Protein AF-U7LAN1-F1 (afdb_monomer_lite)

Structure (mmCIF, N/CA/C/O backbone):
data_AF-U7LAN1-F1
#
_entry.id   AF-U7LAN1-F1
#
loop_
_atom_site.group_PDB
_atom_site.id
_atom_site.type_symbol
_atom_site.label_atom_id
_atom_site.label_alt_id
_atom_site.label_comp_id
_atom_site.label_asym_id
_atom_site.label_entity_id
_atom_site.label_seq_id
_atom_site.pdbx_PDB_ins_code
_atom_site.Cartn_x
_atom_site.Cartn_y
_atom_site.Cartn_z
_atom_site.occupancy
_atom_site.B_iso_or_equiv
_atom_site.auth_seq_id
_atom_site.auth_comp_id
_atom_site.auth_asym_id
_atom_site.auth_atom_id
_atom_site.pdbx_PDB_model_num
ATOM 1 N N . MET A 1 1 ? -40.865 14.522 27.314 1.00 75.25 1 MET A N 1
ATOM 2 C CA . MET A 1 1 ? -40.989 13.157 27.876 1.00 75.25 1 MET A CA 1
ATOM 3 C C . MET A 1 1 ? -39.670 12.641 28.462 1.00 75.25 1 MET A C 1
ATOM 5 O O . MET A 1 1 ? -39.676 12.230 29.609 1.00 75.25 1 MET A O 1
ATOM 9 N N . ILE A 1 2 ? -38.541 12.733 27.745 1.00 87.19 2 ILE A N 1
ATOM 10 C CA . ILE A 1 2 ? -37.212 12.244 28.185 1.00 87.19 2 ILE A CA 1
ATOM 11 C C . ILE A 1 2 ? -36.764 12.800 29.548 1.00 87.19 2 ILE A C 1
ATOM 13 O O . ILE A 1 2 ? -36.423 12.041 30.446 1.00 87.19 2 ILE A O 1
ATOM 17 N N . TRP A 1 3 ? -36.844 14.119 29.734 1.00 88.44 3 TRP A N 1
ATOM 18 C CA . TRP A 1 3 ? -36.457 14.788 30.984 1.00 88.44 3 TRP A CA 1
ATOM 19 C C . TRP A 1 3 ? -37.254 14.330 32.209 1.00 88.44 3 TRP A C 1
ATOM 21 O O . TRP A 1 3 ? -36.718 14.270 33.310 1.00 88.44 3 TRP A O 1
ATOM 31 N N . PHE A 1 4 ? -38.522 13.963 32.014 1.00 91.50 4 PHE A N 1
ATOM 32 C CA . PHE A 1 4 ? -39.360 13.428 33.085 1.00 91.50 4 PHE A CA 1
ATOM 33 C C . PHE A 1 4 ? -38.911 12.020 33.500 1.00 91.50 4 PHE A C 1
ATOM 35 O O . PHE A 1 4 ? -38.840 11.726 34.690 1.00 91.50 4 PHE A O 1
ATOM 42 N N . LEU A 1 5 ? -38.547 11.170 32.532 1.00 89.94 5 LEU A N 1
ATOM 43 C CA . LEU A 1 5 ? -37.988 9.841 32.805 1.00 89.94 5 LEU A CA 1
ATOM 44 C C . LEU A 1 5 ? -36.645 9.940 33.539 1.00 89.94 5 LEU A C 1
ATOM 46 O O . LEU A 1 5 ? -36.409 9.180 34.473 1.00 89.94 5 LEU A O 1
ATOM 50 N N . LEU A 1 6 ? -35.803 10.907 33.159 1.00 89.62 6 LEU A N 1
ATOM 51 C CA . LEU A 1 6 ? -34.524 11.161 33.820 1.00 89.62 6 LEU A CA 1
ATOM 52 C C . LEU A 1 6 ? -34.722 11.630 35.265 1.00 89.62 6 LEU A C 1
ATOM 54 O O . LEU A 1 6 ? -34.085 11.106 36.171 1.00 89.62 6 LEU A O 1
ATOM 58 N N . PHE A 1 7 ? -35.655 12.557 35.498 1.00 92.06 7 PHE A N 1
ATOM 59 C CA . PHE A 1 7 ? -36.022 12.979 36.850 1.00 92.06 7 PHE A CA 1
ATOM 60 C C . PHE A 1 7 ? -36.497 11.798 37.708 1.00 92.06 7 PHE A C 1
ATOM 62 O O . PHE A 1 7 ? -36.067 11.651 38.852 1.00 92.06 7 PHE A O 1
ATOM 69 N N . LEU A 1 8 ? -37.352 10.936 37.151 1.00 92.69 8 LEU A N 1
ATOM 70 C CA . LEU A 1 8 ? -37.875 9.771 37.857 1.00 92.69 8 LEU A CA 1
ATOM 71 C C . LEU A 1 8 ? -36.772 8.750 38.173 1.00 92.69 8 LEU A C 1
ATOM 73 O O . LEU A 1 8 ? -36.736 8.229 39.287 1.00 92.69 8 LEU A O 1
ATOM 77 N N . ALA A 1 9 ? -35.839 8.521 37.242 1.00 92.81 9 ALA A N 1
ATOM 78 C CA . ALA A 1 9 ? -34.663 7.683 37.466 1.00 92.81 9 ALA A CA 1
ATOM 79 C C . ALA A 1 9 ? -33.828 8.194 38.653 1.00 92.81 9 ALA A C 1
ATOM 81 O O . ALA A 1 9 ? -33.556 7.433 39.582 1.00 92.81 9 ALA A O 1
ATOM 82 N N . THR A 1 10 ? -33.513 9.495 38.676 1.00 93.25 10 THR A N 1
ATOM 83 C CA . THR A 1 10 ? -32.758 10.131 39.767 1.00 93.25 10 THR A CA 1
ATOM 84 C C . THR A 1 10 ? -33.497 10.044 41.102 1.00 93.25 10 THR A C 1
ATOM 86 O O . THR A 1 10 ? -32.916 9.668 42.116 1.00 93.25 10 THR A O 1
ATOM 89 N N . ALA A 1 11 ? -34.791 10.370 41.137 1.00 93.62 11 ALA A N 1
ATOM 90 C CA . ALA A 1 11 ? -35.562 10.372 42.380 1.00 93.62 11 ALA A CA 1
ATOM 91 C C . ALA A 1 11 ? -35.657 8.970 43.007 1.00 93.62 11 ALA A C 1
ATOM 93 O O . ALA A 1 11 ? -35.517 8.814 44.225 1.00 93.62 11 ALA A O 1
ATOM 94 N N . ILE A 1 12 ? -35.859 7.942 42.177 1.00 93.88 12 ILE A N 1
ATOM 95 C CA . ILE A 1 12 ? -35.923 6.547 42.624 1.00 93.88 12 ILE A CA 1
ATOM 96 C C . ILE A 1 12 ? -34.557 6.081 43.135 1.00 93.88 12 ILE A C 1
ATOM 98 O O . ILE A 1 12 ? -34.489 5.439 44.183 1.00 93.88 12 ILE A O 1
ATOM 102 N N . GLU A 1 13 ? -33.474 6.421 42.439 1.00 95.19 13 GLU A N 1
ATOM 103 C CA . GLU A 1 13 ? -32.112 6.087 42.861 1.00 95.19 13 GLU A CA 1
ATOM 104 C C . GLU A 1 13 ? -31.761 6.715 44.216 1.00 95.19 13 GLU A C 1
ATOM 106 O O . GLU A 1 13 ? -31.283 6.019 45.115 1.00 95.19 13 GLU A O 1
ATOM 111 N N . VAL A 1 14 ? -32.036 8.011 44.397 1.00 93.88 14 VAL A N 1
ATOM 112 C CA . VAL A 1 14 ? -31.790 8.719 45.664 1.00 93.88 14 VAL A CA 1
ATOM 113 C C . VAL A 1 14 ? -32.594 8.066 46.787 1.00 93.88 14 VAL A C 1
ATOM 115 O O . VAL A 1 14 ? -32.055 7.785 47.856 1.00 93.88 14 VAL A O 1
ATOM 118 N N . THR A 1 15 ? -33.862 7.735 46.530 1.00 91.62 15 THR A N 1
ATOM 119 C CA . THR A 1 15 ? -34.717 7.028 47.496 1.00 91.62 15 THR A CA 1
ATOM 120 C C . THR A 1 15 ? -34.137 5.660 47.866 1.00 91.62 15 THR A C 1
ATOM 122 O O . THR A 1 15 ? -34.036 5.334 49.051 1.00 91.62 15 THR A O 1
ATOM 125 N N . GLY A 1 16 ? -33.692 4.878 46.877 1.00 91.38 16 GLY A N 1
ATOM 126 C CA . GLY A 1 16 ? -33.021 3.595 47.092 1.00 91.38 16 GLY A CA 1
ATOM 127 C C . GLY A 1 16 ? -31.733 3.735 47.903 1.00 91.38 16 GLY A C 1
ATOM 128 O O . GLY A 1 16 ? -31.501 2.967 48.833 1.00 91.38 16 GLY A O 1
ATOM 129 N N . THR A 1 17 ? -30.941 4.769 47.635 1.00 90.31 17 THR A N 1
ATOM 130 C CA . THR A 1 17 ? -29.677 5.040 48.334 1.00 90.31 17 THR A CA 1
ATOM 131 C C . THR A 1 17 ? -29.902 5.439 49.799 1.00 90.31 17 THR A C 1
ATOM 133 O O . THR A 1 17 ? -29.182 4.987 50.691 1.00 90.31 17 THR A O 1
ATOM 136 N N . LEU A 1 18 ? -30.960 6.200 50.096 1.00 87.75 18 LEU A N 1
ATOM 137 C CA . LEU A 1 18 ? -31.371 6.493 51.476 1.00 87.75 18 LEU A CA 1
ATOM 138 C C . LEU A 1 18 ? -31.893 5.235 52.194 1.00 87.75 18 LEU A C 1
ATOM 140 O O . LEU A 1 18 ? -31.568 5.002 53.361 1.00 87.75 18 LEU A O 1
ATOM 144 N N . CYS A 1 19 ? -32.651 4.383 51.496 1.00 87.94 19 CYS A N 1
ATOM 145 C CA . CYS A 1 19 ? -33.095 3.090 52.025 1.00 87.94 19 CYS A CA 1
ATOM 146 C C . CYS A 1 19 ? -31.913 2.155 52.314 1.00 87.94 19 CYS A C 1
ATOM 148 O O . CYS A 1 19 ? -31.942 1.426 53.305 1.00 87.94 19 CYS A O 1
ATOM 150 N N . LEU A 1 20 ? -30.851 2.209 51.503 1.00 86.69 20 LEU A N 1
ATOM 151 C CA . LEU A 1 20 ? -29.625 1.437 51.715 1.00 86.69 20 LEU A CA 1
ATOM 152 C C . LEU A 1 20 ? -28.948 1.848 53.022 1.00 86.69 20 LEU A C 1
ATOM 154 O O . LEU A 1 20 ? -28.554 0.987 53.812 1.00 86.69 20 LEU A O 1
ATOM 158 N N . ARG A 1 21 ? -28.905 3.153 53.314 1.00 83.62 21 ARG A N 1
ATOM 159 C CA . ARG A 1 21 ? -28.417 3.649 54.604 1.00 83.62 21 ARG A CA 1
ATOM 160 C C . ARG A 1 21 ? -29.258 3.127 55.771 1.00 83.62 21 ARG A C 1
ATOM 162 O O . ARG A 1 21 ? -28.697 2.658 56.760 1.00 83.62 21 ARG A O 1
ATOM 169 N N . MET A 1 22 ? -30.584 3.146 55.649 1.00 82.00 22 MET A N 1
ATOM 170 C CA . MET A 1 22 ? -31.486 2.598 56.673 1.00 82.00 22 MET A CA 1
ATOM 171 C C . MET A 1 22 ? -31.335 1.082 56.846 1.00 82.00 22 MET A C 1
ATOM 173 O O . MET A 1 22 ? -31.393 0.582 57.973 1.00 82.00 22 MET A O 1
ATOM 177 N N . SER A 1 23 ? -31.086 0.349 55.758 1.00 84.88 23 SER A N 1
ATOM 178 C CA . SER A 1 23 ? -30.789 -1.084 55.792 1.00 84.88 23 SER A CA 1
ATOM 179 C C . SER A 1 23 ? -29.527 -1.376 56.597 1.00 84.88 23 SER A C 1
ATOM 181 O O . SER A 1 23 ? -29.526 -2.300 57.407 1.00 84.88 23 SER A O 1
ATOM 183 N N . ALA A 1 24 ? -28.472 -0.581 56.401 1.00 80.81 24 ALA A N 1
ATOM 184 C CA . ALA A 1 24 ? -27.201 -0.754 57.098 1.00 80.81 24 ALA A CA 1
ATOM 185 C C . ALA A 1 24 ? -27.321 -0.518 58.614 1.00 80.81 24 ALA A C 1
ATOM 187 O O . ALA A 1 24 ? -26.664 -1.206 59.387 1.00 80.81 24 ALA A O 1
ATOM 188 N N . VAL A 1 25 ? -28.183 0.412 59.045 1.00 81.12 25 VAL A N 1
ATOM 189 C CA . VAL A 1 25 ? -28.391 0.713 60.475 1.00 81.12 25 VAL A CA 1
ATOM 190 C C . VAL A 1 25 ? -29.357 -0.270 61.146 1.00 81.12 25 VAL A C 1
ATOM 192 O O . VAL A 1 25 ? -29.150 -0.650 62.293 1.00 81.12 25 VAL A O 1
ATOM 195 N N . THR A 1 26 ? -30.427 -0.686 60.461 1.00 80.44 26 THR A N 1
ATOM 196 C CA . THR A 1 26 ? -31.505 -1.488 61.078 1.00 80.44 26 THR A CA 1
ATOM 197 C C . THR A 1 26 ? -31.385 -2.996 60.857 1.00 80.44 26 THR A C 1
ATOM 199 O O . THR A 1 26 ? -32.070 -3.757 61.539 1.00 80.44 26 THR A O 1
ATOM 202 N N . GLY A 1 27 ? -30.589 -3.451 59.882 1.00 74.88 27 GLY A N 1
ATOM 203 C CA . GLY A 1 27 ? -30.388 -4.873 59.567 1.00 74.88 27 GLY A CA 1
ATOM 204 C C . GLY A 1 27 ? -31.636 -5.628 59.079 1.00 74.88 27 GLY A C 1
ATOM 205 O O . GLY A 1 27 ? -31.597 -6.846 58.901 1.00 74.88 27 GLY A O 1
ATOM 206 N N . ARG A 1 28 ? -32.771 -4.947 58.862 1.00 81.81 28 ARG A N 1
ATOM 207 C CA . ARG A 1 28 ? -34.031 -5.582 58.446 1.00 81.81 28 ARG A CA 1
ATOM 208 C C . ARG A 1 28 ? -34.017 -5.908 56.952 1.00 81.81 28 ARG A C 1
ATOM 210 O O . ARG A 1 28 ? -33.857 -5.021 56.120 1.00 81.81 28 ARG A O 1
ATOM 217 N N . ARG A 1 29 ? -34.325 -7.168 56.614 1.00 81.44 29 ARG A N 1
ATOM 218 C CA . ARG A 1 29 ? -34.389 -7.683 55.227 1.00 81.44 29 ARG A CA 1
ATOM 219 C C . ARG A 1 29 ? -35.336 -6.897 54.311 1.00 81.44 29 ARG A C 1
ATOM 221 O O . ARG A 1 29 ? -35.099 -6.835 53.112 1.00 81.44 29 ARG A O 1
ATOM 228 N N . PHE A 1 30 ? -36.372 -6.270 54.875 1.00 87.31 30 PHE A N 1
ATOM 229 C CA . PHE A 1 30 ? -37.301 -5.412 54.136 1.00 87.31 30 PHE A CA 1
ATOM 230 C C . PHE A 1 30 ? -36.588 -4.277 53.382 1.00 87.31 30 PHE A C 1
ATOM 232 O O . PHE A 1 30 ? -36.864 -4.057 52.206 1.00 87.31 30 PHE A O 1
ATOM 239 N N . TRP A 1 31 ? -35.630 -3.600 54.023 1.00 85.12 31 TRP A N 1
ATOM 240 C CA . TRP A 1 31 ? -34.914 -2.490 53.393 1.00 85.12 31 TRP A CA 1
ATOM 241 C C . TRP A 1 31 ? -34.031 -2.957 52.237 1.00 85.12 31 TRP A C 1
ATOM 243 O O . TRP A 1 31 ? -33.958 -2.270 51.228 1.00 85.12 31 TRP A O 1
ATOM 253 N N . VAL A 1 32 ? -33.435 -4.148 52.333 1.00 85.25 32 VAL A N 1
ATOM 254 C CA . VAL A 1 32 ? -32.637 -4.741 51.246 1.00 85.25 32 VAL A CA 1
ATOM 255 C C . VAL A 1 32 ? -33.493 -4.983 50.000 1.00 85.25 32 VAL A C 1
ATOM 257 O O . VAL A 1 32 ? -33.079 -4.651 48.892 1.00 85.25 32 VAL A O 1
ATOM 260 N N . VAL A 1 33 ? -34.706 -5.520 50.176 1.00 89.50 33 VAL A N 1
ATOM 261 C CA . VAL A 1 33 ? -35.641 -5.748 49.062 1.00 89.50 33 VAL A CA 1
ATOM 262 C C . VAL A 1 33 ? -36.056 -4.422 48.426 1.00 89.50 33 VAL A C 1
ATOM 264 O O . VAL A 1 33 ? -36.049 -4.298 47.203 1.00 89.50 33 VAL A O 1
ATOM 267 N N . LEU A 1 34 ? -36.360 -3.413 49.244 1.00 91.00 34 LEU A N 1
ATOM 268 C CA . LEU A 1 34 ? -36.738 -2.090 48.755 1.00 91.00 34 LEU A CA 1
ATOM 269 C C . LEU A 1 34 ? -35.600 -1.415 47.970 1.00 91.00 34 LEU A C 1
ATOM 271 O O . LEU A 1 34 ? -35.839 -0.867 46.898 1.00 91.00 34 LEU A O 1
ATOM 275 N N . VAL A 1 35 ? -34.357 -1.518 48.450 1.00 90.19 35 VAL A N 1
ATOM 276 C CA . VAL A 1 35 ? -33.160 -1.017 47.751 1.00 90.19 35 VAL A CA 1
ATOM 277 C C . VAL A 1 35 ? -33.012 -1.660 46.375 1.00 90.19 35 VAL A C 1
ATOM 279 O O . VAL A 1 35 ? -32.824 -0.952 45.386 1.00 90.19 35 VAL A O 1
ATOM 282 N N . ALA A 1 36 ? -33.127 -2.989 46.299 1.00 91.38 36 ALA A N 1
ATOM 283 C CA . ALA A 1 36 ? -33.011 -3.714 45.038 1.00 91.38 36 ALA A CA 1
ATOM 284 C C . ALA A 1 36 ? -34.082 -3.269 44.028 1.00 91.38 36 ALA A C 1
ATOM 286 O O . ALA A 1 36 ? -33.762 -2.997 42.871 1.00 91.38 36 ALA A O 1
ATOM 287 N N . LEU A 1 37 ? -35.335 -3.123 44.474 1.00 94.38 37 LEU A N 1
ATOM 288 C CA . LEU A 1 37 ? -36.434 -2.645 43.632 1.00 94.38 37 LEU A CA 1
ATOM 289 C C . LEU A 1 37 ? -36.194 -1.222 43.118 1.00 94.38 37 LEU A C 1
ATOM 291 O O . LEU A 1 37 ? -36.413 -0.957 41.933 1.00 94.38 37 LEU A O 1
ATOM 295 N N . CYS A 1 38 ? -35.715 -0.318 43.976 1.00 93.50 38 CYS A N 1
ATOM 296 C CA . CYS A 1 38 ? -35.388 1.049 43.582 1.00 93.50 38 CYS A CA 1
ATOM 297 C C . CYS A 1 38 ? -34.264 1.080 42.541 1.00 93.50 38 CYS A C 1
ATOM 299 O O . CYS A 1 38 ? -34.437 1.706 41.500 1.00 93.50 38 CYS A O 1
ATOM 301 N N . TYR A 1 39 ? -33.149 0.373 42.751 1.00 93.06 39 TYR A N 1
ATOM 302 C CA . TYR A 1 39 ? -32.051 0.398 41.780 1.00 93.06 39 TYR A CA 1
ATOM 303 C C . TYR A 1 39 ? -32.442 -0.208 40.432 1.00 93.06 39 TYR A C 1
ATOM 305 O O . TYR A 1 39 ? -32.187 0.410 39.401 1.00 93.06 39 TYR A O 1
ATOM 313 N N . VAL A 1 40 ? -33.128 -1.354 40.415 1.00 95.00 40 VAL A N 1
ATOM 314 C CA . VAL A 1 40 ? -33.608 -1.955 39.157 1.00 95.00 40 VAL A CA 1
ATOM 315 C C . VAL A 1 40 ? -34.541 -0.996 38.415 1.00 95.00 40 VAL A C 1
ATOM 317 O O . VAL A 1 40 ? -34.404 -0.809 37.207 1.00 95.00 40 VAL A O 1
ATOM 320 N N . SER A 1 41 ? -35.450 -0.339 39.137 1.00 93.62 41 SER A N 1
ATOM 321 C CA . SER A 1 41 ? -36.376 0.628 38.544 1.00 93.62 41 SER A CA 1
ATOM 322 C C . SER A 1 41 ? -35.649 1.869 38.014 1.00 93.62 41 SER A C 1
ATOM 324 O O . SER A 1 41 ? -35.934 2.305 36.901 1.00 93.62 41 SER A O 1
ATOM 326 N N . ALA A 1 42 ? -34.676 2.409 38.756 1.00 93.00 42 ALA A N 1
ATOM 327 C CA . ALA A 1 42 ? -33.880 3.564 38.340 1.00 93.00 42 ALA A CA 1
ATOM 328 C C . ALA A 1 42 ? -33.099 3.284 37.045 1.00 93.00 42 ALA A C 1
ATOM 330 O O . ALA A 1 42 ? -33.192 4.060 36.092 1.00 93.00 42 ALA A O 1
ATOM 331 N N . TYR A 1 43 ? -32.420 2.135 36.959 1.00 93.25 43 TYR A N 1
ATOM 332 C CA . TYR A 1 43 ? -31.734 1.712 35.733 1.00 93.25 43 TYR A CA 1
ATOM 333 C C . TYR A 1 43 ? -32.709 1.424 34.582 1.00 93.25 43 TYR A C 1
ATOM 335 O O . TYR A 1 43 ? -32.392 1.717 33.429 1.00 93.25 43 TYR A O 1
ATOM 343 N N . GLY A 1 44 ? -33.911 0.918 34.871 1.00 94.88 44 GLY A N 1
ATOM 344 C CA . GLY A 1 44 ? -34.975 0.754 33.878 1.00 94.88 44 GLY A CA 1
ATOM 345 C C . GLY A 1 44 ? -35.417 2.085 33.262 1.00 94.88 44 GLY A C 1
ATOM 346 O O . GLY A 1 44 ? -35.488 2.208 32.039 1.00 94.88 44 GLY A O 1
ATOM 347 N N . PHE A 1 45 ? -35.652 3.113 34.083 1.00 92.19 45 PHE A N 1
ATOM 348 C CA . PHE A 1 45 ? -35.991 4.452 33.591 1.00 92.19 45 PHE A CA 1
ATOM 349 C C . PHE A 1 45 ? -34.833 5.110 32.839 1.00 92.19 45 PHE A C 1
ATOM 351 O O . PHE A 1 45 ? -35.069 5.728 31.801 1.00 92.19 45 PHE A O 1
ATOM 358 N N . LEU A 1 46 ? -33.590 4.919 33.287 1.00 90.38 46 LEU A N 1
ATOM 359 C CA . LEU A 1 46 ? -32.412 5.378 32.552 1.00 90.38 46 LEU A CA 1
ATOM 360 C C . LEU A 1 46 ? -32.311 4.705 31.173 1.00 90.38 46 LEU A C 1
ATOM 362 O O . LEU A 1 46 ? -32.082 5.380 30.174 1.00 90.38 46 LEU A O 1
ATOM 366 N N . ALA A 1 47 ? -32.576 3.401 31.072 1.00 91.00 47 ALA A N 1
ATOM 367 C CA . ALA A 1 47 ? -32.615 2.709 29.783 1.00 91.00 47 ALA A CA 1
ATOM 368 C C . ALA A 1 47 ? -33.701 3.278 28.849 1.00 91.00 47 ALA A C 1
ATOM 370 O O . ALA A 1 47 ? -33.484 3.395 27.641 1.00 91.00 47 ALA A O 1
ATOM 371 N N . LEU A 1 48 ? -34.853 3.690 29.392 1.00 92.06 48 LEU A N 1
ATOM 372 C CA . LEU A 1 48 ? -35.900 4.370 28.622 1.00 92.06 48 LEU A CA 1
ATOM 373 C C . LEU A 1 48 ? -35.484 5.777 28.168 1.00 92.06 48 LEU A C 1
ATOM 375 O O . LEU A 1 48 ? -35.853 6.176 27.064 1.00 92.06 48 LEU A O 1
ATOM 379 N N . VAL A 1 49 ? -34.700 6.510 28.966 1.00 91.75 49 VAL A N 1
ATOM 380 C CA . VAL A 1 49 ? -34.106 7.804 28.574 1.00 91.75 49 VAL A CA 1
ATOM 381 C C . VAL A 1 49 ? -33.200 7.634 27.352 1.00 91.75 49 VAL A C 1
ATOM 383 O O . VAL A 1 49 ? -33.327 8.391 26.388 1.00 91.75 49 VAL A O 1
ATOM 386 N N . LEU A 1 50 ? -32.357 6.597 27.352 1.00 89.38 50 LEU A N 1
ATOM 387 C CA . LEU A 1 50 ? -31.475 6.274 26.226 1.00 89.38 50 LEU A CA 1
ATOM 388 C C . LEU A 1 50 ? -32.272 5.838 24.994 1.00 89.38 50 LEU A C 1
ATOM 390 O O . LEU A 1 50 ? -32.040 6.326 23.890 1.00 89.38 50 LEU A O 1
ATOM 394 N N . LYS A 1 51 ? -33.281 4.977 25.178 1.00 89.19 51 LYS A N 1
ATOM 395 C CA . LYS A 1 51 ? -34.171 4.540 24.091 1.00 89.19 51 LYS A CA 1
ATOM 396 C C . LYS A 1 51 ? -34.947 5.703 23.467 1.00 89.19 51 LYS A C 1
ATOM 398 O O . LYS A 1 51 ? -35.285 5.647 22.289 1.00 89.19 51 LYS A O 1
ATOM 403 N N . ALA A 1 52 ? -35.229 6.748 24.239 1.00 86.38 52 ALA A N 1
ATOM 404 C CA . ALA A 1 52 ? -35.904 7.943 23.755 1.00 86.38 52 ALA A CA 1
ATOM 405 C C . ALA A 1 52 ? -34.979 8.915 22.992 1.00 86.38 52 ALA A C 1
ATOM 407 O O . ALA A 1 52 ? -35.465 9.932 22.502 1.00 86.38 52 ALA A O 1
ATOM 408 N N . GLY A 1 53 ? -33.684 8.598 22.853 1.00 83.06 53 GLY A N 1
ATOM 409 C CA . GLY A 1 53 ? -32.745 9.308 21.980 1.00 83.06 53 GLY A CA 1
ATOM 410 C C . GLY A 1 53 ? -31.782 10.269 22.682 1.00 83.06 53 GLY A C 1
ATOM 411 O O . GLY A 1 53 ? -31.122 11.047 21.999 1.00 83.06 53 GLY A O 1
ATOM 412 N N . MET A 1 54 ? -31.691 10.251 24.018 1.00 85.81 54 MET A N 1
ATOM 413 C CA . MET A 1 54 ? -30.654 11.006 24.733 1.00 85.81 54 MET A CA 1
ATOM 414 C C . MET A 1 54 ? -29.319 10.258 24.677 1.00 85.81 54 MET A C 1
ATOM 416 O O . MET A 1 54 ? -29.276 9.053 24.924 1.00 85.81 54 MET A O 1
ATOM 420 N N . ASP A 1 55 ? -28.239 10.980 24.376 1.00 82.44 55 ASP A N 1
ATOM 421 C CA . ASP A 1 55 ? -26.886 10.425 24.378 1.00 82.44 55 ASP A CA 1
ATOM 422 C C . ASP A 1 55 ? -26.506 9.882 25.766 1.00 82.44 55 ASP A C 1
ATOM 424 O O . ASP A 1 55 ? -26.843 10.476 26.797 1.00 82.44 55 ASP A O 1
ATOM 428 N N . LEU A 1 56 ? -25.792 8.753 25.792 1.00 82.31 56 LEU A N 1
ATOM 429 C CA . LEU A 1 56 ? -25.404 8.079 27.031 1.00 82.31 56 LEU A CA 1
ATOM 430 C C . LEU A 1 56 ? -24.531 8.963 27.925 1.00 82.31 56 LEU A C 1
ATOM 432 O O . LEU A 1 56 ? -24.723 8.956 29.139 1.00 82.31 56 LEU A O 1
ATOM 436 N N . GLY A 1 57 ? -23.606 9.734 27.347 1.00 80.75 57 GLY A N 1
ATOM 437 C CA . GLY A 1 57 ? -22.723 10.619 28.103 1.00 80.75 57 GLY A CA 1
ATOM 438 C C . GLY A 1 57 ? -23.495 11.729 28.812 1.00 80.75 57 GLY A C 1
ATOM 439 O O . GLY A 1 57 ? -23.250 11.997 29.988 1.00 80.75 57 GLY A O 1
ATOM 440 N N . VAL A 1 58 ? -24.482 12.311 28.127 1.00 80.44 58 VAL A N 1
ATOM 441 C CA . VAL A 1 58 ? -25.363 13.354 28.678 1.00 80.44 58 VAL A CA 1
ATOM 442 C C . VAL A 1 58 ? -26.275 12.777 29.762 1.00 80.44 58 VAL A C 1
ATOM 444 O O . VAL A 1 58 ? -26.299 13.275 30.888 1.00 80.44 58 VAL A O 1
ATOM 447 N N . ALA A 1 59 ? -26.989 11.688 29.458 1.00 86.19 59 ALA A N 1
ATOM 448 C CA . ALA A 1 59 ? -27.926 11.067 30.392 1.00 86.19 59 ALA A CA 1
ATOM 449 C C . ALA A 1 59 ? -27.226 10.606 31.677 1.00 86.19 59 ALA A C 1
ATOM 451 O O . ALA A 1 59 ? -27.674 10.926 32.778 1.00 86.19 59 ALA A O 1
ATOM 452 N N . TYR A 1 60 ? -26.107 9.888 31.541 1.00 85.19 60 TYR A N 1
ATOM 453 C CA . TYR A 1 60 ? -25.350 9.369 32.676 1.00 85.19 60 TYR A CA 1
ATOM 454 C C . TYR A 1 60 ? -24.675 10.489 33.478 1.00 85.19 60 TYR A C 1
ATOM 456 O O . TYR A 1 60 ? -24.678 10.440 34.706 1.00 85.19 60 TYR A O 1
ATOM 464 N N . GLY A 1 61 ? -24.153 11.524 32.810 1.00 84.44 61 GLY A N 1
ATOM 465 C CA . GLY A 1 61 ? -23.539 12.680 33.466 1.00 84.44 61 GLY A CA 1
ATOM 466 C C . GLY A 1 61 ? -24.520 13.441 34.359 1.00 84.44 61 GLY A C 1
ATOM 467 O O . GLY A 1 61 ? -24.254 13.641 35.546 1.00 84.44 61 GLY A O 1
ATOM 468 N N . ILE A 1 62 ? -25.685 13.814 33.819 1.00 84.88 62 ILE A N 1
ATOM 469 C CA . ILE A 1 62 ? -26.722 14.536 34.573 1.00 84.88 62 ILE A CA 1
ATOM 470 C C . ILE A 1 62 ? -27.270 13.669 35.709 1.00 84.88 62 ILE A C 1
ATOM 472 O O . ILE A 1 62 ? -27.426 14.157 36.833 1.00 84.88 62 ILE A O 1
ATOM 476 N N . TRP A 1 63 ? -27.546 12.392 35.429 1.00 90.56 63 TRP A N 1
ATOM 477 C CA . TRP A 1 63 ? -28.060 11.441 36.413 1.00 90.56 63 TRP A CA 1
ATOM 478 C C . TRP A 1 63 ? -27.102 11.294 37.602 1.00 90.56 63 TRP A C 1
ATOM 480 O O . TRP A 1 63 ? -27.506 11.538 38.738 1.00 90.56 63 TRP A O 1
ATOM 490 N N . ALA A 1 64 ? -25.817 11.034 37.344 1.00 85.88 64 ALA A N 1
ATOM 491 C CA . ALA A 1 64 ? -24.811 10.849 38.386 1.00 85.88 64 ALA A CA 1
ATOM 492 C C . ALA A 1 64 ? -24.574 12.119 39.225 1.00 85.88 64 ALA A C 1
ATOM 494 O O . ALA A 1 64 ? -24.558 12.051 40.454 1.00 85.88 64 ALA A O 1
ATOM 495 N N . ALA A 1 65 ? -24.421 13.293 38.600 1.00 82.12 65 ALA A N 1
ATOM 496 C CA . ALA A 1 65 ? -24.186 14.533 39.349 1.00 82.12 65 ALA A CA 1
ATOM 497 C C . ALA A 1 65 ? -25.384 14.920 40.218 1.00 82.12 65 ALA A C 1
ATOM 499 O O . ALA A 1 65 ? -25.218 15.272 41.390 1.00 82.12 65 ALA A O 1
ATOM 500 N N . THR A 1 66 ? -26.591 14.827 39.660 1.00 85.06 66 THR A N 1
ATOM 501 C CA . THR A 1 66 ? -27.817 15.171 40.386 1.00 85.06 66 THR A CA 1
ATOM 502 C C . THR A 1 66 ? -28.092 14.156 41.494 1.00 85.06 66 THR A C 1
ATOM 504 O O . THR A 1 66 ? -28.441 14.554 42.603 1.00 85.06 66 THR A O 1
ATOM 507 N N . GLY A 1 67 ? -27.873 12.862 41.237 1.00 88.62 67 GLY A N 1
ATOM 508 C CA . GLY A 1 67 ? -28.013 11.789 42.222 1.00 88.62 67 GLY A CA 1
ATOM 509 C C . GLY A 1 67 ? -27.081 11.974 43.419 1.00 88.62 67 GLY A C 1
ATOM 510 O O . GLY A 1 67 ? -27.536 11.945 44.566 1.00 88.62 67 GLY A O 1
ATOM 511 N N . VAL A 1 68 ? -25.798 12.271 43.181 1.00 85.06 68 VAL A N 1
ATOM 512 C CA . VAL A 1 68 ? -24.826 12.539 44.256 1.00 85.06 68 VAL A CA 1
ATOM 513 C C . VAL A 1 68 ? -25.193 13.800 45.040 1.00 85.06 68 VAL A C 1
ATOM 515 O O . VAL A 1 68 ? -25.211 13.765 46.273 1.00 85.06 68 VAL A O 1
ATOM 518 N N . ALA A 1 69 ? -25.526 14.900 44.358 1.00 82.88 69 ALA A N 1
ATOM 519 C CA . ALA A 1 69 ? -25.889 16.156 45.013 1.00 82.88 69 ALA A CA 1
ATOM 520 C C . ALA A 1 69 ? -27.150 16.009 45.883 1.00 82.88 69 ALA A C 1
ATOM 522 O O . ALA A 1 69 ? -27.141 16.387 47.056 1.00 82.88 69 ALA A O 1
ATOM 523 N N . LEU A 1 70 ? -28.215 15.404 45.346 1.00 86.31 70 LEU A N 1
ATOM 524 C CA . LEU A 1 70 ? -29.460 15.173 46.081 1.00 86.31 70 LEU A CA 1
ATOM 525 C C . LEU A 1 70 ? -29.267 14.202 47.242 1.00 86.31 70 LEU A C 1
ATOM 527 O O . LEU A 1 70 ? -29.795 14.450 48.323 1.00 86.31 70 LEU A O 1
ATOM 531 N N . THR A 1 71 ? -28.481 13.139 47.064 1.00 86.62 71 THR A N 1
ATOM 532 C CA . THR A 1 71 ? -28.185 12.193 48.149 1.00 86.62 71 THR A CA 1
ATOM 533 C C . THR A 1 71 ? -27.410 12.872 49.273 1.00 86.62 71 THR A C 1
ATOM 535 O O . THR A 1 71 ? -27.714 12.647 50.444 1.00 86.62 71 THR A O 1
ATOM 538 N N . ALA A 1 72 ? -26.451 13.745 48.952 1.00 80.25 72 ALA A N 1
ATOM 539 C CA . ALA A 1 72 ? -25.695 14.496 49.950 1.00 80.25 72 ALA A CA 1
ATOM 540 C C . ALA A 1 72 ? -26.591 15.464 50.744 1.00 80.25 72 ALA A C 1
ATOM 542 O O . ALA A 1 72 ? -26.524 15.494 51.975 1.00 80.25 72 ALA A O 1
ATOM 543 N N . VAL A 1 73 ? -27.473 16.202 50.060 1.00 81.69 73 VAL A N 1
ATOM 544 C CA . VAL A 1 73 ? -28.444 17.108 50.698 1.00 81.69 73 VAL A CA 1
ATOM 545 C C . VAL A 1 73 ? -29.455 16.329 51.541 1.00 81.69 73 VAL A C 1
ATOM 547 O O . VAL A 1 73 ? -29.688 16.668 52.699 1.00 81.69 73 VAL A O 1
ATOM 550 N N . ALA A 1 74 ? -30.024 15.249 51.006 1.00 84.50 74 ALA A N 1
ATOM 551 C CA . ALA A 1 74 ? -30.986 14.422 51.727 1.00 84.50 74 ALA A CA 1
ATOM 552 C C . ALA A 1 74 ? -30.352 13.742 52.949 1.00 84.50 74 ALA A C 1
ATOM 554 O O . ALA A 1 74 ? -30.988 13.654 53.996 1.00 84.50 74 ALA A O 1
ATOM 555 N N . SER A 1 75 ? -29.085 13.330 52.857 1.00 80.50 75 SER A N 1
ATOM 556 C CA . SER A 1 75 ? -28.357 12.748 53.989 1.00 80.50 75 SER A CA 1
ATOM 557 C C . SER A 1 75 ? -28.103 13.768 55.100 1.00 80.50 75 SER A C 1
ATOM 559 O O . SER A 1 75 ? -28.223 13.434 56.279 1.00 80.50 75 SER A O 1
ATOM 561 N N . TYR A 1 76 ? -27.828 15.027 54.746 1.00 80.00 76 TYR A N 1
ATOM 562 C CA . TYR A 1 76 ? -27.758 16.121 55.715 1.00 80.00 76 TYR A CA 1
ATOM 563 C C . TYR A 1 76 ? -29.113 16.358 56.401 1.00 80.00 76 TYR A C 1
ATOM 565 O O . TYR A 1 76 ? -29.180 16.403 57.629 1.00 80.00 76 TYR A O 1
ATOM 573 N N . LEU A 1 77 ? -30.199 16.452 55.628 1.00 83.31 77 LEU A N 1
ATOM 574 C CA . LEU A 1 77 ? -31.534 16.759 56.157 1.00 83.31 77 LEU A CA 1
ATOM 575 C C . LEU A 1 77 ? -32.121 15.629 57.015 1.00 83.31 77 LEU A C 1
ATOM 577 O O . LEU A 1 77 ? -32.714 15.898 58.058 1.00 83.31 77 LEU A O 1
ATOM 581 N N . LEU A 1 78 ? -31.965 14.374 56.588 1.00 83.44 78 LEU A N 1
ATOM 582 C CA . LEU A 1 78 ? -32.602 13.217 57.226 1.00 83.44 78 LEU A CA 1
ATOM 583 C C . LEU A 1 78 ? -31.748 12.597 58.335 1.00 83.44 78 LEU A C 1
ATOM 585 O O . LEU A 1 78 ? -32.291 12.147 59.341 1.00 83.44 78 LEU A O 1
ATOM 589 N N . PHE A 1 79 ? -30.421 12.578 58.174 1.00 81.06 79 PHE A N 1
ATOM 590 C CA . PHE A 1 79 ? -29.509 11.890 59.097 1.00 81.06 79 PHE A CA 1
ATOM 591 C C . PHE A 1 79 ? -28.615 12.838 59.904 1.00 81.06 79 PHE A C 1
ATOM 593 O O . PHE A 1 79 ? -27.831 12.367 60.727 1.00 81.06 79 PHE A O 1
ATOM 600 N N . LYS A 1 80 ? -28.738 14.161 59.706 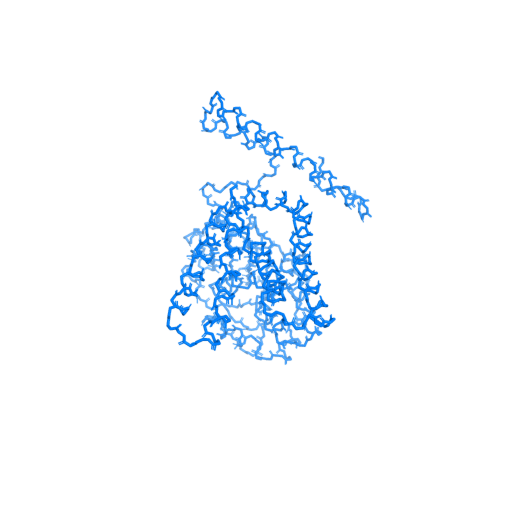1.00 78.31 80 LYS A N 1
ATOM 601 C CA . LYS A 1 80 ? -27.945 15.202 60.388 1.00 78.31 80 LYS A CA 1
ATOM 602 C C . LYS A 1 80 ? -26.430 14.977 60.292 1.00 78.31 80 LYS A C 1
ATOM 604 O O . LYS A 1 80 ? -25.683 15.345 61.198 1.00 78.31 80 LYS A O 1
ATOM 609 N N . GLU A 1 81 ? -25.961 14.359 59.207 1.00 73.88 81 GLU A N 1
ATOM 610 C CA . GLU A 1 81 ? -24.529 14.140 59.011 1.00 73.88 81 GLU A CA 1
ATOM 611 C C . GLU A 1 81 ? -23.800 15.474 58.801 1.00 73.88 81 GLU A C 1
ATOM 613 O O . GLU A 1 81 ? -24.302 16.323 58.067 1.00 73.88 81 GLU A O 1
ATOM 618 N N . PRO A 1 82 ? -22.600 15.682 59.375 1.00 72.81 82 PRO A N 1
ATOM 619 C CA . PRO A 1 82 ? -21.889 16.943 59.223 1.00 72.81 82 PRO A CA 1
ATOM 620 C C . PRO A 1 82 ? -21.565 17.197 57.746 1.00 72.81 82 PRO A C 1
ATOM 622 O O . PRO A 1 82 ? -20.841 16.426 57.098 1.00 72.81 82 PRO A O 1
ATOM 625 N N . PHE A 1 83 ? -22.114 18.291 57.219 1.00 68.88 83 PHE A N 1
ATOM 626 C CA . PHE A 1 83 ? -21.831 18.800 55.882 1.00 68.88 83 PHE A CA 1
ATOM 627 C C . PHE A 1 83 ? -20.561 19.651 55.953 1.00 68.88 83 PHE A C 1
ATOM 629 O O . PHE A 1 83 ? -20.598 20.861 56.164 1.00 68.88 83 PHE A O 1
ATOM 636 N N . THR A 1 84 ? -19.407 18.987 55.907 1.00 81.06 84 THR A N 1
ATOM 637 C CA . THR A 1 84 ? -18.110 19.662 56.002 1.00 81.06 84 THR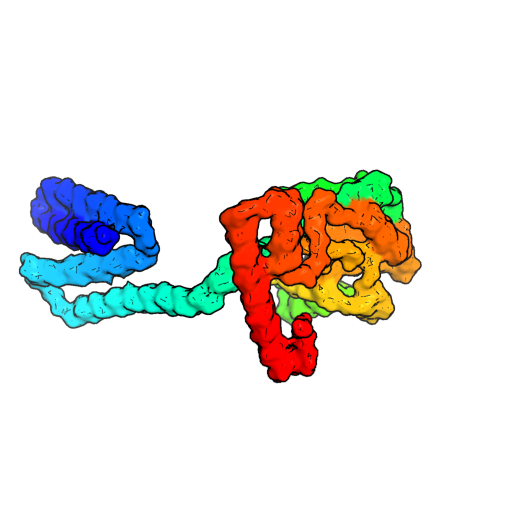 A CA 1
ATOM 638 C C . THR A 1 84 ? -17.820 20.455 54.728 1.00 81.06 84 THR A C 1
ATOM 640 O O . THR A 1 84 ? -18.238 20.068 53.638 1.00 81.06 84 THR A O 1
ATOM 643 N N . TRP A 1 85 ? -17.031 21.526 54.847 1.00 77.50 85 TRP A N 1
ATOM 644 C CA . TRP A 1 85 ? -16.561 22.322 53.704 1.00 77.50 85 TRP A CA 1
ATOM 645 C C . TRP A 1 85 ? -15.944 21.460 52.585 1.00 77.50 85 TRP A C 1
ATOM 647 O O . TRP A 1 85 ? -16.158 21.714 51.402 1.00 77.50 85 TRP A O 1
ATOM 657 N N . LEU A 1 86 ? -15.244 20.385 52.962 1.00 77.38 86 LEU A N 1
ATOM 658 C CA . LEU A 1 86 ? -14.629 19.448 52.022 1.00 77.38 86 LEU A CA 1
ATOM 659 C C . LEU A 1 86 ? -15.665 18.646 51.207 1.00 77.38 86 LEU A C 1
ATOM 661 O O . LEU A 1 86 ? -15.449 18.408 50.021 1.00 77.38 86 LEU A O 1
ATOM 665 N N . LYS A 1 87 ? -16.811 18.276 51.803 1.00 71.19 87 LYS A N 1
ATOM 666 C CA . LYS A 1 87 ? -17.928 17.633 51.084 1.00 71.19 87 LYS A CA 1
ATOM 667 C C . LYS A 1 87 ? -18.569 18.602 50.086 1.00 71.19 87 LYS A C 1
ATOM 669 O O . LYS A 1 87 ? -18.827 18.210 48.952 1.00 71.19 87 LYS A O 1
ATOM 674 N N . SER A 1 88 ? -18.755 19.867 50.473 1.00 75.56 88 SER A N 1
ATOM 675 C CA . SER A 1 88 ? -19.267 20.920 49.582 1.00 75.56 88 SER A CA 1
ATOM 676 C C . SER A 1 88 ? -18.364 21.124 48.365 1.00 75.56 88 SER A C 1
ATOM 678 O O . SER A 1 88 ? -18.850 21.174 47.237 1.00 75.56 88 SER A O 1
ATOM 680 N N . LEU A 1 89 ? -17.045 21.182 48.583 1.00 82.19 89 LEU A N 1
ATOM 681 C CA . LEU A 1 89 ? -16.057 21.311 47.511 1.00 82.19 89 LEU A CA 1
ATOM 682 C C . LEU A 1 89 ? -16.108 20.119 46.543 1.00 82.19 89 LEU A C 1
ATOM 684 O O . LEU A 1 89 ? -16.068 20.313 45.330 1.00 82.19 89 LEU A O 1
ATOM 688 N N . GLY A 1 90 ? -16.259 18.898 47.067 1.00 77.25 90 GLY A N 1
ATOM 689 C CA . GLY A 1 90 ? -16.430 17.691 46.255 1.00 77.25 90 GLY A CA 1
ATOM 690 C C . GLY A 1 90 ? -17.670 17.742 45.356 1.00 77.25 90 GLY A C 1
ATOM 691 O O . GLY A 1 90 ? -17.578 17.425 44.173 1.00 77.25 90 GLY A O 1
ATOM 692 N N . VAL A 1 91 ? -18.812 18.210 45.874 1.00 76.19 91 VAL A N 1
ATOM 693 C CA . VAL A 1 91 ? -20.043 18.380 45.076 1.00 76.19 91 VAL A CA 1
ATOM 694 C C . VAL A 1 91 ? -19.842 19.412 43.961 1.00 76.19 91 VAL A C 1
ATOM 696 O O . VAL A 1 91 ? -20.226 19.158 42.822 1.00 76.19 91 VAL A O 1
ATOM 699 N N . VAL A 1 92 ? -19.186 20.541 44.250 1.00 78.44 92 VAL A N 1
ATOM 700 C CA . VAL A 1 92 ? -18.876 21.572 43.241 1.00 78.44 92 VAL A CA 1
ATOM 701 C C . VAL A 1 92 ? -17.965 21.025 42.136 1.00 78.44 92 VAL A C 1
ATOM 703 O O . VAL A 1 92 ? -18.210 21.291 40.962 1.00 78.44 92 VAL A O 1
ATOM 706 N N . LEU A 1 93 ? -16.955 20.222 42.484 1.00 80.56 93 LEU A N 1
ATOM 707 C CA . LEU A 1 93 ? -16.068 19.559 41.521 1.00 80.56 93 LEU A CA 1
ATOM 708 C C . LEU A 1 93 ? -16.809 18.561 40.623 1.00 80.56 93 LEU A C 1
ATOM 710 O O . LEU A 1 93 ? -16.532 18.513 39.428 1.00 80.56 93 LEU A O 1
ATOM 714 N N . ILE A 1 94 ? -17.764 17.799 41.164 1.00 77.75 94 ILE A N 1
ATOM 715 C CA . ILE A 1 94 ? -18.591 16.867 40.380 1.00 77.75 94 ILE A CA 1
ATOM 716 C C . ILE A 1 94 ? -19.464 17.635 39.385 1.00 77.75 94 ILE A C 1
ATOM 718 O O . ILE A 1 94 ? -19.474 17.305 38.200 1.00 77.75 94 ILE A O 1
ATOM 722 N N . VAL A 1 95 ? -20.146 18.691 39.841 1.00 74.44 95 VAL A N 1
ATOM 723 C CA . VAL A 1 95 ? -20.949 19.561 38.965 1.00 74.44 95 VAL A CA 1
ATOM 724 C C . VAL A 1 95 ? -20.066 20.195 37.887 1.00 74.44 95 VAL A C 1
ATOM 726 O O . VAL A 1 95 ? -20.418 20.166 36.711 1.00 74.44 95 VAL A O 1
ATOM 729 N N . GLY A 1 96 ? -18.886 20.699 38.258 1.00 75.12 96 GLY A N 1
ATOM 730 C CA . GLY A 1 96 ? -17.905 21.246 37.320 1.00 75.12 96 GLY A CA 1
ATOM 731 C C . GLY A 1 96 ? -17.408 20.219 36.300 1.00 75.12 96 GLY A C 1
ATOM 732 O O . GLY A 1 96 ? -17.315 20.534 35.118 1.00 75.12 96 GLY A O 1
ATOM 733 N N . GLY A 1 97 ? -17.147 18.981 36.725 1.00 74.25 97 GLY A N 1
ATOM 734 C CA . GLY A 1 97 ? -16.756 17.879 35.845 1.00 74.25 97 GLY A CA 1
ATOM 735 C C . GLY A 1 97 ? -17.839 17.530 34.825 1.00 74.25 97 GLY A C 1
ATOM 736 O O . GLY A 1 97 ? -17.531 17.354 33.649 1.00 74.25 97 GLY A O 1
ATOM 737 N N . VAL A 1 98 ? -19.110 17.511 35.234 1.00 71.62 98 VAL A N 1
ATOM 738 C CA . VAL A 1 98 ? -20.234 17.277 34.311 1.00 71.62 98 VAL A CA 1
ATOM 739 C C . VAL A 1 98 ? -20.421 18.439 33.345 1.00 71.62 98 VAL A C 1
ATOM 741 O O . VAL A 1 98 ? -20.573 18.204 32.150 1.00 71.62 98 VAL A O 1
ATOM 744 N N . LEU A 1 99 ? -20.305 19.684 33.813 1.00 71.81 99 LEU A N 1
ATOM 745 C CA . LEU A 1 99 ? -20.303 20.851 32.929 1.00 71.81 99 LEU A CA 1
ATOM 746 C C . LEU A 1 99 ? -19.140 20.814 31.930 1.00 71.81 99 LEU A C 1
ATOM 748 O O . LEU A 1 99 ? -19.307 21.254 30.799 1.00 71.81 99 LEU A O 1
ATOM 752 N N . LEU A 1 100 ? -17.981 20.265 32.307 1.00 73.44 100 LEU A N 1
ATOM 753 C CA . LEU A 1 100 ? -16.838 20.091 31.410 1.00 73.44 100 LEU A CA 1
ATOM 754 C C . LEU A 1 100 ? -17.090 18.999 30.357 1.00 73.44 100 LEU A C 1
ATOM 756 O O . LEU A 1 100 ? -16.726 19.177 29.198 1.00 73.44 100 LEU A O 1
ATOM 760 N N . VAL A 1 101 ? -17.731 17.889 30.740 1.00 66.94 101 VAL A N 1
ATOM 761 C CA . VAL A 1 101 ? -18.150 16.820 29.816 1.00 66.94 101 VAL A CA 1
ATOM 762 C C . VAL A 1 101 ? -19.203 17.340 28.834 1.00 66.94 101 VAL A C 1
ATOM 764 O O . VAL A 1 101 ? -19.063 17.143 27.627 1.00 66.94 101 VAL A O 1
ATOM 767 N N . GLU A 1 102 ? -20.203 18.079 29.318 1.00 66.94 102 GLU A N 1
ATOM 768 C CA . GLU A 1 102 ? -21.204 18.735 28.470 1.00 66.94 102 GLU A CA 1
ATOM 769 C C . GLU A 1 102 ? -20.585 19.809 27.574 1.00 66.94 102 GLU A C 1
ATOM 771 O O . GLU A 1 102 ? -20.879 19.862 26.382 1.00 66.94 102 GLU A O 1
ATOM 776 N N . ALA A 1 103 ? -19.680 20.637 28.099 1.00 69.19 103 ALA A N 1
ATOM 777 C CA . ALA A 1 103 ? -18.942 21.609 27.302 1.00 69.19 103 ALA A CA 1
ATOM 778 C C . ALA A 1 103 ? -18.067 20.916 26.252 1.00 69.19 103 ALA A C 1
ATOM 780 O O . ALA A 1 103 ? -17.971 21.419 25.140 1.00 69.19 103 ALA A O 1
ATOM 781 N N . GLY A 1 104 ? -17.488 19.751 26.553 1.00 64.62 104 GLY A N 1
ATOM 782 C CA . GLY A 1 104 ? -16.792 18.898 25.592 1.00 64.62 104 GLY A CA 1
ATOM 783 C C . GLY A 1 104 ? -17.720 18.396 24.486 1.00 64.62 104 GLY A C 1
ATOM 784 O O . GLY A 1 104 ? -17.366 18.485 23.313 1.00 64.62 104 GLY A O 1
ATOM 785 N N . TYR A 1 105 ? -18.936 17.968 24.832 1.00 59.59 105 TYR A N 1
ATOM 786 C CA . TYR A 1 105 ? -19.963 17.566 23.868 1.00 59.59 105 TYR A CA 1
ATOM 787 C C . TYR A 1 105 ? -20.433 18.747 23.003 1.00 59.59 105 TYR A C 1
ATOM 789 O O . TYR A 1 105 ? -20.493 18.636 21.782 1.00 59.59 105 TYR A O 1
ATOM 797 N N . ILE A 1 106 ? -20.679 19.918 23.594 1.00 55.38 106 ILE A N 1
ATOM 798 C CA . ILE A 1 106 ? -21.094 21.144 22.892 1.00 55.38 106 ILE A CA 1
ATOM 799 C C . ILE A 1 106 ? -19.953 21.712 22.037 1.00 55.38 106 ILE A C 1
ATOM 801 O O . ILE A 1 106 ? -20.191 22.180 20.925 1.00 55.38 106 ILE A O 1
ATOM 805 N N . PHE A 1 107 ? -18.707 21.653 22.508 1.00 51.47 107 PHE A N 1
ATOM 806 C CA . PHE A 1 107 ? -17.510 22.066 21.772 1.00 51.47 107 PHE A CA 1
ATOM 807 C C . PHE A 1 107 ? -17.216 21.109 20.610 1.00 51.47 107 PHE A C 1
ATOM 809 O O . PHE A 1 107 ? -16.890 21.565 19.512 1.00 51.47 107 PHE A O 1
ATOM 816 N N . MET A 1 108 ? -17.433 19.803 20.807 1.00 50.12 108 MET A N 1
ATOM 817 C CA . MET A 1 108 ? -17.419 18.800 19.742 1.00 50.12 108 MET A CA 1
ATOM 818 C C . MET A 1 108 ? -18.554 19.058 18.745 1.00 50.12 108 MET A C 1
ATOM 820 O O . MET A 1 108 ? -18.283 19.096 17.552 1.00 50.12 108 MET A O 1
ATOM 824 N N . MET A 1 109 ? -19.779 19.359 19.192 1.00 46.34 109 MET A N 1
ATOM 825 C CA . MET A 1 109 ? -20.917 19.687 18.321 1.00 46.34 109 MET A CA 1
ATOM 826 C C . MET A 1 109 ? -20.749 21.011 17.561 1.00 46.34 109 MET A C 1
ATOM 828 O O . MET A 1 109 ? -21.156 21.099 16.408 1.00 46.34 109 MET A O 1
ATOM 832 N N . LYS A 1 110 ? -20.096 22.033 18.132 1.00 39.59 110 LYS A N 1
ATOM 833 C CA . LYS A 1 110 ? -19.765 23.285 17.421 1.00 39.59 110 LYS A CA 1
ATOM 834 C C . LYS A 1 110 ? -18.671 23.082 16.370 1.00 39.59 110 LYS A C 1
ATOM 836 O O . LYS A 1 110 ? -18.766 23.659 15.289 1.00 39.59 110 LYS A O 1
ATOM 841 N N . LYS A 1 111 ? -17.670 22.232 16.641 1.00 41.81 111 LYS A N 1
ATOM 842 C CA . LYS A 1 111 ? -16.700 21.780 15.625 1.00 41.81 111 LYS A CA 1
ATOM 843 C C . LYS A 1 111 ? -17.342 20.852 14.586 1.00 41.81 111 LYS A C 1
ATOM 845 O O . LYS A 1 111 ? -16.986 20.925 13.415 1.00 41.81 111 LYS A O 1
ATOM 850 N N . LEU A 1 112 ? -18.329 20.049 14.977 1.00 41.59 112 LEU A N 1
ATOM 851 C CA . LEU A 1 112 ? -19.122 19.186 14.099 1.00 41.59 112 LEU A CA 1
ATOM 852 C C . LEU A 1 112 ? -20.186 19.961 13.312 1.00 41.59 112 LEU A C 1
ATOM 854 O O . LEU A 1 112 ? -20.560 19.494 12.255 1.00 41.59 112 LEU A O 1
ATOM 858 N N . ALA A 1 113 ? -20.645 21.147 13.706 1.00 38.84 113 ALA A N 1
ATOM 859 C CA . ALA A 1 113 ? -21.517 21.961 12.848 1.00 38.84 113 ALA A CA 1
ATOM 860 C C . ALA A 1 113 ? -20.761 22.483 11.609 1.00 38.84 113 ALA A C 1
ATOM 862 O O . ALA A 1 113 ? -21.347 22.645 10.543 1.00 38.84 113 ALA A O 1
ATOM 863 N N . VAL A 1 114 ? -19.441 22.668 11.733 1.00 40.44 114 VAL A N 1
ATOM 864 C CA . VAL A 1 114 ? -18.535 22.976 10.614 1.00 40.44 114 VAL A CA 1
ATOM 865 C C . VAL A 1 114 ? -18.007 21.691 9.948 1.00 40.44 114 VAL A C 1
ATOM 867 O O . VAL A 1 114 ? -17.784 21.673 8.742 1.00 40.44 114 VAL A O 1
ATOM 870 N N . GLY A 1 115 ? -17.865 20.590 10.697 1.00 35.84 115 GLY A N 1
ATOM 871 C CA . GLY A 1 115 ? -17.365 19.301 10.194 1.00 35.84 115 GLY A CA 1
ATOM 872 C C . GLY A 1 115 ? -18.409 18.357 9.574 1.00 35.84 115 GLY A C 1
ATOM 873 O O . GLY A 1 115 ? -18.071 17.574 8.694 1.00 35.84 115 GLY A O 1
ATOM 874 N N . SER A 1 116 ? -19.683 18.435 9.962 1.00 38.28 116 SER A N 1
ATOM 875 C CA . SER A 1 116 ? -20.729 17.466 9.573 1.00 38.28 116 SER A CA 1
ATOM 876 C C . SER A 1 116 ? -21.389 17.796 8.240 1.00 38.28 116 SER A C 1
ATOM 878 O O . SER A 1 116 ? -21.981 16.911 7.626 1.00 38.28 116 SER A O 1
ATOM 880 N N . LEU A 1 117 ? -21.229 19.025 7.736 1.00 33.66 117 LEU A N 1
ATOM 881 C CA . LEU A 1 117 ? -21.545 19.319 6.337 1.00 33.66 117 LEU A CA 1
ATOM 882 C C . LEU A 1 117 ? -20.534 18.648 5.388 1.00 33.66 117 LEU A C 1
ATOM 884 O O . LEU A 1 117 ? -20.873 18.347 4.250 1.00 33.66 117 LEU A O 1
ATOM 888 N N . VAL A 1 118 ? -19.322 18.341 5.871 1.00 39.06 118 VAL A N 1
ATOM 889 C CA . VAL A 1 118 ? -18.328 17.570 5.114 1.00 39.06 118 VAL A CA 1
ATOM 890 C C . VAL A 1 118 ? -18.613 16.071 5.233 1.00 39.06 118 VAL A C 1
ATOM 892 O O . VAL A 1 118 ? -18.614 15.387 4.220 1.00 39.06 118 VAL A O 1
ATOM 895 N N . THR A 1 119 ? -18.970 15.547 6.412 1.00 36.03 119 THR A N 1
ATOM 896 C CA . THR A 1 119 ? -19.175 14.093 6.594 1.00 36.03 119 THR A CA 1
ATOM 897 C C . THR A 1 119 ? -20.466 13.558 5.963 1.00 36.03 119 THR A C 1
ATOM 899 O O . THR A 1 119 ? -20.464 12.450 5.428 1.00 36.03 119 THR A O 1
ATOM 902 N N . ALA A 1 120 ? -21.557 14.334 5.945 1.00 34.34 120 ALA A N 1
ATOM 903 C CA . ALA A 1 120 ? -22.776 13.937 5.231 1.00 34.34 120 ALA A CA 1
ATOM 904 C C . ALA A 1 120 ? -22.615 14.022 3.699 1.00 34.34 120 ALA A C 1
ATOM 906 O O . ALA A 1 120 ? -23.271 13.279 2.973 1.00 34.34 120 ALA A O 1
ATOM 907 N N . LEU A 1 121 ? -21.694 14.860 3.206 1.00 35.25 121 LEU A N 1
ATOM 908 C CA . LEU A 1 121 ? -21.322 14.903 1.790 1.00 35.25 121 LEU A CA 1
ATOM 909 C C . LEU A 1 121 ? -20.277 13.828 1.428 1.00 35.25 121 LEU A C 1
ATOM 911 O O . LEU A 1 121 ? -20.231 13.386 0.286 1.00 35.25 121 LEU A O 1
ATOM 915 N N . SER A 1 122 ? -19.506 13.318 2.393 1.00 34.94 122 SER A N 1
ATOM 916 C CA . SER A 1 122 ? -18.600 12.174 2.201 1.00 34.94 122 SER A CA 1
ATOM 917 C C . SER A 1 122 ? -19.314 10.822 2.086 1.00 34.94 122 SER A C 1
ATOM 919 O O . SER A 1 122 ? -18.770 9.919 1.463 1.00 34.94 122 SER A O 1
ATOM 921 N N . LEU A 1 123 ? -20.529 10.661 2.625 1.00 33.69 123 LEU A N 1
ATOM 922 C CA . LEU A 1 123 ? -21.321 9.433 2.425 1.00 33.69 123 LEU A CA 1
ATOM 923 C C . LEU A 1 123 ? -22.083 9.396 1.089 1.00 33.69 123 LEU A C 1
ATOM 925 O O . LEU A 1 123 ? -22.530 8.328 0.681 1.00 33.69 123 LEU A O 1
ATOM 929 N N . ALA A 1 124 ? -22.183 10.525 0.380 1.00 34.53 124 ALA A N 1
ATOM 930 C CA . ALA A 1 124 ? -22.693 10.585 -0.995 1.00 34.53 124 ALA A CA 1
ATOM 931 C C . ALA A 1 124 ? -21.575 10.681 -2.054 1.00 34.53 124 ALA A C 1
ATOM 933 O O . ALA A 1 124 ? -21.853 10.628 -3.249 1.00 34.53 124 ALA A O 1
ATOM 934 N N . ILE A 1 125 ? -20.315 10.781 -1.619 1.00 38.34 125 ILE A N 1
ATOM 935 C CA . ILE A 1 125 ? -19.121 10.657 -2.458 1.00 38.34 125 ILE A CA 1
ATOM 936 C C . ILE A 1 125 ? -18.234 9.566 -1.848 1.00 38.34 125 ILE A C 1
ATOM 938 O O . ILE A 1 125 ? -17.049 9.761 -1.592 1.00 38.34 125 ILE A O 1
ATOM 942 N N . ALA A 1 126 ? -18.795 8.376 -1.619 1.00 31.94 126 ALA A N 1
ATOM 943 C CA . ALA A 1 126 ? -17.951 7.212 -1.829 1.00 31.94 126 ALA A CA 1
ATOM 944 C C . ALA A 1 126 ? -17.576 7.282 -3.318 1.00 31.94 126 ALA A C 1
ATOM 946 O O . ALA A 1 126 ? -18.503 7.320 -4.139 1.00 31.94 126 ALA A O 1
ATOM 947 N N . PRO A 1 127 ? -16.287 7.375 -3.710 1.00 36.81 127 PRO A N 1
ATOM 948 C CA . PRO A 1 127 ? -15.947 7.074 -5.091 1.00 36.81 127 PRO A CA 1
ATOM 949 C C . PRO A 1 127 ? -16.605 5.726 -5.352 1.00 36.81 127 PRO A C 1
ATOM 951 O O . PRO A 1 127 ? -16.377 4.789 -4.584 1.00 36.81 127 PRO A O 1
ATOM 954 N N . ALA A 1 128 ? -17.531 5.666 -6.317 1.00 40.69 128 ALA A N 1
ATOM 955 C CA . ALA A 1 128 ? -18.096 4.397 -6.741 1.00 40.69 128 ALA A CA 1
ATOM 956 C C . ALA A 1 128 ? -16.883 3.508 -6.967 1.00 40.69 128 ALA A C 1
ATOM 958 O O . ALA A 1 128 ? -16.079 3.859 -7.832 1.00 40.69 128 ALA A O 1
ATOM 959 N N . ALA A 1 129 ? -16.686 2.507 -6.093 1.00 42.28 129 ALA A N 1
ATOM 960 C CA . ALA A 1 129 ? -15.460 1.726 -6.052 1.00 42.28 129 ALA A CA 1
ATOM 961 C C . ALA A 1 129 ? -15.141 1.379 -7.496 1.00 42.28 129 ALA A C 1
ATOM 963 O O . ALA A 1 129 ? -15.989 0.768 -8.155 1.00 42.28 129 ALA A O 1
ATOM 964 N N . GLN A 1 130 ? -14.025 1.897 -8.024 1.00 50.69 130 GLN A N 1
ATOM 965 C CA . GLN A 1 130 ? -13.668 1.649 -9.408 1.00 50.69 130 GLN A CA 1
ATOM 966 C C . GLN A 1 130 ? -13.437 0.147 -9.502 1.00 50.69 130 GLN A C 1
ATOM 968 O O . GLN A 1 130 ? -12.378 -0.369 -9.159 1.00 50.69 130 GLN A O 1
ATOM 973 N N . ALA A 1 131 ? -14.476 -0.586 -9.887 1.00 60.03 131 ALA A N 1
ATOM 974 C CA . ALA A 1 131 ? -14.375 -2.004 -10.108 1.00 60.03 131 ALA A CA 1
ATOM 975 C C . ALA A 1 131 ? -13.569 -2.132 -11.390 1.00 60.03 131 ALA A C 1
ATOM 977 O O . ALA A 1 131 ? -14.077 -1.869 -12.475 1.00 60.03 131 ALA A O 1
ATOM 978 N N . VAL A 1 132 ? -12.283 -2.425 -11.261 1.00 75.56 132 VAL A N 1
ATOM 979 C CA . VAL A 1 132 ? -11.458 -2.806 -12.396 1.00 75.56 132 VAL A CA 1
ATOM 980 C C . VAL A 1 132 ? -11.622 -4.308 -12.628 1.00 75.56 132 VAL A C 1
ATOM 982 O O . VAL A 1 132 ? -11.869 -5.078 -11.711 1.00 75.56 132 VAL A O 1
ATOM 985 N N . THR A 1 133 ? -11.545 -4.746 -13.865 1.00 81.12 133 THR A N 1
ATOM 986 C CA . THR A 1 133 ? -11.630 -6.146 -14.266 1.00 81.12 133 THR A CA 1
ATOM 987 C C . THR A 1 133 ? -10.330 -6.508 -14.955 1.00 81.12 133 THR A C 1
ATOM 989 O O . THR A 1 133 ? -9.737 -5.670 -15.636 1.00 81.12 133 THR A O 1
ATOM 992 N N . LEU A 1 134 ? -9.877 -7.738 -14.742 1.00 84.75 134 LEU A N 1
ATOM 993 C CA . LEU A 1 134 ? -8.742 -8.322 -15.441 1.00 84.75 134 LEU A CA 1
ATOM 994 C C . LEU A 1 134 ? -9.281 -9.407 -16.371 1.00 84.75 134 LEU A C 1
ATOM 996 O O . LEU A 1 134 ? -9.954 -10.320 -15.897 1.00 84.75 134 LEU A O 1
ATOM 1000 N N . ASP A 1 135 ? -8.965 -9.319 -17.661 1.00 86.62 135 ASP A N 1
ATOM 1001 C CA . ASP A 1 135 ? -9.062 -10.446 -18.588 1.00 86.62 135 ASP A CA 1
ATOM 1002 C C . ASP A 1 135 ? -7.724 -11.208 -18.578 1.00 86.62 135 ASP A C 1
ATOM 1004 O O . ASP A 1 135 ? -6.767 -10.795 -19.243 1.00 86.62 135 ASP A O 1
ATOM 1008 N N . PRO A 1 136 ? -7.607 -12.316 -17.820 1.00 76.44 136 PRO A N 1
ATOM 1009 C CA . PRO A 1 136 ? -6.353 -13.050 -17.717 1.00 76.44 136 PRO A CA 1
ATOM 1010 C C . PRO A 1 136 ? -5.973 -13.758 -19.024 1.00 76.44 136 PRO A C 1
ATOM 1012 O O . PRO A 1 136 ? -4.799 -14.072 -19.212 1.00 76.44 136 PRO A O 1
ATOM 1015 N N . HIS A 1 137 ? -6.924 -13.999 -19.935 1.00 80.50 137 HIS A N 1
ATOM 1016 C CA . HIS A 1 137 ? -6.663 -14.650 -21.221 1.00 80.50 137 HIS A CA 1
ATOM 1017 C C . HIS A 1 137 ? -6.070 -13.683 -22.251 1.00 80.50 137 HIS A C 1
ATOM 1019 O O . HIS A 1 137 ? -5.384 -14.117 -23.177 1.00 80.50 137 HIS A O 1
ATOM 1025 N N . ALA A 1 138 ? -6.269 -12.376 -22.063 1.00 84.44 138 ALA A N 1
ATOM 1026 C CA . ALA A 1 138 ? -5.649 -11.330 -22.872 1.00 84.44 138 ALA A CA 1
ATOM 1027 C C . ALA A 1 138 ? -4.178 -11.053 -22.500 1.00 84.44 138 ALA A C 1
ATOM 1029 O O . ALA A 1 138 ? -3.501 -10.297 -23.208 1.00 84.44 138 ALA A O 1
ATOM 1030 N N . VAL A 1 139 ? -3.669 -11.647 -21.409 1.00 91.88 139 VAL A N 1
ATOM 1031 C CA . VAL A 1 139 ? -2.301 -11.426 -20.920 1.00 91.88 139 VAL A CA 1
ATOM 1032 C C . VAL A 1 139 ? -1.331 -12.464 -21.499 1.00 91.88 139 VAL A C 1
ATOM 1034 O O . VAL A 1 139 ? -1.463 -13.659 -21.232 1.00 91.88 139 VAL A O 1
ATOM 1037 N N . PRO A 1 140 ? -0.298 -12.044 -22.252 1.00 95.81 140 PRO A N 1
ATOM 1038 C CA . PRO A 1 140 ? 0.732 -12.956 -22.745 1.00 95.81 140 PRO A CA 1
ATOM 1039 C C . PRO A 1 140 ? 1.552 -13.573 -21.602 1.00 95.81 140 PRO A C 1
ATOM 1041 O O . PRO A 1 140 ? 1.862 -12.888 -20.635 1.00 95.81 140 PRO A O 1
ATOM 1044 N N . ALA A 1 141 ? 2.024 -14.817 -21.753 1.00 96.06 141 ALA A N 1
ATOM 1045 C CA . ALA A 1 141 ? 2.762 -15.552 -20.706 1.00 96.06 141 ALA A CA 1
ATOM 1046 C C . ALA A 1 141 ? 4.034 -14.849 -20.172 1.00 96.06 141 ALA A C 1
ATOM 1048 O O . ALA A 1 141 ? 4.472 -15.095 -19.045 1.00 96.06 141 ALA A O 1
ATOM 1049 N N . ARG A 1 142 ? 4.619 -13.930 -20.954 1.00 97.69 142 ARG A N 1
ATOM 1050 C CA . ARG A 1 142 ? 5.730 -13.068 -20.508 1.00 97.69 142 ARG A CA 1
ATOM 1051 C C . ARG A 1 142 ? 5.333 -12.090 -19.395 1.00 97.69 142 ARG A C 1
ATOM 1053 O O . ARG A 1 142 ? 6.219 -11.562 -18.732 1.00 97.69 142 ARG A O 1
ATOM 1060 N N . THR A 1 143 ? 4.042 -11.860 -19.174 1.00 98.56 143 THR A N 1
ATOM 1061 C CA . THR A 1 143 ? 3.490 -10.891 -18.224 1.00 98.56 143 THR A CA 1
ATOM 1062 C C . THR A 1 143 ? 2.665 -11.609 -17.156 1.00 98.56 143 THR A C 1
ATOM 1064 O O . THR A 1 143 ? 1.900 -12.523 -17.453 1.00 98.56 143 THR A O 1
ATOM 1067 N N . GLN A 1 144 ? 2.853 -11.205 -15.905 1.00 98.12 144 GLN A N 1
ATOM 1068 C CA . GLN A 1 144 ? 2.016 -11.541 -14.757 1.00 98.12 144 GLN A CA 1
ATOM 1069 C C . GLN A 1 144 ? 1.188 -10.317 -14.389 1.00 98.12 144 GLN A C 1
ATOM 1071 O O . GLN A 1 144 ? 1.730 -9.208 -14.406 1.00 98.12 144 GLN A O 1
ATOM 1076 N N . ILE A 1 145 ? -0.084 -10.506 -14.036 1.00 98.31 145 ILE A N 1
ATOM 1077 C CA . ILE A 1 145 ? -0.929 -9.448 -13.471 1.00 98.31 145 ILE A CA 1
ATOM 1078 C C . ILE A 1 145 ? -1.774 -10.033 -12.342 1.00 98.31 145 ILE A C 1
ATOM 1080 O O . ILE A 1 145 ? -2.382 -11.091 -12.501 1.00 98.31 145 ILE A O 1
ATOM 1084 N N . THR A 1 146 ? -1.852 -9.308 -11.230 1.00 97.69 146 THR A N 1
ATOM 1085 C CA . THR A 1 146 ? -2.763 -9.583 -10.116 1.00 97.69 146 THR A CA 1
ATOM 1086 C C . THR A 1 146 ? -3.540 -8.317 -9.782 1.00 97.69 146 THR A C 1
ATOM 1088 O O . THR A 1 146 ? -2.938 -7.274 -9.531 1.00 97.69 146 THR A O 1
ATOM 1091 N N . VAL A 1 147 ? -4.867 -8.412 -9.729 1.00 94.94 147 VAL A N 1
ATOM 1092 C CA . VAL A 1 147 ? -5.777 -7.378 -9.224 1.00 94.94 147 VAL A CA 1
ATOM 1093 C C . VAL A 1 147 ? -6.429 -7.891 -7.944 1.00 94.94 147 VAL A C 1
ATOM 1095 O O . VAL A 1 147 ? -7.066 -8.944 -7.938 1.00 94.94 147 VAL A O 1
ATOM 1098 N N . ARG A 1 148 ? -6.297 -7.135 -6.855 1.00 91.50 148 ARG A N 1
ATOM 1099 C CA . ARG A 1 148 ? -6.958 -7.390 -5.572 1.00 91.50 148 ARG A CA 1
ATOM 1100 C C . ARG A 1 148 ? -7.959 -6.285 -5.298 1.00 91.50 148 ARG A C 1
ATOM 1102 O O . ARG A 1 148 ? -7.577 -5.122 -5.253 1.00 91.50 148 ARG A O 1
ATOM 1109 N N . HIS A 1 149 ? -9.211 -6.645 -5.083 1.00 81.88 149 HIS A N 1
ATOM 1110 C CA . HIS A 1 149 ? -10.264 -5.717 -4.701 1.00 81.88 149 HIS A CA 1
ATOM 1111 C C . HIS A 1 149 ? -10.367 -5.595 -3.187 1.00 81.88 149 HIS A C 1
ATOM 1113 O O . HIS A 1 149 ? -10.187 -6.577 -2.464 1.00 81.88 149 HIS A O 1
ATOM 1119 N N . ASP A 1 150 ? -10.776 -4.421 -2.715 1.00 77.31 150 ASP A N 1
ATOM 1120 C CA . ASP A 1 150 ? -11.058 -4.194 -1.292 1.00 77.31 150 ASP A CA 1
ATOM 1121 C C . ASP A 1 150 ? -12.244 -5.044 -0.795 1.00 77.31 150 ASP A C 1
ATOM 1123 O O . ASP A 1 150 ? -12.349 -5.338 0.392 1.00 77.31 150 ASP A O 1
ATOM 1127 N N . SER A 1 151 ? -13.100 -5.524 -1.710 1.00 70.81 151 SER A N 1
ATOM 1128 C CA . SER A 1 151 ? -14.144 -6.520 -1.419 1.00 70.81 151 SER A CA 1
ATOM 1129 C C . SER A 1 151 ? -13.595 -7.898 -1.023 1.00 70.81 151 SER A C 1
ATOM 1131 O O . SER A 1 151 ? -14.360 -8.770 -0.616 1.00 70.81 151 SER A O 1
ATOM 1133 N N . GLY A 1 152 ? -12.286 -8.123 -1.173 1.00 69.56 152 GLY A N 1
ATOM 1134 C CA . GLY A 1 152 ? -11.615 -9.402 -0.955 1.00 69.56 152 GLY A CA 1
ATOM 1135 C C . GLY A 1 152 ? -11.478 -10.258 -2.217 1.00 69.56 152 GLY A C 1
ATOM 1136 O O . GLY A 1 152 ? -10.704 -11.217 -2.211 1.00 69.56 152 GLY A O 1
ATOM 1137 N N . ALA A 1 153 ? -12.163 -9.912 -3.313 1.00 74.31 153 ALA A N 1
ATOM 1138 C CA . ALA A 1 153 ? -12.004 -10.607 -4.589 1.00 74.31 153 ALA A CA 1
ATOM 1139 C C . ALA A 1 153 ? -10.584 -10.416 -5.143 1.00 74.31 153 ALA A C 1
ATOM 1141 O O . ALA A 1 153 ? -10.015 -9.329 -5.074 1.00 74.31 153 ALA A O 1
ATOM 1142 N N . THR A 1 154 ? -9.996 -11.472 -5.697 1.00 82.25 154 THR A N 1
ATOM 1143 C CA . THR A 1 154 ? -8.682 -11.420 -6.351 1.00 82.25 154 THR A CA 1
ATOM 1144 C C . THR A 1 154 ? -8.781 -12.096 -7.708 1.00 82.25 154 THR A C 1
ATOM 1146 O O . THR A 1 154 ? -9.309 -13.202 -7.804 1.00 82.25 154 THR A O 1
ATOM 1149 N N . VAL A 1 155 ? -8.279 -11.428 -8.743 1.00 84.94 155 VAL A N 1
ATOM 1150 C CA . VAL A 1 155 ? -8.197 -11.952 -10.107 1.00 84.94 155 VAL A CA 1
ATOM 1151 C C . VAL A 1 155 ? -6.745 -11.870 -10.550 1.00 84.94 155 VAL A C 1
ATOM 1153 O O . VAL A 1 155 ? -6.132 -10.806 -10.470 1.00 84.94 155 VAL A O 1
ATOM 1156 N N . SER A 1 156 ? -6.197 -12.986 -11.020 1.00 90.62 156 SER A N 1
ATOM 1157 C CA . SER A 1 156 ? -4.778 -13.108 -11.354 1.00 90.62 156 SER A CA 1
ATOM 1158 C C . SER A 1 156 ? -4.584 -13.892 -12.647 1.00 90.62 156 SER A C 1
ATOM 1160 O O . SER A 1 156 ? -5.409 -14.732 -13.009 1.00 90.62 156 SER A O 1
ATOM 1162 N N . THR A 1 157 ? -3.474 -13.650 -13.338 1.00 90.69 157 THR A N 1
ATOM 1163 C CA . THR A 1 157 ? -3.029 -14.493 -14.454 1.00 90.69 157 THR A CA 1
ATOM 1164 C C . THR A 1 157 ? -2.544 -15.856 -13.956 1.00 90.69 157 THR A C 1
ATOM 1166 O O . THR A 1 157 ? -2.120 -16.001 -12.811 1.00 90.69 157 THR A O 1
ATOM 1169 N N . ALA A 1 158 ? -2.557 -16.878 -14.817 1.00 91.00 158 ALA A N 1
ATOM 1170 C CA . ALA A 1 158 ? -2.187 -18.247 -14.427 1.00 91.00 158 ALA A CA 1
ATOM 1171 C C . ALA A 1 158 ? -0.744 -18.378 -13.896 1.00 91.00 158 ALA A C 1
ATOM 1173 O O . ALA A 1 158 ? -0.453 -19.233 -13.065 1.00 91.00 158 ALA A O 1
ATOM 1174 N N . ASN A 1 159 ? 0.160 -17.517 -14.363 1.00 94.94 159 ASN A N 1
ATOM 1175 C CA . ASN A 1 159 ? 1.559 -17.448 -13.944 1.00 94.94 159 ASN A CA 1
ATOM 1176 C C . ASN A 1 159 ? 1.798 -16.494 -12.757 1.00 94.94 159 ASN A C 1
ATOM 1178 O O . ASN A 1 159 ? 2.953 -16.274 -12.414 1.00 94.94 159 ASN A O 1
ATOM 1182 N N . ALA A 1 160 ? 0.765 -15.910 -12.137 1.00 95.19 160 ALA A N 1
ATOM 1183 C CA . ALA A 1 160 ? 0.907 -14.857 -11.120 1.00 95.19 160 ALA A CA 1
ATOM 1184 C C . ALA A 1 160 ? 1.658 -15.271 -9.845 1.00 95.19 160 ALA A C 1
ATOM 1186 O O . ALA A 1 160 ? 2.070 -14.396 -9.089 1.00 95.19 160 ALA A O 1
ATOM 1187 N N . HIS A 1 161 ? 1.837 -16.578 -9.629 1.00 97.56 161 HIS A N 1
ATOM 1188 C CA . HIS A 1 161 ? 2.575 -17.162 -8.507 1.00 97.56 161 HIS A CA 1
ATOM 1189 C C . HIS A 1 161 ? 4.032 -17.534 -8.842 1.00 97.56 161 HIS A C 1
ATOM 1191 O O . HIS A 1 161 ? 4.767 -18.031 -7.994 1.00 97.56 161 HIS A O 1
ATOM 1197 N N . GLU A 1 162 ? 4.480 -17.341 -10.085 1.00 98.12 162 GLU A N 1
ATOM 1198 C CA . GLU A 1 162 ? 5.882 -17.566 -10.445 1.00 98.12 162 GLU A CA 1
ATOM 1199 C C . GLU A 1 162 ? 6.756 -16.460 -9.825 1.00 98.12 162 GLU A C 1
ATOM 1201 O O . GLU A 1 162 ? 6.500 -15.267 -10.004 1.00 98.12 162 GLU A O 1
ATOM 1206 N N . SER A 1 163 ? 7.806 -16.857 -9.104 1.00 98.31 163 SER A N 1
ATOM 1207 C CA . SER A 1 163 ? 8.758 -15.919 -8.508 1.00 98.31 163 SER A CA 1
ATOM 1208 C C . SER A 1 163 ? 9.662 -15.318 -9.590 1.00 98.31 163 SER A C 1
ATOM 1210 O O . SER A 1 163 ? 10.417 -16.028 -10.256 1.00 98.31 163 SER A O 1
ATOM 1212 N N . ARG A 1 164 ? 9.589 -13.998 -9.766 1.00 98.44 164 ARG A N 1
ATOM 1213 C CA . ARG A 1 164 ? 10.352 -13.200 -10.738 1.00 98.44 164 ARG A CA 1
ATOM 1214 C C . ARG A 1 164 ? 11.174 -12.128 -10.027 1.00 98.44 164 ARG A C 1
ATOM 1216 O O . ARG A 1 164 ? 10.907 -11.836 -8.865 1.00 98.44 164 ARG A O 1
ATOM 1223 N N . PRO A 1 165 ? 12.165 -11.494 -10.678 1.00 98.69 165 PRO A N 1
ATOM 1224 C CA . PRO A 1 165 ? 12.887 -10.378 -10.071 1.00 98.69 165 PRO A CA 1
ATOM 1225 C C . PRO A 1 165 ? 11.925 -9.310 -9.531 1.00 98.69 165 PRO A C 1
ATOM 1227 O O . PRO A 1 165 ? 11.075 -8.807 -10.267 1.00 98.69 165 PRO A O 1
ATOM 1230 N N . ALA A 1 166 ? 12.058 -8.971 -8.246 1.00 98.31 166 ALA A N 1
ATOM 1231 C CA . ALA A 1 166 ? 11.246 -7.943 -7.596 1.00 98.31 166 ALA A CA 1
ATOM 1232 C C . ALA A 1 166 ? 11.679 -6.534 -8.011 1.00 98.31 166 ALA A C 1
ATOM 1234 O O . ALA A 1 166 ? 10.887 -5.593 -7.929 1.00 98.31 166 ALA A O 1
ATOM 1235 N N . LEU A 1 167 ? 12.925 -6.388 -8.481 1.00 98.44 167 LEU A N 1
ATOM 1236 C CA . LEU A 1 167 ? 13.497 -5.113 -8.912 1.00 98.44 167 LEU A CA 1
ATOM 1237 C C . LEU A 1 167 ? 13.346 -4.078 -7.781 1.00 98.44 167 LEU A C 1
ATOM 1239 O O . LEU A 1 167 ? 13.415 -4.405 -6.597 1.00 98.44 167 LEU A O 1
ATOM 1243 N N . SER A 1 168 ? 13.062 -2.824 -8.122 1.00 98.56 168 SER A N 1
ATOM 1244 C CA . SER A 1 168 ? 12.802 -1.774 -7.135 1.00 98.56 168 SER A CA 1
ATOM 1245 C C . SER A 1 168 ? 11.487 -1.915 -6.352 1.00 98.56 168 SER A C 1
ATOM 1247 O O . SER A 1 168 ? 11.214 -1.050 -5.516 1.00 98.56 168 SER A O 1
ATOM 1249 N N . LEU A 1 169 ? 10.676 -2.963 -6.562 1.00 98.81 169 LEU A N 1
ATOM 1250 C CA . LEU A 1 169 ? 9.504 -3.221 -5.713 1.00 98.81 169 LEU A CA 1
ATOM 1251 C C . LEU A 1 169 ? 9.903 -3.762 -4.332 1.00 98.81 169 LEU A C 1
ATOM 1253 O O . LEU A 1 169 ? 9.200 -3.494 -3.362 1.00 98.81 169 LEU A O 1
ATOM 1257 N N . SER A 1 170 ? 11.057 -4.429 -4.192 1.00 98.75 170 SER A N 1
ATOM 1258 C CA . SER A 1 170 ? 11.534 -4.932 -2.889 1.00 98.75 170 SER A CA 1
ATOM 1259 C C . SER A 1 170 ? 11.814 -3.816 -1.872 1.00 98.75 170 SER A C 1
ATOM 1261 O O . SER A 1 170 ? 11.733 -4.040 -0.663 1.00 98.75 170 SER A O 1
ATOM 1263 N N . LYS A 1 171 ? 12.034 -2.580 -2.349 1.00 98.88 171 LYS A N 1
ATOM 1264 C CA . LYS A 1 171 ? 12.124 -1.369 -1.518 1.00 98.88 171 LYS A CA 1
ATOM 1265 C C . LYS A 1 171 ? 10.862 -1.132 -0.681 1.00 98.88 171 LYS A C 1
ATOM 1267 O O . LYS A 1 171 ? 10.956 -0.506 0.370 1.00 98.88 171 LYS A O 1
ATOM 1272 N N . LEU A 1 172 ? 9.698 -1.630 -1.112 1.00 98.94 172 LEU A N 1
ATOM 1273 C CA . LEU A 1 172 ? 8.456 -1.556 -0.339 1.00 98.94 172 LEU A CA 1
ATOM 1274 C C . LEU A 1 172 ? 8.535 -2.423 0.926 1.00 98.94 172 LEU A C 1
ATOM 1276 O O . LEU A 1 172 ? 8.175 -1.957 2.006 1.00 98.94 172 LEU A O 1
ATOM 1280 N N . TYR A 1 173 ? 9.069 -3.643 0.807 1.00 98.81 173 TYR A N 1
ATOM 1281 C CA . TYR A 1 173 ? 9.271 -4.548 1.942 1.00 98.81 173 TYR A CA 1
ATOM 1282 C C . TYR A 1 173 ? 10.289 -3.967 2.929 1.00 98.81 173 TYR A C 1
ATOM 1284 O O . TYR A 1 173 ? 10.002 -3.826 4.117 1.00 98.81 173 TYR A O 1
ATOM 1292 N N . LEU A 1 174 ? 11.445 -3.537 2.410 1.00 98.94 174 LEU A N 1
ATOM 1293 C CA . LEU A 1 174 ? 12.499 -2.884 3.188 1.00 98.94 174 LEU A CA 1
ATOM 1294 C C . LEU A 1 174 ? 11.975 -1.637 3.911 1.00 98.94 174 LEU A C 1
ATOM 1296 O O . LEU A 1 174 ? 12.139 -1.492 5.122 1.00 98.94 174 LEU A O 1
ATOM 1300 N N . GLY A 1 175 ? 11.313 -0.748 3.169 1.00 98.81 175 GLY A N 1
ATOM 1301 C CA . GLY A 1 175 ? 10.780 0.506 3.685 1.00 98.81 175 GLY A CA 1
ATOM 1302 C C . GLY A 1 175 ? 9.763 0.295 4.800 1.00 98.81 175 GLY A C 1
ATOM 1303 O O . GLY A 1 175 ? 9.815 1.001 5.802 1.00 98.81 175 GLY A O 1
ATOM 1304 N N . TYR A 1 176 ? 8.878 -0.698 4.677 1.00 98.88 176 TYR A N 1
ATOM 1305 C CA . TYR A 1 176 ? 7.857 -0.954 5.694 1.00 98.88 176 TYR A CA 1
ATOM 1306 C C . TYR A 1 176 ? 8.477 -1.398 7.015 1.00 98.88 176 TYR A C 1
ATOM 1308 O O . TYR A 1 176 ? 8.145 -0.859 8.073 1.00 98.88 176 TYR A O 1
ATOM 1316 N N . TRP A 1 177 ? 9.445 -2.317 6.959 1.00 98.81 177 TRP A N 1
ATOM 1317 C CA . TRP A 1 177 ? 10.171 -2.730 8.154 1.00 98.81 177 TRP A CA 1
ATOM 1318 C C . TRP A 1 177 ? 10.917 -1.556 8.798 1.00 98.81 177 TRP A C 1
ATOM 1320 O O . TRP A 1 177 ? 10.828 -1.363 10.011 1.00 98.81 177 TRP A O 1
ATOM 1330 N N . VAL A 1 178 ? 11.601 -0.728 7.999 1.00 98.88 178 VAL A N 1
ATOM 1331 C CA . VAL A 1 178 ? 12.316 0.460 8.496 1.00 98.88 178 VAL A CA 1
ATOM 1332 C C . VAL A 1 178 ? 11.349 1.441 9.158 1.00 98.88 178 VAL A C 1
ATOM 1334 O O . VAL A 1 178 ? 11.634 1.929 10.249 1.00 98.88 178 VAL A O 1
ATOM 1337 N N . LEU A 1 179 ? 10.174 1.687 8.576 1.00 98.81 179 LEU A N 1
ATOM 1338 C CA . LEU A 1 179 ? 9.150 2.549 9.176 1.00 98.81 179 LEU A CA 1
ATOM 1339 C C . LEU A 1 179 ? 8.645 2.021 10.517 1.00 98.81 179 LEU A C 1
ATOM 1341 O O . LEU A 1 179 ? 8.389 2.805 11.436 1.00 98.81 179 LEU A O 1
ATOM 1345 N N . LYS A 1 180 ? 8.556 0.702 10.668 1.00 98.31 180 LYS A N 1
ATOM 1346 C CA . LYS A 1 180 ? 8.112 0.064 11.904 1.00 98.31 180 LYS A CA 1
ATOM 1347 C C . LYS A 1 180 ? 9.209 0.077 12.976 1.00 98.31 180 LYS A C 1
ATOM 1349 O O . LYS A 1 180 ? 8.977 0.579 14.076 1.00 98.31 180 LYS A O 1
ATOM 1354 N N . TYR A 1 181 ? 10.427 -0.347 12.637 1.00 98.50 181 TYR A N 1
ATOM 1355 C CA . TYR A 1 181 ? 11.479 -0.681 13.612 1.00 98.50 181 TYR A CA 1
ATOM 1356 C C . TYR A 1 181 ? 12.787 0.113 13.484 1.00 98.50 181 TYR A C 1
ATOM 1358 O O . TYR A 1 181 ? 13.594 0.106 14.410 1.00 98.50 181 TYR A O 1
ATOM 1366 N N . GLY A 1 182 ? 13.020 0.783 12.357 1.00 98.12 182 GLY A N 1
ATOM 1367 C CA . GLY A 1 182 ? 14.260 1.510 12.079 1.00 98.12 182 GLY A CA 1
ATOM 1368 C C . GLY A 1 182 ? 14.458 2.759 12.942 1.00 98.12 182 GLY A C 1
ATOM 1369 O O . GLY A 1 182 ? 13.542 3.243 13.612 1.00 98.12 182 GLY A O 1
ATOM 1370 N N . ALA A 1 183 ? 15.669 3.316 12.907 1.00 98.25 183 ALA A N 1
ATOM 1371 C CA . ALA A 1 183 ? 15.981 4.564 13.595 1.00 98.25 183 ALA A CA 1
ATOM 1372 C C . ALA A 1 183 ? 15.200 5.743 12.974 1.00 98.25 183 ALA A C 1
ATOM 1374 O O . ALA A 1 183 ? 14.956 5.735 11.766 1.00 98.25 183 ALA A O 1
ATOM 1375 N N . PRO A 1 184 ? 14.849 6.797 13.737 1.00 98.25 184 PRO A N 1
ATOM 1376 C CA . PRO A 1 184 ? 14.091 7.937 13.208 1.00 98.25 184 PRO A CA 1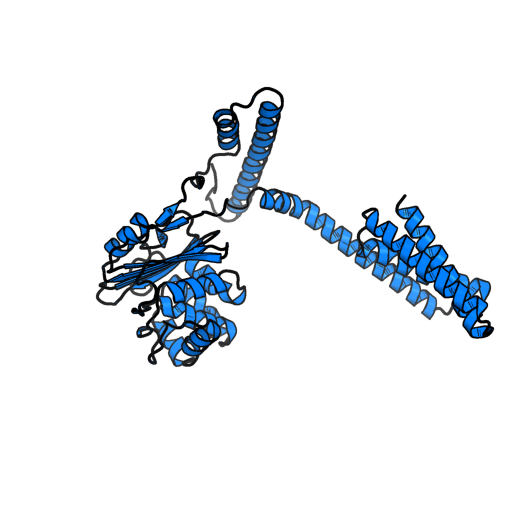
ATOM 1377 C C . PRO A 1 184 ? 14.697 8.573 11.946 1.00 98.25 184 PRO A C 1
ATOM 1379 O O . PRO A 1 184 ? 13.966 8.904 11.014 1.00 98.25 184 PRO A O 1
ATOM 1382 N N . ALA A 1 185 ? 16.029 8.679 11.882 1.00 97.88 185 ALA A N 1
ATOM 1383 C CA . ALA A 1 185 ? 16.741 9.193 10.710 1.00 97.88 185 ALA A CA 1
ATOM 1384 C C . ALA A 1 185 ? 16.559 8.307 9.464 1.00 97.88 185 ALA A C 1
ATOM 1386 O O . ALA A 1 185 ? 16.478 8.815 8.349 1.00 97.88 185 ALA A O 1
ATOM 1387 N N . ASP A 1 186 ? 16.446 6.992 9.648 1.00 98.62 186 ASP A N 1
ATOM 1388 C CA . ASP A 1 186 ? 16.234 6.039 8.561 1.00 98.62 186 ASP A CA 1
ATOM 1389 C C . ASP A 1 186 ? 14.769 6.014 8.111 1.00 98.62 186 ASP A C 1
ATOM 1391 O O . ASP A 1 186 ? 14.499 5.987 6.911 1.00 98.62 186 ASP A O 1
ATOM 1395 N N . LYS A 1 187 ? 13.817 6.155 9.047 1.00 98.62 187 LYS A N 1
ATOM 1396 C CA . LYS A 1 187 ? 12.385 6.322 8.732 1.00 98.62 187 LYS A CA 1
ATOM 1397 C C . LYS A 1 187 ? 12.139 7.522 7.818 1.00 98.62 187 LYS A C 1
ATOM 1399 O O . LYS A 1 187 ? 11.396 7.409 6.846 1.00 98.62 187 LYS A O 1
ATOM 1404 N N . ALA A 1 188 ? 12.803 8.647 8.092 1.00 98.00 188 ALA A N 1
ATOM 1405 C CA . ALA A 1 188 ? 12.677 9.876 7.307 1.00 98.00 188 ALA A CA 1
ATOM 1406 C C . ALA A 1 188 ? 13.142 9.728 5.844 1.00 98.00 188 ALA A C 1
ATOM 1408 O O . ALA A 1 188 ? 12.751 10.521 4.992 1.00 98.00 188 ALA A O 1
ATOM 1409 N N . ARG A 1 189 ? 13.949 8.706 5.532 1.00 98.62 189 ARG A N 1
ATOM 1410 C CA . ARG A 1 189 ? 14.485 8.452 4.185 1.00 98.62 189 ARG A CA 1
ATOM 1411 C C . ARG A 1 189 ? 13.584 7.556 3.332 1.00 98.62 189 ARG A C 1
ATOM 1413 O O . ARG A 1 189 ? 13.793 7.475 2.123 1.00 98.62 189 ARG A O 1
ATOM 1420 N N . VAL A 1 190 ? 12.595 6.884 3.931 1.00 98.81 190 VAL A N 1
ATOM 1421 C CA . VAL A 1 190 ? 11.769 5.883 3.234 1.00 98.81 190 VAL A CA 1
ATOM 1422 C C . VAL A 1 190 ? 10.902 6.512 2.148 1.00 98.81 190 VAL A C 1
ATOM 1424 O O . VAL A 1 190 ? 10.866 5.983 1.042 1.00 98.81 190 VAL A O 1
ATOM 1427 N N . GLU A 1 191 ? 10.256 7.651 2.411 1.00 98.62 191 GLU A N 1
ATOM 1428 C CA . GLU A 1 191 ? 9.463 8.350 1.386 1.00 98.62 191 GLU A CA 1
ATOM 1429 C C . GLU A 1 191 ? 10.321 8.669 0.154 1.00 98.62 191 GLU A C 1
ATOM 1431 O O . GLU A 1 191 ? 9.959 8.279 -0.954 1.00 98.62 191 GLU A O 1
ATOM 1436 N N . HIS A 1 192 ? 11.503 9.263 0.358 1.00 98.31 192 HIS A N 1
ATOM 1437 C CA . HIS A 1 192 ? 12.441 9.587 -0.716 1.00 98.31 192 HIS A CA 1
ATOM 1438 C C . HIS A 1 192 ? 12.854 8.338 -1.505 1.00 98.31 192 HIS A C 1
ATOM 1440 O O . HIS A 1 192 ? 12.781 8.324 -2.735 1.00 98.31 192 HIS A O 1
ATOM 1446 N N . MET A 1 193 ? 13.235 7.264 -0.803 1.00 98.81 193 MET A N 1
ATOM 1447 C CA . MET A 1 193 ? 13.604 5.984 -1.412 1.00 98.81 193 MET A CA 1
ATOM 1448 C C . MET A 1 193 ? 12.499 5.438 -2.322 1.00 98.81 193 MET A C 1
ATOM 1450 O O . MET A 1 193 ? 12.793 4.904 -3.388 1.00 98.81 193 MET A O 1
ATOM 1454 N N . ILE A 1 194 ? 11.234 5.569 -1.924 1.00 98.88 194 ILE A N 1
ATOM 1455 C CA . ILE A 1 194 ? 10.092 5.124 -2.726 1.00 98.88 194 ILE A CA 1
ATOM 1456 C C . ILE A 1 194 ? 9.841 6.081 -3.896 1.00 98.88 194 ILE A C 1
ATOM 1458 O O . ILE A 1 194 ? 9.734 5.616 -5.032 1.00 98.88 194 ILE A O 1
ATOM 1462 N N . ARG A 1 195 ? 9.805 7.393 -3.638 1.00 98.38 195 ARG A N 1
ATOM 1463 C CA . ARG A 1 195 ? 9.426 8.438 -4.599 1.00 98.38 195 ARG A CA 1
ATOM 1464 C C . ARG A 1 195 ? 10.357 8.534 -5.802 1.00 98.38 195 ARG A C 1
ATOM 1466 O O . ARG A 1 195 ? 9.886 8.603 -6.937 1.00 98.38 195 ARG A O 1
ATOM 1473 N N . VAL A 1 196 ? 11.667 8.569 -5.565 1.00 97.50 196 VAL A N 1
ATOM 1474 C CA . VAL A 1 196 ? 12.685 8.653 -6.632 1.00 97.50 196 VAL A CA 1
ATOM 1475 C C . VAL A 1 196 ? 13.359 7.307 -6.899 1.00 97.50 196 VAL A C 1
ATOM 1477 O O . VAL A 1 196 ? 14.317 7.247 -7.659 1.00 97.50 196 VAL A O 1
ATOM 1480 N N . SER A 1 197 ? 12.868 6.223 -6.290 1.00 98.44 197 SER A N 1
ATOM 1481 C CA . SER A 1 197 ? 13.436 4.877 -6.420 1.00 98.44 197 SER A CA 1
ATOM 1482 C C . SER A 1 197 ? 14.949 4.811 -6.142 1.00 98.44 197 SER A C 1
ATOM 1484 O O . SER A 1 197 ? 15.676 4.151 -6.874 1.00 98.44 197 SER A O 1
ATOM 1486 N N . ASP A 1 198 ? 15.422 5.485 -5.091 1.00 98.69 198 ASP A N 1
ATOM 1487 C CA . ASP A 1 198 ? 16.853 5.644 -4.787 1.00 98.69 198 ASP A CA 1
ATOM 1488 C C . ASP A 1 198 ? 17.525 4.329 -4.337 1.00 98.69 198 ASP A C 1
ATOM 1490 O O . ASP A 1 198 ? 17.240 3.792 -3.259 1.00 98.69 198 ASP A O 1
ATOM 1494 N N . ASP A 1 199 ? 18.448 3.825 -5.157 1.00 98.56 199 ASP A N 1
ATOM 1495 C CA . ASP A 1 199 ? 19.214 2.600 -4.905 1.00 98.56 199 ASP A CA 1
ATOM 1496 C C . ASP A 1 199 ? 20.289 2.758 -3.827 1.00 98.56 199 ASP A C 1
ATOM 1498 O O . ASP A 1 199 ? 20.599 1.789 -3.128 1.00 98.56 199 ASP A O 1
ATOM 1502 N N . ASN A 1 200 ? 20.840 3.961 -3.645 1.00 98.69 200 ASN A N 1
ATOM 1503 C CA . ASN A 1 200 ? 21.838 4.225 -2.610 1.00 98.69 200 ASN A CA 1
ATOM 1504 C C . ASN A 1 200 ? 21.189 4.158 -1.231 1.00 98.69 200 ASN A C 1
ATOM 1506 O O . ASN A 1 200 ? 21.727 3.526 -0.320 1.00 98.69 200 ASN A O 1
ATOM 1510 N N . VAL A 1 201 ? 20.001 4.753 -1.086 1.00 98.81 201 VAL A N 1
ATOM 1511 C CA . VAL A 1 201 ? 19.230 4.666 0.161 1.00 98.81 201 VAL A CA 1
ATOM 1512 C C . VAL A 1 201 ? 18.812 3.225 0.436 1.00 98.81 201 VAL A C 1
ATOM 1514 O O . VAL A 1 201 ? 19.019 2.752 1.549 1.00 98.81 201 VAL A O 1
ATOM 1517 N N . ALA A 1 202 ? 18.292 2.504 -0.561 1.00 98.81 202 ALA A N 1
ATOM 1518 C CA . ALA A 1 202 ? 17.920 1.100 -0.382 1.00 98.81 202 ALA A CA 1
ATOM 1519 C C . ALA A 1 202 ? 19.117 0.224 0.006 1.00 98.81 202 ALA A C 1
ATOM 1521 O O . ALA A 1 202 ? 19.016 -0.587 0.920 1.00 98.81 202 ALA A O 1
ATOM 1522 N N . THR A 1 203 ? 20.268 0.428 -0.633 1.00 98.75 203 THR A N 1
ATOM 1523 C CA . THR A 1 203 ? 21.492 -0.327 -0.340 1.00 98.75 203 THR A CA 1
ATOM 1524 C C . THR A 1 203 ? 22.009 -0.053 1.068 1.00 98.75 203 THR A C 1
ATOM 1526 O O . THR A 1 203 ? 22.395 -0.987 1.766 1.00 98.75 203 THR A O 1
ATOM 1529 N N . ASP A 1 204 ? 22.010 1.203 1.511 1.00 98.81 204 ASP A N 1
ATOM 1530 C CA . ASP A 1 204 ? 22.419 1.555 2.872 1.00 98.81 204 ASP A CA 1
ATOM 1531 C C . ASP A 1 204 ? 21.454 0.989 3.929 1.00 98.81 204 ASP A C 1
ATOM 1533 O O . ASP A 1 204 ? 21.897 0.391 4.910 1.00 98.81 204 ASP A O 1
ATOM 1537 N N . LEU A 1 205 ? 20.140 1.104 3.705 1.00 98.81 205 LEU A N 1
ATOM 1538 C CA . LEU A 1 205 ? 19.129 0.578 4.625 1.00 98.81 205 LEU A CA 1
ATOM 1539 C C . LEU A 1 205 ? 19.151 -0.954 4.706 1.00 98.81 205 LEU A C 1
ATOM 1541 O O . LEU A 1 205 ? 19.072 -1.491 5.806 1.00 98.81 205 LEU A O 1
ATOM 1545 N N . ASP A 1 206 ? 19.297 -1.657 3.583 1.00 98.75 206 ASP A N 1
ATOM 1546 C CA . ASP A 1 206 ? 19.384 -3.125 3.543 1.00 98.75 206 ASP A CA 1
ATOM 1547 C C . ASP A 1 206 ? 20.656 -3.632 4.241 1.00 98.75 206 ASP A C 1
ATOM 1549 O O . ASP A 1 206 ? 20.604 -4.577 5.022 1.00 98.75 206 ASP A O 1
ATOM 1553 N N . ARG A 1 207 ? 21.795 -2.945 4.063 1.00 98.56 207 ARG A N 1
ATOM 1554 C CA . ARG A 1 207 ? 23.038 -3.258 4.795 1.00 98.56 207 ARG A CA 1
ATOM 1555 C C . ARG A 1 207 ? 22.907 -3.036 6.297 1.00 98.56 207 ARG A C 1
ATOM 1557 O O . ARG A 1 207 ? 23.451 -3.813 7.078 1.00 98.56 207 ARG A O 1
ATOM 1564 N N . ARG A 1 208 ? 22.227 -1.963 6.708 1.00 98.56 208 ARG A N 1
ATOM 1565 C CA . ARG A 1 208 ? 22.003 -1.635 8.123 1.00 98.56 208 ARG A CA 1
ATOM 1566 C C . ARG A 1 208 ? 20.998 -2.580 8.781 1.00 98.56 208 ARG A C 1
ATOM 1568 O O . ARG A 1 208 ? 21.130 -2.878 9.966 1.00 98.56 208 ARG A O 1
ATOM 1575 N N . TYR A 1 209 ? 20.006 -3.033 8.021 1.00 98.62 209 TYR A N 1
ATOM 1576 C CA . TYR A 1 209 ? 18.900 -3.861 8.486 1.00 98.62 209 TYR A CA 1
ATOM 1577 C C . TYR A 1 209 ? 18.728 -5.107 7.601 1.00 98.62 209 TYR A C 1
ATOM 1579 O O . TYR A 1 209 ? 17.690 -5.253 6.954 1.00 98.62 209 TYR A O 1
ATOM 1587 N N . PRO A 1 210 ? 19.691 -6.048 7.592 1.00 98.12 210 PRO A N 1
ATOM 1588 C CA . PRO A 1 210 ? 19.640 -7.229 6.720 1.00 98.12 210 PRO A CA 1
ATOM 1589 C C . PRO A 1 210 ? 18.436 -8.143 7.003 1.00 98.12 210 PRO A C 1
ATOM 1591 O O . PRO A 1 210 ? 18.001 -8.916 6.152 1.00 98.12 210 PRO A O 1
ATOM 1594 N N . GLN A 1 211 ? 17.855 -8.052 8.201 1.00 98.50 211 GLN A N 1
ATOM 1595 C CA . GLN A 1 211 ? 16.640 -8.763 8.586 1.00 98.50 211 GLN A CA 1
ATOM 1596 C C . GLN A 1 211 ? 15.353 -8.140 8.037 1.00 98.50 211 GLN A C 1
ATOM 1598 O O . GLN A 1 211 ? 14.302 -8.765 8.164 1.00 98.50 211 GLN A O 1
ATOM 1603 N N . ALA A 1 212 ? 15.391 -6.926 7.481 1.00 98.75 212 ALA A N 1
ATOM 1604 C CA . ALA A 1 212 ? 14.197 -6.154 7.155 1.00 98.75 212 ALA A CA 1
ATOM 1605 C C . ALA A 1 212 ? 13.288 -6.879 6.155 1.00 98.75 212 ALA A C 1
ATOM 1607 O O . ALA A 1 212 ? 12.148 -7.208 6.482 1.00 98.75 212 ALA A O 1
ATOM 1608 N N . ILE A 1 213 ? 13.813 -7.195 4.968 1.00 98.81 213 ILE A N 1
ATOM 1609 C CA . ILE A 1 213 ? 13.051 -7.890 3.923 1.00 98.81 213 ILE A CA 1
ATOM 1610 C C . ILE A 1 213 ? 12.633 -9.301 4.386 1.00 98.81 213 ILE A C 1
ATOM 1612 O O . ILE A 1 213 ? 11.439 -9.594 4.304 1.00 98.81 213 ILE A O 1
ATOM 1616 N N . PRO A 1 214 ? 13.520 -10.160 4.940 1.00 98.69 214 PRO A N 1
ATOM 1617 C CA . PRO A 1 214 ? 13.118 -11.463 5.484 1.00 98.69 214 PRO A CA 1
ATOM 1618 C C . PRO A 1 214 ? 12.009 -11.392 6.542 1.00 98.69 214 PRO A C 1
ATOM 1620 O O . PRO A 1 214 ? 11.083 -12.203 6.529 1.00 98.69 214 PRO A O 1
ATOM 1623 N N . SER A 1 215 ? 12.068 -10.407 7.442 1.00 98.69 215 SER A N 1
ATOM 1624 C CA . SER A 1 215 ? 11.054 -10.226 8.485 1.00 98.69 215 SER A CA 1
ATOM 1625 C C . SER A 1 215 ? 9.712 -9.816 7.889 1.00 98.69 215 SER A C 1
ATOM 1627 O O . SER A 1 215 ? 8.683 -10.343 8.299 1.00 98.69 215 SER A O 1
ATOM 1629 N N . THR A 1 216 ? 9.704 -8.924 6.894 1.00 98.75 216 THR A N 1
ATOM 1630 C CA . THR A 1 216 ? 8.477 -8.541 6.183 1.00 98.75 216 THR A CA 1
ATOM 1631 C C . THR A 1 216 ? 7.889 -9.705 5.390 1.00 98.75 216 THR A C 1
ATOM 1633 O O . THR A 1 216 ? 6.679 -9.911 5.432 1.00 98.75 216 THR A O 1
ATOM 1636 N N . ILE A 1 217 ? 8.725 -10.511 4.727 1.00 98.62 217 ILE A N 1
ATOM 1637 C CA . ILE A 1 217 ? 8.297 -11.742 4.046 1.00 98.62 217 ILE A CA 1
ATOM 1638 C C . ILE A 1 217 ? 7.557 -12.660 5.026 1.00 98.62 217 ILE A C 1
ATOM 1640 O O . ILE A 1 217 ? 6.441 -13.099 4.741 1.00 98.62 217 ILE A O 1
ATOM 1644 N N . HIS A 1 218 ? 8.143 -12.902 6.202 1.00 98.38 218 HIS A N 1
ATOM 1645 C CA . HIS A 1 218 ? 7.537 -13.738 7.236 1.00 98.38 218 HIS A CA 1
ATOM 1646 C C . HIS A 1 218 ? 6.251 -13.121 7.812 1.00 98.38 218 HIS A C 1
ATOM 1648 O O . HIS A 1 218 ? 5.237 -13.806 7.916 1.00 98.38 218 HIS A O 1
ATOM 1654 N N . GLU A 1 219 ? 6.264 -11.828 8.152 1.00 98.00 219 GLU A N 1
ATOM 1655 C CA . GLU A 1 219 ? 5.123 -11.116 8.746 1.00 98.00 219 GLU A CA 1
ATOM 1656 C C . GLU A 1 219 ? 3.884 -11.134 7.839 1.00 98.00 219 GLU A C 1
ATOM 1658 O O . GLU A 1 219 ? 2.765 -11.341 8.312 1.00 98.00 219 GLU A O 1
ATOM 1663 N N . PHE A 1 220 ? 4.071 -10.962 6.529 1.00 97.62 220 PHE A N 1
ATOM 1664 C CA . PHE A 1 220 ? 2.969 -10.920 5.566 1.00 97.62 220 PHE A CA 1
ATOM 1665 C C . PHE A 1 220 ? 2.671 -12.277 4.914 1.00 97.62 220 PHE A C 1
ATOM 1667 O O . PHE A 1 220 ? 1.692 -12.391 4.170 1.00 97.62 220 PHE A O 1
ATOM 1674 N N . GLY A 1 221 ? 3.466 -13.308 5.217 1.00 98.06 221 GLY A N 1
ATOM 1675 C CA . GLY A 1 221 ? 3.326 -14.646 4.646 1.00 98.06 221 GLY A CA 1
ATOM 1676 C C . GLY A 1 221 ? 3.511 -14.660 3.128 1.00 98.06 221 GLY A C 1
ATOM 1677 O O . GLY A 1 221 ? 2.697 -15.269 2.433 1.00 98.06 221 GLY A O 1
ATOM 1678 N N . LEU A 1 222 ? 4.538 -13.960 2.633 1.00 98.25 222 LEU A N 1
ATOM 1679 C CA . LEU A 1 222 ? 4.852 -13.812 1.207 1.00 98.25 222 LEU A CA 1
ATOM 1680 C C . LEU A 1 222 ? 5.616 -15.049 0.714 1.00 98.25 222 LEU A C 1
ATOM 1682 O O . LEU A 1 222 ? 6.821 -15.170 0.916 1.00 98.25 222 LEU A O 1
ATOM 1686 N N . ARG A 1 223 ? 4.905 -16.032 0.158 1.00 97.62 223 ARG A N 1
ATOM 1687 C CA . ARG A 1 223 ? 5.453 -17.387 -0.068 1.00 97.62 223 ARG A CA 1
ATOM 1688 C C . ARG A 1 223 ? 6.334 -17.506 -1.307 1.00 97.62 223 ARG A C 1
ATOM 1690 O O . ARG A 1 223 ? 7.133 -18.433 -1.389 1.00 97.62 223 ARG A O 1
ATOM 1697 N N . GLU A 1 224 ? 6.176 -16.592 -2.248 1.00 98.44 224 GLU A N 1
ATOM 1698 C CA . GLU A 1 224 ? 6.856 -16.567 -3.546 1.00 98.44 224 GLU A CA 1
ATOM 1699 C C . GLU A 1 224 ? 7.922 -15.463 -3.590 1.00 98.44 224 GLU A C 1
ATOM 1701 O O . GLU A 1 224 ? 8.526 -15.187 -4.631 1.00 98.44 224 GLU A O 1
ATOM 1706 N N . THR A 1 225 ? 8.152 -14.817 -2.446 1.00 98.75 225 THR A N 1
ATOM 1707 C CA . THR A 1 225 ? 9.125 -13.750 -2.264 1.00 98.75 225 THR A CA 1
ATOM 1708 C C . THR A 1 225 ? 10.345 -14.281 -1.532 1.00 98.75 225 THR A C 1
ATOM 1710 O O . THR A 1 225 ? 10.248 -14.809 -0.424 1.00 98.75 225 THR A O 1
ATOM 1713 N N . HIS A 1 226 ? 11.516 -14.121 -2.145 1.00 98.62 226 HIS A N 1
ATOM 1714 C CA . HIS A 1 226 ? 12.764 -14.682 -1.640 1.00 98.62 226 HIS A CA 1
ATOM 1715 C C . HIS A 1 226 ? 13.846 -13.610 -1.575 1.00 98.62 226 HIS A C 1
ATOM 1717 O O . HIS A 1 226 ? 14.194 -12.984 -2.577 1.00 98.62 226 HIS A O 1
ATOM 1723 N N . TYR A 1 227 ? 14.393 -13.417 -0.377 1.00 98.31 227 TYR A N 1
ATOM 1724 C CA . TYR A 1 227 ? 15.546 -12.558 -0.145 1.00 98.31 227 TYR A CA 1
ATOM 1725 C C . TYR A 1 227 ? 16.835 -13.374 -0.243 1.00 98.31 227 TYR A C 1
ATOM 1727 O O . TYR A 1 227 ? 16.988 -14.386 0.437 1.00 98.31 227 TYR A O 1
ATOM 1735 N N . THR A 1 228 ? 17.777 -12.911 -1.061 1.00 94.19 228 THR A N 1
ATOM 1736 C CA . THR A 1 228 ? 19.044 -13.605 -1.350 1.00 94.19 228 THR A CA 1
ATOM 1737 C C . THR A 1 228 ? 20.269 -12.846 -0.830 1.00 94.19 228 THR A C 1
ATOM 1739 O O . THR A 1 228 ? 21.356 -12.969 -1.385 1.00 94.19 228 THR A O 1
ATOM 1742 N N . GLY A 1 229 ? 20.106 -12.035 0.221 1.00 94.56 229 GLY A N 1
ATOM 1743 C CA . GLY A 1 229 ? 21.202 -11.277 0.845 1.00 94.56 229 GLY A CA 1
ATOM 1744 C C . GLY A 1 229 ? 21.420 -9.867 0.289 1.00 94.56 229 GLY A C 1
ATOM 1745 O O . GLY A 1 229 ? 22.294 -9.156 0.776 1.00 94.56 229 GLY A O 1
ATOM 1746 N N . TYR A 1 230 ? 20.640 -9.459 -0.716 1.00 97.38 230 TYR A N 1
ATOM 1747 C CA . TYR A 1 230 ? 20.627 -8.093 -1.233 1.00 97.38 230 TYR A CA 1
ATOM 1748 C C . TYR A 1 230 ? 19.249 -7.728 -1.796 1.00 97.38 230 TYR A C 1
ATOM 1750 O O . TYR A 1 230 ? 18.640 -8.508 -2.544 1.00 97.38 230 TYR A O 1
ATOM 1758 N N . TRP A 1 231 ? 18.759 -6.527 -1.475 1.00 98.06 231 TRP A N 1
ATOM 1759 C CA . TRP A 1 231 ? 17.438 -6.044 -1.894 1.00 98.06 231 TRP A CA 1
ATOM 1760 C C . TRP A 1 231 ? 17.247 -6.108 -3.417 1.00 98.06 231 TRP A C 1
ATOM 1762 O O . TRP A 1 231 ? 16.169 -6.486 -3.879 1.00 98.06 231 TRP A O 1
ATOM 1772 N N . GLY A 1 232 ? 18.288 -5.796 -4.200 1.00 95.62 232 GLY A N 1
ATOM 1773 C CA . GLY A 1 232 ? 18.222 -5.755 -5.666 1.00 95.62 232 GLY A CA 1
ATOM 1774 C C . GLY A 1 232 ? 18.155 -7.135 -6.323 1.00 95.62 232 GLY A C 1
ATOM 1775 O O . GLY A 1 232 ? 17.683 -7.259 -7.448 1.00 95.62 232 GLY A O 1
ATOM 1776 N N . THR A 1 233 ? 18.563 -8.187 -5.607 1.00 96.94 233 THR A N 1
ATOM 1777 C CA . THR A 1 233 ? 18.467 -9.587 -6.063 1.00 96.94 233 THR A CA 1
ATOM 1778 C C . THR A 1 233 ? 17.215 -10.307 -5.560 1.00 96.94 233 THR A C 1
ATOM 1780 O O . THR A 1 233 ? 17.004 -11.468 -5.892 1.00 96.94 233 THR A O 1
ATOM 1783 N N . THR A 1 234 ? 16.374 -9.630 -4.771 1.00 98.62 234 THR A N 1
ATOM 1784 C CA . THR A 1 234 ? 15.127 -10.208 -4.250 1.00 98.62 234 THR A CA 1
ATOM 1785 C C . THR A 1 234 ? 14.196 -10.591 -5.401 1.00 98.62 234 THR A C 1
ATOM 1787 O O . THR A 1 234 ? 14.011 -9.815 -6.343 1.00 98.62 234 THR A O 1
ATOM 1790 N N . THR A 1 235 ? 13.568 -11.761 -5.311 1.00 98.81 235 THR A N 1
ATOM 1791 C CA . THR A 1 235 ? 12.476 -12.170 -6.206 1.00 98.81 235 THR A CA 1
ATOM 1792 C C . THR A 1 235 ? 11.134 -12.111 -5.480 1.00 98.81 235 THR A C 1
ATOM 1794 O O . THR A 1 235 ? 11.085 -12.122 -4.253 1.00 98.81 235 THR A O 1
ATOM 1797 N N . THR A 1 236 ? 10.041 -11.972 -6.226 1.00 98.81 236 THR A N 1
ATOM 1798 C CA . THR A 1 236 ? 8.658 -11.880 -5.738 1.00 98.81 236 THR A CA 1
ATOM 1799 C C . THR A 1 236 ? 7.693 -12.273 -6.855 1.00 98.81 236 THR A C 1
ATOM 1801 O O . THR A 1 236 ? 8.098 -12.420 -8.007 1.00 98.81 236 THR A O 1
ATOM 1804 N N . SER A 1 237 ? 6.414 -12.407 -6.538 1.00 98.81 237 SER A N 1
ATOM 1805 C CA . SER A 1 237 ? 5.350 -12.635 -7.512 1.00 98.81 237 SER A CA 1
ATOM 1806 C C . SER A 1 237 ? 4.385 -11.446 -7.544 1.00 98.81 237 SER A C 1
ATOM 1808 O O . SER A 1 237 ? 4.405 -10.589 -6.651 1.00 98.81 237 SER A O 1
ATOM 1810 N N . THR A 1 238 ? 3.518 -11.365 -8.560 1.00 98.75 238 THR A N 1
ATOM 1811 C CA . THR A 1 238 ? 2.470 -10.330 -8.563 1.00 98.75 238 THR A CA 1
ATOM 1812 C C . THR A 1 238 ? 1.435 -10.566 -7.468 1.00 98.75 238 THR A C 1
ATOM 1814 O O . THR A 1 238 ? 0.888 -9.594 -6.949 1.00 98.75 238 THR A O 1
ATOM 1817 N N . GLU A 1 239 ? 1.205 -11.819 -7.062 1.00 97.81 239 GLU A N 1
ATOM 1818 C CA . GLU A 1 239 ? 0.325 -12.142 -5.936 1.00 97.81 239 GLU A CA 1
ATOM 1819 C C . GLU A 1 239 ? 0.877 -11.607 -4.611 1.00 97.81 239 GLU A C 1
ATOM 1821 O O . GLU A 1 239 ? 0.151 -10.934 -3.872 1.00 97.81 239 GLU A O 1
ATOM 1826 N N . ASP A 1 240 ? 2.150 -11.864 -4.312 1.00 98.75 240 ASP A N 1
ATOM 1827 C CA . ASP A 1 240 ? 2.770 -11.451 -3.053 1.00 98.75 240 ASP A CA 1
ATOM 1828 C C . ASP A 1 240 ? 2.872 -9.930 -2.944 1.00 98.75 240 ASP A C 1
ATOM 1830 O O . ASP A 1 240 ? 2.481 -9.358 -1.922 1.00 98.75 240 ASP A O 1
ATOM 1834 N N . VAL A 1 241 ? 3.337 -9.251 -3.998 1.00 98.75 241 VAL A N 1
ATOM 1835 C CA . VAL A 1 241 ? 3.478 -7.790 -3.954 1.00 98.75 241 VAL A CA 1
ATOM 1836 C C . VAL A 1 241 ? 2.113 -7.098 -3.899 1.00 98.75 241 VAL A C 1
ATOM 1838 O O . VAL A 1 241 ? 1.940 -6.169 -3.112 1.00 98.75 241 VAL A O 1
ATOM 1841 N N . ALA A 1 242 ? 1.103 -7.577 -4.640 1.00 98.38 242 ALA A N 1
ATOM 1842 C CA . ALA A 1 242 ? -0.249 -7.025 -4.556 1.00 98.38 242 ALA A CA 1
ATOM 1843 C C . ALA A 1 242 ? -0.865 -7.269 -3.173 1.00 98.38 242 ALA A C 1
ATOM 1845 O O . ALA A 1 242 ? -1.490 -6.374 -2.603 1.00 98.38 242 ALA A O 1
ATOM 1846 N N . ARG A 1 243 ? -0.674 -8.463 -2.598 1.00 97.25 243 ARG A N 1
ATOM 1847 C CA . ARG A 1 243 ? -1.121 -8.795 -1.239 1.00 97.25 243 ARG A CA 1
ATOM 1848 C C . ARG A 1 243 ? -0.486 -7.871 -0.215 1.00 97.25 243 ARG A C 1
ATOM 1850 O O . ARG A 1 243 ? -1.212 -7.290 0.590 1.00 97.25 243 ARG A O 1
ATOM 1857 N N . PHE A 1 244 ? 0.833 -7.730 -0.249 1.00 98.62 244 PHE A N 1
ATOM 1858 C CA . PHE A 1 244 ? 1.562 -6.841 0.643 1.00 98.62 244 PHE A CA 1
ATOM 1859 C C . PHE A 1 244 ? 1.039 -5.406 0.535 1.00 98.62 244 PHE A C 1
ATOM 1861 O O . PHE A 1 244 ? 0.565 -4.856 1.529 1.00 98.62 244 PHE A O 1
ATOM 1868 N N . THR A 1 245 ? 1.024 -4.836 -0.672 1.00 98.44 245 THR A N 1
ATOM 1869 C CA . THR A 1 245 ? 0.590 -3.454 -0.905 1.00 98.44 245 THR A CA 1
ATOM 1870 C C . THR A 1 245 ? -0.865 -3.229 -0.481 1.00 98.44 245 THR A C 1
ATOM 1872 O O . THR A 1 245 ? -1.140 -2.251 0.210 1.00 98.44 245 THR A O 1
ATOM 1875 N N . SER A 1 246 ? -1.775 -4.167 -0.775 1.00 95.31 246 SER A N 1
ATOM 1876 C CA . SER A 1 246 ? -3.188 -4.084 -0.360 1.00 95.31 246 SER A CA 1
ATOM 1877 C C . SER A 1 246 ? -3.390 -4.101 1.160 1.00 95.31 246 SER A C 1
ATOM 1879 O O . SER A 1 246 ? -4.358 -3.532 1.662 1.00 95.31 246 SER A O 1
ATOM 1881 N N . ARG A 1 247 ? -2.479 -4.730 1.917 1.00 94.94 247 ARG A N 1
ATOM 1882 C CA . ARG A 1 247 ? -2.539 -4.770 3.386 1.00 94.94 247 ARG A CA 1
ATOM 1883 C C . ARG A 1 247 ? -1.982 -3.507 4.025 1.00 94.94 247 ARG A C 1
ATOM 1885 O O . ARG A 1 247 ? -2.507 -3.076 5.045 1.00 94.94 247 ARG A O 1
ATOM 1892 N N . ILE A 1 248 ? -0.947 -2.914 3.433 1.00 95.88 248 ILE A N 1
ATOM 1893 C CA . ILE A 1 248 ? -0.301 -1.722 3.992 1.00 95.88 248 ILE A CA 1
ATOM 1894 C C . ILE A 1 248 ? -0.939 -0.406 3.527 1.00 95.88 248 ILE A C 1
ATOM 1896 O O . ILE A 1 248 ? -0.677 0.625 4.133 1.00 95.88 248 ILE A O 1
ATOM 1900 N N . GLN A 1 249 ? -1.786 -0.403 2.489 1.00 88.62 249 GLN A N 1
ATOM 1901 C CA . GLN A 1 249 ? -2.359 0.836 1.928 1.00 88.62 249 GLN A CA 1
ATOM 1902 C C . GLN A 1 249 ? -3.165 1.678 2.934 1.00 88.62 249 GLN A C 1
ATOM 1904 O O . GLN A 1 249 ? -3.216 2.898 2.805 1.00 88.62 249 GLN A O 1
ATOM 1909 N N . HIS A 1 250 ? -3.750 1.039 3.951 1.00 84.44 250 HIS A N 1
ATOM 1910 C CA . HIS A 1 250 ? -4.506 1.699 5.022 1.00 84.44 250 HIS A CA 1
ATOM 1911 C C . HIS A 1 250 ? -3.766 1.701 6.370 1.00 84.44 250 HIS A C 1
ATOM 1913 O O . HIS A 1 250 ? -4.329 2.129 7.376 1.00 84.44 250 HIS A O 1
ATOM 1919 N N . ASP A 1 251 ? -2.523 1.216 6.414 1.00 89.06 251 ASP A N 1
ATOM 1920 C CA . ASP A 1 251 ? -1.711 1.205 7.629 1.00 89.06 251 ASP A CA 1
ATOM 1921 C C . ASP A 1 251 ? -1.072 2.593 7.843 1.00 89.06 251 ASP A C 1
ATOM 1923 O O . ASP A 1 251 ? -0.276 3.032 7.004 1.00 89.06 251 ASP A O 1
ATOM 1927 N N . PRO A 1 252 ? -1.349 3.289 8.965 1.00 92.00 252 PRO A N 1
ATOM 1928 C CA . PRO A 1 252 ? -0.725 4.577 9.267 1.00 92.00 252 PRO A CA 1
ATOM 1929 C C . PRO A 1 252 ? 0.808 4.532 9.287 1.00 92.00 252 PRO A C 1
ATOM 1931 O O . PRO A 1 252 ? 1.451 5.523 8.942 1.00 92.00 252 PRO A O 1
ATOM 1934 N N . ILE A 1 253 ? 1.413 3.393 9.650 1.00 94.12 253 ILE A N 1
ATOM 1935 C CA . ILE A 1 253 ? 2.874 3.215 9.641 1.00 94.12 253 ILE A CA 1
ATOM 1936 C C . ILE A 1 253 ? 3.413 3.321 8.214 1.00 94.12 253 ILE A C 1
ATOM 1938 O O . ILE A 1 253 ? 4.484 3.885 8.005 1.00 94.12 253 ILE A O 1
ATOM 1942 N N . ALA A 1 254 ? 2.665 2.828 7.226 1.00 96.31 254 ALA A N 1
ATOM 1943 C CA . ALA A 1 254 ? 3.049 2.833 5.821 1.00 96.31 254 ALA A CA 1
ATOM 1944 C C . ALA A 1 254 ? 2.757 4.163 5.103 1.00 96.31 254 ALA A C 1
ATOM 1946 O O . ALA A 1 254 ? 3.036 4.274 3.907 1.00 96.31 254 ALA A O 1
ATOM 1947 N N . ALA A 1 255 ? 2.247 5.189 5.797 1.00 95.19 255 ALA A N 1
ATOM 1948 C CA . ALA A 1 255 ? 1.9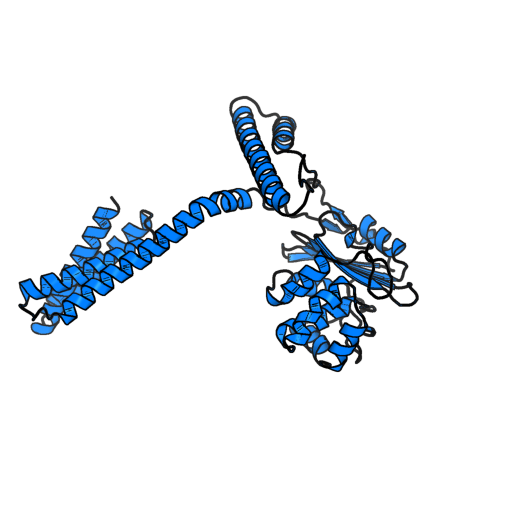17 6.479 5.189 1.00 95.19 255 ALA A CA 1
ATOM 1949 C C . ALA A 1 255 ? 3.076 7.105 4.375 1.00 95.19 255 ALA A C 1
ATOM 1951 O O . ALA A 1 255 ? 2.807 7.613 3.282 1.00 95.19 255 ALA A O 1
ATOM 1952 N N . PRO A 1 256 ? 4.360 7.020 4.792 1.00 97.75 256 PRO A N 1
ATOM 1953 C CA . PRO A 1 256 ? 5.480 7.489 3.968 1.00 97.75 256 PRO A CA 1
ATOM 1954 C C . PRO A 1 256 ? 5.686 6.693 2.668 1.00 97.75 256 PRO A C 1
ATOM 1956 O O . PRO A 1 256 ? 6.061 7.280 1.655 1.00 97.75 256 PRO A O 1
ATOM 1959 N N . ILE A 1 257 ? 5.400 5.383 2.652 1.00 98.69 257 ILE A N 1
ATOM 1960 C CA . ILE A 1 257 ? 5.418 4.574 1.419 1.00 98.69 257 ILE A CA 1
ATOM 1961 C C . ILE A 1 257 ? 4.297 5.030 0.488 1.00 98.69 257 ILE A C 1
ATOM 1963 O O . ILE A 1 257 ? 4.549 5.294 -0.685 1.00 98.69 257 ILE A O 1
ATOM 1967 N N . MET A 1 258 ? 3.075 5.166 1.011 1.00 97.31 258 MET A N 1
ATOM 1968 C CA . MET A 1 258 ? 1.920 5.585 0.210 1.00 97.31 258 MET A CA 1
ATOM 1969 C C . MET A 1 258 ? 2.108 6.996 -0.351 1.00 97.31 258 MET A C 1
ATOM 1971 O O . MET A 1 258 ? 1.842 7.231 -1.526 1.00 97.31 258 MET A O 1
ATOM 1975 N N . THR A 1 259 ? 2.665 7.909 0.447 1.00 93.62 259 THR A N 1
ATOM 1976 C CA . THR A 1 259 ? 3.034 9.263 0.008 1.00 93.62 259 THR A CA 1
ATOM 1977 C C . THR A 1 259 ? 4.074 9.228 -1.109 1.00 93.62 259 THR A C 1
ATOM 1979 O O . THR A 1 259 ? 3.906 9.921 -2.111 1.00 93.62 259 THR A O 1
ATOM 1982 N N . GLY A 1 260 ? 5.119 8.406 -0.974 1.00 92.88 260 GLY A N 1
ATOM 1983 C CA . GLY A 1 260 ? 6.150 8.268 -2.002 1.00 92.88 260 GLY A CA 1
ATOM 1984 C C . GLY A 1 260 ? 5.611 7.670 -3.305 1.00 92.88 260 GLY A C 1
ATOM 1985 O O . GLY A 1 260 ? 5.987 8.113 -4.385 1.00 92.88 260 GLY A O 1
ATOM 1986 N N . MET A 1 261 ? 4.687 6.707 -3.218 1.00 98.25 261 MET A N 1
ATOM 1987 C CA . MET A 1 261 ? 3.997 6.131 -4.379 1.00 98.25 261 MET A CA 1
ATOM 1988 C C . MET A 1 261 ? 3.060 7.137 -5.059 1.00 98.25 261 MET A C 1
ATOM 1990 O O . MET A 1 261 ? 3.001 7.174 -6.287 1.00 98.25 261 MET A O 1
ATOM 1994 N N . ALA A 1 262 ? 2.324 7.937 -4.283 1.00 93.44 262 ALA A N 1
ATOM 1995 C CA . ALA A 1 262 ? 1.400 8.951 -4.796 1.00 93.44 262 ALA A CA 1
ATOM 1996 C C . ALA A 1 262 ? 2.122 10.129 -5.461 1.00 93.44 262 ALA A C 1
ATOM 1998 O O . ALA A 1 262 ? 1.632 10.694 -6.433 1.00 93.44 262 ALA A O 1
ATOM 1999 N N . ASN A 1 263 ? 3.314 10.464 -4.965 1.00 91.81 263 ASN A N 1
ATOM 2000 C CA . ASN A 1 263 ? 4.130 11.567 -5.468 1.00 91.81 263 ASN A CA 1
ATOM 2001 C C . ASN A 1 263 ? 5.348 11.091 -6.265 1.00 91.81 263 ASN A C 1
ATOM 2003 O O . ASN A 1 263 ? 6.337 11.825 -6.336 1.00 91.81 263 ASN A O 1
ATOM 2007 N N . ALA A 1 264 ? 5.302 9.875 -6.827 1.00 90.19 264 ALA A N 1
ATOM 2008 C CA . ALA A 1 264 ? 6.407 9.283 -7.575 1.00 90.19 264 ALA A CA 1
ATOM 2009 C C . ALA A 1 264 ? 6.989 10.297 -8.571 1.00 90.19 264 ALA A C 1
ATOM 2011 O O . ALA A 1 264 ? 6.272 10.890 -9.380 1.00 90.19 264 ALA A O 1
ATOM 2012 N N . ALA A 1 265 ? 8.299 10.532 -8.484 1.00 88.25 265 ALA A N 1
ATOM 2013 C CA . ALA A 1 265 ? 8.944 11.532 -9.320 1.00 88.25 265 ALA A CA 1
ATOM 2014 C C . ALA A 1 265 ? 8.863 11.105 -10.796 1.00 88.25 265 ALA A C 1
ATOM 2016 O O . ALA A 1 265 ? 9.066 9.924 -11.077 1.00 88.25 265 ALA A O 1
ATOM 2017 N N . PRO A 1 266 ? 8.652 12.024 -11.759 1.00 90.56 266 PRO A N 1
ATOM 2018 C CA . PRO A 1 266 ? 8.574 11.664 -13.180 1.00 90.56 266 PRO A CA 1
ATOM 2019 C C . PRO A 1 266 ? 9.799 10.891 -13.690 1.00 90.56 266 PRO A C 1
ATOM 2021 O O . PRO A 1 266 ? 9.699 10.084 -14.617 1.00 90.56 266 PRO A O 1
ATOM 2024 N N . VAL A 1 267 ? 10.951 11.147 -13.066 1.00 89.50 267 VAL A N 1
ATOM 2025 C CA . VAL A 1 267 ? 12.236 10.510 -13.333 1.00 89.50 267 VAL A CA 1
ATOM 2026 C C . VAL A 1 267 ? 12.842 10.064 -12.000 1.00 89.50 267 VAL A C 1
ATOM 2028 O O . VAL A 1 267 ? 12.825 10.821 -11.027 1.00 89.50 267 VAL A O 1
ATOM 2031 N N . ALA A 1 268 ? 13.334 8.829 -11.951 1.00 96.31 268 ALA A N 1
ATOM 2032 C CA . ALA A 1 268 ? 14.009 8.243 -10.801 1.00 96.31 268 ALA A CA 1
ATOM 2033 C C . ALA A 1 268 ? 15.437 8.790 -10.627 1.00 96.31 268 ALA A C 1
ATOM 2035 O O . ALA A 1 268 ? 15.963 9.495 -11.488 1.00 96.31 268 ALA A O 1
ATOM 2036 N N . ALA A 1 269 ? 16.075 8.460 -9.504 1.00 97.12 269 ALA A N 1
ATOM 2037 C CA . ALA A 1 269 ? 17.421 8.917 -9.157 1.00 97.12 269 ALA A CA 1
ATOM 2038 C C . ALA A 1 269 ? 18.495 8.494 -10.181 1.00 97.12 269 ALA A C 1
ATOM 2040 O O . ALA A 1 269 ? 19.506 9.175 -10.326 1.00 97.12 269 ALA A O 1
ATOM 2041 N N . ASP A 1 270 ? 18.260 7.403 -10.911 1.00 95.31 270 ASP A N 1
ATOM 2042 C CA . ASP A 1 270 ? 19.121 6.886 -11.981 1.00 95.31 270 ASP A CA 1
ATOM 2043 C C . ASP A 1 270 ? 18.812 7.485 -13.370 1.00 95.31 270 ASP A C 1
ATOM 2045 O O . ASP A 1 270 ? 19.440 7.123 -14.366 1.00 95.31 270 ASP A O 1
ATOM 2049 N N . GLY A 1 271 ? 17.840 8.397 -13.463 1.00 96.12 271 GLY A N 1
ATOM 2050 C CA . GLY A 1 271 ? 17.420 9.018 -14.716 1.00 96.12 271 GLY A CA 1
ATOM 2051 C C . GLY A 1 271 ? 16.345 8.248 -15.492 1.00 96.12 271 GLY A C 1
ATOM 2052 O O . GLY A 1 271 ? 15.975 8.681 -16.587 1.00 96.12 271 GLY A O 1
ATOM 2053 N N . TYR A 1 272 ? 15.814 7.132 -14.977 1.00 97.38 272 TYR A N 1
ATOM 2054 C CA . TYR A 1 272 ? 14.777 6.368 -15.675 1.00 97.38 272 TYR A CA 1
ATOM 2055 C C . TYR A 1 272 ? 13.366 6.916 -15.430 1.00 97.38 272 TYR A C 1
ATOM 2057 O O . TYR A 1 272 ? 13.033 7.380 -14.340 1.00 97.38 272 TYR A O 1
ATOM 2065 N N . ARG A 1 273 ? 12.507 6.880 -16.454 1.00 96.31 273 ARG A N 1
ATOM 2066 C CA . ARG A 1 273 ? 11.145 7.428 -16.362 1.00 96.31 273 ARG A CA 1
ATOM 2067 C C . ARG A 1 273 ? 10.224 6.503 -15.568 1.00 96.31 273 ARG A C 1
ATOM 2069 O O . ARG A 1 273 ? 10.231 5.292 -15.769 1.00 96.31 273 ARG A O 1
ATOM 2076 N N . GLN A 1 274 ? 9.386 7.093 -14.721 1.00 97.06 274 GLN A N 1
ATOM 2077 C CA . GLN A 1 274 ? 8.450 6.386 -13.840 1.00 97.06 274 GLN A CA 1
ATOM 2078 C C . GLN A 1 274 ? 6.995 6.596 -14.290 1.00 97.06 274 GLN A C 1
ATOM 2080 O O . GLN A 1 274 ? 6.151 7.082 -13.542 1.00 97.06 274 GLN A O 1
ATOM 2085 N N . ASP A 1 275 ? 6.697 6.282 -15.552 1.00 95.25 275 ASP A N 1
ATOM 2086 C CA . ASP A 1 275 ? 5.385 6.514 -16.163 1.00 95.25 275 ASP A CA 1
ATOM 2087 C C . ASP A 1 275 ? 4.930 5.333 -17.042 1.00 95.25 275 ASP A C 1
ATOM 2089 O O . ASP A 1 275 ? 4.547 5.486 -18.201 1.00 95.25 275 ASP A O 1
ATOM 2093 N N . PHE A 1 276 ? 4.964 4.118 -16.497 1.00 97.81 276 PHE A N 1
ATOM 2094 C CA . PHE A 1 276 ? 4.615 2.897 -17.234 1.00 97.81 276 PHE A CA 1
ATOM 2095 C C . PHE A 1 276 ? 3.764 1.908 -16.424 1.00 97.81 276 PHE A C 1
ATOM 2097 O O . PHE A 1 276 ? 3.615 2.028 -15.211 1.00 97.81 276 PHE A O 1
ATOM 2104 N N . GLY A 1 277 ? 3.227 0.892 -17.099 1.00 98.12 277 GLY A N 1
ATOM 2105 C CA . GLY A 1 277 ? 2.545 -0.223 -16.446 1.00 98.12 277 GLY A CA 1
ATOM 2106 C C . GLY A 1 277 ? 1.237 0.185 -15.784 1.00 98.12 277 GLY A C 1
ATOM 2107 O O . GLY A 1 277 ? 0.403 0.873 -16.375 1.00 98.12 277 GLY A O 1
ATOM 2108 N N . THR A 1 278 ? 1.069 -0.236 -14.535 1.00 97.88 278 THR A N 1
ATOM 2109 C CA . THR A 1 278 ? -0.152 -0.033 -13.745 1.00 97.88 278 THR A CA 1
ATOM 2110 C C . THR A 1 278 ? -0.472 1.434 -13.470 1.00 97.88 278 THR A C 1
ATOM 2112 O O . THR A 1 278 ? -1.642 1.756 -13.302 1.00 97.88 278 THR A O 1
ATOM 2115 N N . SER A 1 279 ? 0.502 2.352 -13.538 1.00 96.06 279 SER A N 1
ATOM 2116 C CA . SER A 1 279 ? 0.241 3.798 -13.400 1.00 96.06 279 SER A CA 1
ATOM 2117 C C . SER A 1 279 ? -0.632 4.381 -14.514 1.00 96.06 279 SER A C 1
ATOM 2119 O O . SER A 1 279 ? -1.146 5.489 -14.384 1.00 96.06 279 SER A O 1
ATOM 2121 N N . ARG A 1 280 ? -0.798 3.651 -15.625 1.00 93.38 280 ARG A N 1
ATOM 2122 C CA . ARG A 1 280 ? -1.641 4.055 -16.757 1.00 93.38 280 ARG A CA 1
ATOM 2123 C C . ARG A 1 280 ? -3.097 3.621 -16.616 1.00 93.38 280 ARG A C 1
ATOM 2125 O O . ARG A 1 280 ? -3.910 3.985 -17.462 1.00 93.38 280 ARG A O 1
ATOM 2132 N N . ILE A 1 281 ? -3.435 2.865 -15.572 1.00 86.69 281 ILE A N 1
ATOM 2133 C CA . ILE A 1 281 ? -4.816 2.475 -15.291 1.00 86.69 281 ILE A CA 1
ATOM 2134 C C . ILE A 1 281 ? -5.568 3.694 -14.724 1.00 86.69 281 ILE A C 1
ATOM 2136 O O . ILE A 1 281 ? -5.103 4.298 -13.752 1.00 86.69 281 ILE A O 1
ATOM 2140 N N . PRO A 1 282 ? -6.729 4.074 -15.290 1.00 80.12 282 PRO A N 1
ATOM 2141 C CA . PRO A 1 282 ? -7.529 5.174 -14.762 1.00 80.12 282 PRO A CA 1
ATOM 2142 C C . PRO A 1 282 ? -7.904 4.971 -13.287 1.00 80.12 282 PRO A C 1
ATOM 2144 O O . PRO A 1 282 ? -8.350 3.897 -12.898 1.00 80.12 282 PRO A O 1
ATOM 2147 N N . GLY A 1 283 ? -7.766 6.020 -12.474 1.00 76.06 283 GLY A N 1
ATOM 2148 C CA . GLY A 1 283 ? -8.127 5.993 -11.050 1.00 76.06 283 GLY A CA 1
ATOM 2149 C C . GLY A 1 283 ? -7.014 5.536 -10.102 1.00 76.06 283 GLY A C 1
ATOM 2150 O O . GLY A 1 283 ? -7.201 5.614 -8.890 1.00 76.06 283 GLY A O 1
ATOM 2151 N N . VAL A 1 284 ? -5.854 5.120 -10.619 1.00 86.06 284 VAL A N 1
ATOM 2152 C CA . VAL A 1 284 ? -4.661 4.885 -9.794 1.00 86.06 284 VAL A CA 1
ATOM 2153 C C . VAL A 1 284 ? -4.202 6.183 -9.131 1.00 86.06 284 VAL A C 1
ATOM 2155 O O . VAL A 1 284 ? -4.076 7.215 -9.789 1.00 86.06 284 VAL A O 1
ATOM 2158 N N . ILE A 1 285 ? -3.933 6.111 -7.826 1.00 88.12 285 ILE A N 1
ATOM 2159 C CA . ILE A 1 285 ? -3.527 7.254 -6.992 1.00 88.12 285 ILE A CA 1
ATOM 2160 C C . ILE A 1 285 ? -2.078 7.168 -6.512 1.00 88.12 285 ILE A C 1
ATOM 2162 O O . ILE A 1 285 ? -1.540 8.160 -6.038 1.00 88.12 285 ILE A O 1
ATOM 2166 N N . GLY A 1 286 ? -1.433 6.008 -6.636 1.00 92.12 286 GLY A N 1
ATOM 2167 C CA . GLY A 1 286 ? -0.022 5.842 -6.310 1.00 92.12 286 GLY A CA 1
ATOM 2168 C C . GLY A 1 286 ? 0.568 4.609 -6.970 1.00 92.12 286 GLY A C 1
ATOM 2169 O O . GLY A 1 286 ? -0.126 3.613 -7.163 1.00 92.12 286 GLY A O 1
ATOM 2170 N N . THR A 1 287 ? 1.842 4.675 -7.357 1.00 98.38 287 THR A N 1
ATOM 2171 C CA . THR A 1 287 ? 2.545 3.566 -8.017 1.00 98.38 287 THR A CA 1
ATOM 2172 C C . THR A 1 287 ? 3.987 3.455 -7.542 1.00 98.38 287 THR A C 1
ATOM 2174 O O . THR A 1 287 ? 4.681 4.460 -7.404 1.00 98.38 287 THR A O 1
ATOM 2177 N N . LYS A 1 288 ? 4.466 2.222 -7.353 1.00 98.81 288 LYS A N 1
ATOM 2178 C CA . LYS A 1 288 ? 5.898 1.920 -7.313 1.00 98.81 288 LYS A CA 1
ATOM 2179 C C . LYS A 1 288 ? 6.303 1.184 -8.580 1.00 98.81 288 LYS A C 1
ATOM 2181 O O . LYS A 1 288 ? 5.620 0.263 -9.018 1.00 98.81 288 LYS A O 1
ATOM 2186 N N . PHE A 1 289 ? 7.442 1.585 -9.127 1.00 98.81 289 PHE A N 1
ATOM 2187 C CA . PHE A 1 289 ? 8.008 1.071 -10.369 1.00 98.81 289 PHE A CA 1
ATOM 2188 C C . PHE A 1 289 ? 9.274 0.248 -10.103 1.00 98.81 289 PHE A C 1
ATOM 2190 O O . PHE A 1 289 ? 9.983 0.489 -9.119 1.00 98.81 289 PHE A O 1
ATOM 2197 N N . GLY A 1 290 ? 9.576 -0.692 -10.992 1.00 98.44 290 GLY A N 1
ATOM 2198 C CA . GLY A 1 290 ? 10.815 -1.461 -11.012 1.00 98.44 290 GLY A CA 1
ATOM 2199 C C . GLY A 1 290 ? 11.229 -1.822 -12.434 1.00 98.44 290 GLY A C 1
ATOM 2200 O O . GLY A 1 290 ? 10.388 -2.119 -13.279 1.00 98.44 290 GLY A O 1
ATOM 2201 N N . TRP A 1 291 ? 12.531 -1.774 -12.698 1.00 98.69 291 TRP A N 1
ATOM 2202 C CA . TRP A 1 291 ? 13.148 -2.140 -13.971 1.00 98.69 291 TRP A CA 1
ATOM 2203 C C . TRP A 1 291 ? 14.491 -2.821 -13.700 1.00 98.69 291 TRP A C 1
ATOM 2205 O O . TRP A 1 291 ? 15.127 -2.569 -12.680 1.00 98.69 291 TRP A O 1
ATOM 2215 N N . SER A 1 292 ? 14.898 -3.715 -14.594 1.00 98.19 292 SER A N 1
ATOM 2216 C CA . SER A 1 292 ? 16.256 -4.271 -14.628 1.00 98.19 292 SER A CA 1
ATOM 2217 C C . SER A 1 292 ? 17.223 -3.302 -15.313 1.00 98.19 292 SER A C 1
ATOM 2219 O O . SER A 1 292 ? 16.810 -2.633 -16.261 1.00 98.19 292 SER A O 1
ATOM 2221 N N . ASP A 1 293 ? 18.513 -3.333 -14.977 1.00 95.38 293 ASP A N 1
ATOM 2222 C CA . ASP A 1 293 ? 19.548 -2.466 -15.578 1.00 95.38 293 ASP A CA 1
ATOM 2223 C C . ASP A 1 293 ? 19.587 -2.525 -17.113 1.00 95.38 293 ASP A C 1
ATOM 2225 O O . ASP A 1 293 ? 19.693 -1.509 -17.797 1.00 95.38 293 ASP A O 1
ATOM 2229 N N . ASN A 1 294 ? 19.426 -3.724 -17.682 1.00 96.81 294 ASN A N 1
ATOM 2230 C CA . ASN A 1 294 ? 19.386 -3.932 -19.134 1.00 96.81 294 ASN A CA 1
ATOM 2231 C C . ASN A 1 294 ? 18.017 -3.619 -19.774 1.00 96.81 294 ASN A C 1
ATOM 2233 O O . ASN A 1 294 ? 17.841 -3.834 -20.974 1.00 96.81 294 ASN A O 1
ATOM 2237 N N . ARG A 1 295 ? 17.049 -3.146 -18.979 1.00 97.25 295 ARG A N 1
ATOM 2238 C CA . ARG A 1 295 ? 15.678 -2.767 -19.364 1.00 97.25 295 ARG A CA 1
ATOM 2239 C C . ARG A 1 295 ? 14.877 -3.880 -20.050 1.00 97.25 295 ARG A C 1
ATOM 2241 O O . ARG A 1 295 ? 13.997 -3.597 -20.859 1.00 97.25 295 ARG A O 1
ATOM 2248 N N . ARG A 1 296 ? 15.156 -5.145 -19.724 1.00 98.06 296 ARG A N 1
ATOM 2249 C CA . ARG A 1 296 ? 14.427 -6.313 -20.254 1.00 98.06 296 ARG A CA 1
ATOM 2250 C C . ARG A 1 296 ? 13.367 -6.869 -19.308 1.00 98.06 296 ARG A C 1
ATOM 2252 O O . ARG A 1 296 ? 12.662 -7.798 -19.688 1.00 98.06 296 ARG A O 1
ATOM 2259 N N . ILE A 1 297 ? 13.265 -6.345 -18.091 1.00 98.62 297 ILE A N 1
ATOM 2260 C CA . ILE A 1 297 ? 12.254 -6.733 -17.106 1.00 98.62 297 ILE A CA 1
ATOM 2261 C C . ILE A 1 297 ? 11.693 -5.460 -16.486 1.00 98.62 297 ILE A C 1
ATOM 2263 O O . ILE A 1 297 ? 12.467 -4.601 -16.059 1.00 98.62 297 ILE A O 1
ATOM 2267 N N . HIS A 1 298 ? 10.370 -5.347 -16.437 1.00 98.75 298 HIS A N 1
ATOM 2268 C CA . HIS A 1 298 ? 9.663 -4.224 -15.828 1.00 98.75 298 HIS A CA 1
ATOM 2269 C C . HIS A 1 298 ? 8.556 -4.727 -14.917 1.00 98.75 298 HIS A C 1
ATOM 2271 O O . HIS A 1 298 ? 7.880 -5.708 -15.220 1.00 98.75 298 HIS A O 1
ATOM 2277 N N . ALA A 1 299 ? 8.357 -4.034 -13.807 1.00 98.88 299 ALA A N 1
ATOM 2278 C CA . ALA A 1 299 ? 7.294 -4.321 -12.868 1.00 98.88 299 ALA A CA 1
ATOM 2279 C C . ALA A 1 299 ? 6.717 -3.025 -12.305 1.00 98.88 299 ALA A C 1
ATOM 2281 O O . ALA A 1 299 ? 7.413 -2.012 -12.176 1.00 98.88 299 ALA A O 1
ATOM 2282 N N . SER A 1 300 ? 5.449 -3.065 -11.927 1.00 98.88 300 SER A N 1
ATOM 2283 C CA . SER A 1 300 ? 4.810 -1.972 -11.211 1.00 98.88 300 SER A CA 1
ATOM 2284 C C . SER A 1 300 ? 3.714 -2.497 -10.293 1.00 98.88 300 SER A C 1
ATOM 2286 O O . SER A 1 300 ? 3.082 -3.514 -10.576 1.00 98.88 300 SER A O 1
ATOM 2288 N N . VAL A 1 301 ? 3.486 -1.798 -9.186 1.00 98.88 301 VAL A N 1
ATOM 2289 C CA . VAL A 1 301 ? 2.342 -2.030 -8.299 1.00 98.88 301 VAL A CA 1
ATOM 2290 C C . VAL A 1 301 ? 1.696 -0.700 -7.956 1.00 98.88 301 VAL A C 1
ATOM 2292 O O . VAL A 1 301 ? 2.389 0.266 -7.628 1.00 98.88 301 VAL A O 1
ATOM 2295 N N . SER A 1 302 ? 0.373 -0.650 -8.046 1.00 98.44 302 SER A N 1
ATOM 2296 C CA . SER A 1 302 ? -0.420 0.559 -7.867 1.00 98.44 302 SER A CA 1
ATOM 2297 C C . SER A 1 302 ? -1.567 0.353 -6.893 1.00 98.44 302 SER A C 1
ATOM 2299 O O . SER A 1 302 ? -2.154 -0.729 -6.830 1.00 98.44 302 SER A O 1
ATOM 2301 N N . THR A 1 303 ? -1.911 1.423 -6.185 1.00 92.69 303 THR A N 1
ATOM 2302 C CA . THR A 1 303 ? -3.110 1.524 -5.349 1.00 92.69 303 THR A CA 1
ATOM 2303 C C . THR A 1 303 ? -4.117 2.478 -5.984 1.00 92.69 303 THR A C 1
ATOM 2305 O O . THR A 1 303 ? -3.754 3.457 -6.647 1.00 92.69 303 THR A O 1
ATOM 2308 N N . ALA A 1 304 ? -5.394 2.174 -5.792 1.00 86.31 304 ALA A N 1
ATOM 2309 C CA . ALA A 1 304 ? -6.543 2.952 -6.227 1.00 86.31 304 ALA A CA 1
ATOM 2310 C C . ALA A 1 304 ? -7.693 2.745 -5.226 1.00 86.31 304 ALA A C 1
ATOM 2312 O O . ALA A 1 304 ? -7.720 1.722 -4.537 1.00 86.31 304 ALA A O 1
ATOM 2313 N N . PRO A 1 305 ? -8.677 3.657 -5.148 1.00 80.12 305 PRO A N 1
ATOM 2314 C CA . PRO A 1 305 ? -9.897 3.390 -4.395 1.00 80.12 305 PRO A CA 1
ATOM 2315 C C . PRO A 1 305 ? -10.572 2.098 -4.888 1.00 80.12 305 PRO A C 1
ATOM 2317 O O . PRO A 1 305 ? -10.985 2.006 -6.044 1.00 80.12 305 PRO A O 1
ATOM 2320 N N . GLY A 1 306 ? -10.690 1.093 -4.017 1.00 77.75 306 GLY A N 1
ATOM 2321 C CA . GLY A 1 306 ? -11.362 -0.169 -4.322 1.00 77.75 306 GLY A CA 1
ATOM 2322 C C . GLY A 1 306 ? -10.466 -1.285 -4.865 1.00 77.75 306 GLY A C 1
ATOM 2323 O O . GLY A 1 306 ? -10.945 -2.423 -4.937 1.00 77.75 306 GLY A O 1
ATOM 2324 N N . PHE A 1 307 ? -9.209 -1.015 -5.251 1.00 86.06 307 PHE A N 1
ATOM 2325 C CA . PHE A 1 307 ? -8.303 -2.064 -5.732 1.00 86.06 307 PHE A CA 1
ATOM 2326 C C . PHE A 1 307 ? -6.800 -1.752 -5.616 1.00 86.06 307 PHE A C 1
ATOM 2328 O O . PHE A 1 307 ? -6.338 -0.616 -5.689 1.00 86.06 307 PHE A O 1
ATOM 2335 N N . THR A 1 308 ? -6.009 -2.820 -5.531 1.00 95.31 308 THR A N 1
ATOM 2336 C CA . THR A 1 308 ? -4.559 -2.844 -5.748 1.00 95.31 308 THR A CA 1
ATOM 2337 C C . THR A 1 308 ? -4.263 -3.692 -6.979 1.00 95.31 308 THR A C 1
ATOM 2339 O O . THR A 1 308 ? -4.845 -4.762 -7.149 1.00 95.31 308 THR A O 1
ATOM 2342 N N . VAL A 1 309 ? -3.342 -3.254 -7.831 1.00 97.81 309 VAL A N 1
ATOM 2343 C CA . VAL A 1 309 ? -2.943 -3.994 -9.035 1.00 97.81 309 VAL A CA 1
ATOM 2344 C C . VAL A 1 309 ? -1.428 -4.063 -9.137 1.00 97.81 309 VAL A C 1
ATOM 2346 O O . VAL A 1 309 ? -0.747 -3.052 -8.987 1.00 97.81 309 VAL A O 1
ATOM 2349 N N . ALA A 1 310 ? -0.899 -5.252 -9.397 1.00 98.75 310 ALA A N 1
ATOM 2350 C CA . ALA A 1 310 ? 0.517 -5.488 -9.637 1.00 98.75 310 ALA A CA 1
ATOM 2351 C C . ALA A 1 310 ? 0.722 -6.162 -10.987 1.00 98.75 310 ALA A C 1
ATOM 2353 O O . ALA A 1 310 ? -0.078 -7.007 -11.388 1.00 98.75 310 ALA A O 1
ATOM 2354 N N . ALA A 1 311 ? 1.817 -5.824 -11.659 1.00 98.81 311 ALA A N 1
ATOM 2355 C CA . ALA A 1 311 ? 2.228 -6.466 -12.892 1.00 98.81 311 ALA A CA 1
ATOM 2356 C C . ALA A 1 311 ? 3.749 -6.653 -12.950 1.00 98.81 311 ALA A C 1
ATOM 2358 O O . ALA A 1 311 ? 4.507 -5.826 -12.439 1.00 98.81 311 ALA A O 1
ATOM 2359 N N . ASN A 1 312 ? 4.198 -7.714 -13.620 1.00 98.81 312 ASN A N 1
ATOM 2360 C CA . ASN A 1 312 ? 5.611 -7.996 -13.888 1.00 98.81 312 ASN A CA 1
ATOM 2361 C C . ASN A 1 312 ? 5.761 -8.602 -15.289 1.00 98.81 312 ASN A C 1
ATOM 2363 O O . ASN A 1 312 ? 5.127 -9.608 -15.604 1.00 98.81 312 ASN A O 1
ATOM 2367 N N . THR A 1 313 ? 6.595 -8.006 -16.135 1.00 98.75 313 THR A N 1
ATOM 2368 C CA . THR A 1 313 ? 6.768 -8.383 -17.539 1.00 98.75 313 THR A CA 1
ATOM 2369 C C . THR A 1 313 ? 8.237 -8.604 -17.864 1.00 98.75 313 THR A C 1
ATOM 2371 O O . THR A 1 313 ? 9.065 -7.714 -17.665 1.00 98.75 313 THR A O 1
ATOM 2374 N N . TYR A 1 314 ? 8.543 -9.750 -18.472 1.00 98.62 314 TYR A N 1
ATOM 2375 C CA . TYR A 1 314 ? 9.764 -9.926 -19.256 1.00 98.62 314 TYR A CA 1
ATOM 2376 C C . TYR A 1 314 ? 9.607 -9.175 -20.587 1.00 98.62 314 TYR A C 1
ATOM 2378 O O . TYR A 1 314 ? 9.067 -9.698 -21.562 1.00 98.62 314 TYR A O 1
ATOM 2386 N N . GLY A 1 315 ? 10.013 -7.911 -20.593 1.00 98.31 315 GLY A N 1
ATOM 2387 C CA . GLY A 1 315 ? 9.911 -6.983 -21.712 1.00 98.31 315 GLY A CA 1
ATOM 2388 C C . GLY A 1 315 ? 10.291 -5.562 -21.301 1.00 98.31 315 GLY A C 1
ATOM 2389 O O . GLY A 1 315 ? 10.629 -5.300 -20.144 1.00 98.31 315 GLY A O 1
ATOM 2390 N N . ASP A 1 316 ? 10.245 -4.643 -22.261 1.00 98.44 316 ASP A N 1
ATOM 2391 C CA . ASP A 1 316 ? 10.469 -3.217 -22.016 1.00 98.44 316 ASP A CA 1
ATOM 2392 C C . ASP A 1 316 ? 9.242 -2.530 -21.372 1.00 98.44 316 ASP A C 1
ATOM 2394 O O . ASP A 1 316 ? 8.165 -3.118 -21.226 1.00 98.44 316 ASP A O 1
ATOM 2398 N N . ALA A 1 317 ? 9.398 -1.262 -20.977 1.00 98.25 317 ALA A N 1
ATOM 2399 C CA . ALA A 1 317 ? 8.338 -0.482 -20.335 1.00 98.25 317 ALA A CA 1
ATOM 2400 C C . ALA A 1 317 ? 7.089 -0.326 -21.223 1.00 98.25 317 ALA A C 1
ATOM 2402 O O . ALA A 1 317 ? 5.964 -0.289 -20.716 1.00 98.25 317 ALA A O 1
ATOM 2403 N N . GLY A 1 318 ? 7.273 -0.247 -22.546 1.00 98.25 318 GLY A N 1
ATOM 2404 C CA . GLY A 1 318 ? 6.182 -0.144 -23.514 1.00 98.25 318 GLY A CA 1
ATOM 2405 C C . GLY A 1 318 ? 5.360 -1.428 -23.579 1.00 98.25 318 GLY A C 1
ATOM 2406 O O . GLY A 1 318 ? 4.138 -1.380 -23.468 1.00 98.25 318 GLY A O 1
ATOM 2407 N N . THR A 1 319 ? 6.031 -2.575 -23.661 1.00 98.44 319 THR A N 1
ATOM 2408 C CA . THR A 1 319 ? 5.426 -3.914 -23.639 1.00 98.44 319 THR A CA 1
ATOM 2409 C C . THR A 1 319 ? 4.674 -4.146 -22.339 1.00 98.44 319 THR A C 1
ATOM 2411 O O . THR A 1 319 ? 3.519 -4.565 -22.358 1.00 98.44 319 THR A O 1
ATOM 2414 N N . HIS A 1 320 ? 5.303 -3.813 -21.212 1.00 98.56 320 HIS A N 1
ATOM 2415 C CA . HIS A 1 320 ? 4.683 -3.905 -19.898 1.00 98.56 320 HIS A CA 1
ATOM 2416 C C . HIS A 1 320 ? 3.412 -3.048 -19.809 1.00 98.56 320 HIS A C 1
ATOM 2418 O O . HIS A 1 320 ? 2.359 -3.530 -19.401 1.00 98.56 320 HIS A O 1
ATOM 2424 N N . THR A 1 321 ? 3.474 -1.796 -20.273 1.00 98.31 321 THR A N 1
ATOM 2425 C CA . THR A 1 321 ? 2.307 -0.901 -20.313 1.00 98.31 321 THR A CA 1
ATOM 2426 C C . THR A 1 321 ? 1.205 -1.441 -21.218 1.00 98.31 321 THR A C 1
ATOM 2428 O O . THR A 1 321 ? 0.045 -1.441 -20.819 1.00 98.31 321 THR A O 1
ATOM 2431 N N . ALA A 1 322 ? 1.554 -1.908 -22.417 1.00 97.25 322 ALA A N 1
ATOM 2432 C CA . ALA A 1 322 ? 0.594 -2.406 -23.394 1.00 97.25 322 ALA A CA 1
ATOM 2433 C C . ALA A 1 322 ? -0.127 -3.668 -22.911 1.00 97.25 322 ALA A C 1
ATOM 2435 O O . ALA A 1 322 ? -1.324 -3.806 -23.143 1.00 97.25 322 ALA A O 1
ATOM 2436 N N . ASP A 1 323 ? 0.576 -4.583 -22.242 1.00 97.62 323 ASP A N 1
ATOM 2437 C CA . ASP A 1 323 ? -0.044 -5.789 -21.693 1.00 97.62 323 ASP A CA 1
ATOM 2438 C C . ASP A 1 323 ? -0.970 -5.450 -20.511 1.00 97.62 323 ASP A C 1
ATOM 2440 O O . ASP A 1 323 ? -2.068 -5.996 -20.429 1.00 97.62 323 ASP A O 1
ATOM 2444 N N . VAL A 1 324 ? -0.588 -4.496 -19.651 1.00 96.69 324 VAL A N 1
ATOM 2445 C CA . VAL A 1 324 ? -1.432 -4.037 -18.535 1.00 96.69 324 VAL A CA 1
ATOM 2446 C C . VAL A 1 324 ? -2.701 -3.341 -19.026 1.00 96.69 324 VAL A C 1
ATOM 2448 O O . VAL A 1 324 ? -3.798 -3.723 -18.629 1.00 96.69 324 VAL A O 1
ATOM 2451 N N . THR A 1 325 ? -2.592 -2.339 -19.899 1.00 93.88 325 THR A N 1
ATOM 2452 C CA . THR A 1 325 ? -3.759 -1.551 -20.340 1.00 93.88 325 THR A CA 1
ATOM 2453 C C . THR A 1 325 ? -4.678 -2.316 -21.290 1.00 93.88 325 THR A C 1
ATOM 2455 O O . THR A 1 325 ? -5.863 -1.997 -21.375 1.00 93.88 325 THR A O 1
ATOM 2458 N N . ARG A 1 326 ? -4.163 -3.343 -21.981 1.00 92.06 326 ARG A N 1
ATOM 2459 C CA . ARG A 1 326 ? -4.981 -4.263 -22.782 1.00 92.06 326 ARG A CA 1
ATOM 2460 C C . ARG A 1 326 ? -5.805 -5.210 -21.919 1.00 92.06 326 ARG A C 1
ATOM 2462 O O . ARG A 1 326 ? -6.890 -5.566 -22.341 1.00 92.06 326 ARG A O 1
ATOM 2469 N N . ALA A 1 327 ? -5.287 -5.654 -20.778 1.00 89.81 327 ALA A N 1
ATOM 2470 C CA . ALA A 1 327 ? -5.940 -6.690 -19.980 1.00 89.81 327 ALA A CA 1
ATOM 2471 C C . ALA A 1 327 ? -6.760 -6.139 -18.809 1.00 89.81 327 ALA A C 1
ATOM 2473 O O . ALA A 1 327 ? -7.636 -6.832 -18.298 1.00 89.81 327 ALA A O 1
ATOM 2474 N N . VAL A 1 328 ? -6.464 -4.917 -18.362 1.00 89.88 328 VAL A N 1
ATOM 2475 C CA . VAL A 1 328 ? -7.095 -4.305 -17.193 1.00 89.88 328 VAL A CA 1
ATOM 2476 C C . VAL A 1 328 ? -8.048 -3.195 -17.635 1.00 89.88 328 VAL A C 1
ATOM 2478 O O . VAL A 1 328 ? -7.637 -2.192 -18.223 1.00 89.88 328 VAL A O 1
ATOM 2481 N N . HIS A 1 329 ? -9.336 -3.367 -17.346 1.00 80.88 329 HIS A N 1
ATOM 2482 C CA . HIS A 1 329 ? -10.409 -2.486 -17.808 1.00 80.88 329 HIS A CA 1
ATOM 2483 C C . HIS A 1 329 ? -11.343 -2.088 -16.678 1.00 80.88 329 HIS A C 1
ATOM 2485 O O . HIS A 1 329 ? -11.626 -2.888 -15.795 1.00 80.88 329 HIS A O 1
ATOM 2491 N N . ASN A 1 330 ? -11.911 -0.887 -16.738 1.00 68.50 330 ASN A N 1
ATOM 2492 C CA . ASN A 1 330 ? -13.026 -0.543 -15.859 1.00 68.50 330 ASN A CA 1
ATOM 2493 C C . ASN A 1 330 ? -14.206 -1.485 -16.150 1.00 68.50 330 ASN A C 1
ATOM 2495 O O . ASN A 1 330 ? -14.544 -1.706 -17.313 1.00 68.50 330 ASN A O 1
ATOM 2499 N N . ALA A 1 331 ? -14.815 -2.046 -15.105 1.00 53.75 331 ALA A N 1
ATOM 2500 C CA . ALA A 1 331 ? -15.941 -2.961 -15.218 1.00 53.75 331 ALA A CA 1
ATOM 2501 C C . ALA A 1 331 ? -17.065 -2.322 -16.051 1.00 53.75 331 ALA A C 1
ATOM 2503 O O . ALA A 1 331 ? -17.318 -1.120 -15.916 1.00 53.75 331 ALA A O 1
ATOM 2504 N N . PRO A 1 332 ? -17.787 -3.091 -16.882 1.00 39.81 332 PRO A N 1
ATOM 2505 C CA . PRO A 1 332 ? -18.990 -2.587 -17.528 1.00 39.81 332 PRO A CA 1
ATOM 2506 C C . PRO A 1 332 ? -19.980 -2.096 -16.459 1.00 39.81 332 PRO A C 1
ATOM 2508 O O . PRO A 1 332 ? -20.403 -2.859 -15.596 1.00 39.81 332 PRO A O 1
ATOM 2511 N N . GLY A 1 333 ? -20.303 -0.798 -16.489 1.00 38.38 333 GLY A N 1
ATOM 2512 C CA . GLY A 1 333 ? -21.112 -0.121 -15.464 1.00 38.38 333 GLY A CA 1
ATOM 2513 C C . GLY A 1 333 ? -20.318 0.713 -14.448 1.00 38.38 333 GLY A C 1
ATOM 2514 O O . GLY A 1 333 ? -20.922 1.475 -13.695 1.00 38.38 333 GLY A O 1
ATOM 2515 N N . ALA A 1 334 ? -18.983 0.654 -14.457 1.00 35.53 334 ALA A N 1
ATOM 2516 C CA . ALA A 1 334 ? -18.146 1.624 -13.762 1.00 35.53 334 ALA A CA 1
ATOM 2517 C C . ALA A 1 334 ? -18.274 2.979 -14.471 1.00 35.53 334 ALA A C 1
ATOM 2519 O O . ALA A 1 334 ? -17.912 3.134 -15.641 1.00 35.53 334 ALA A O 1
ATOM 2520 N N . LEU A 1 335 ? -18.842 3.958 -13.768 1.00 31.83 335 LEU A N 1
ATOM 2521 C CA . LEU A 1 335 ? -18.953 5.323 -14.264 1.00 31.83 335 LEU A CA 1
ATOM 2522 C C . LEU A 1 335 ? -17.546 5.831 -14.622 1.00 31.83 335 LEU A C 1
ATOM 2524 O O . LEU A 1 335 ? -16.648 5.757 -13.779 1.00 31.83 335 LEU A O 1
ATOM 2528 N N . PRO A 1 336 ? -17.318 6.349 -15.843 1.00 33.06 336 PRO A N 1
ATOM 2529 C CA . PRO A 1 336 ? -16.064 7.014 -16.140 1.00 33.06 336 PRO A CA 1
ATOM 2530 C C . PRO A 1 336 ? -15.902 8.184 -15.170 1.00 33.06 336 PRO A C 1
ATOM 2532 O O . PRO A 1 336 ? -16.828 8.977 -14.987 1.00 33.06 336 PRO A O 1
ATOM 2535 N N . ALA A 1 337 ? -14.721 8.296 -14.564 1.00 36.50 337 ALA A N 1
ATOM 2536 C CA . ALA A 1 337 ? -14.316 9.514 -13.886 1.00 36.50 337 ALA A CA 1
ATOM 2537 C C . ALA A 1 337 ? -14.271 10.635 -14.933 1.00 36.50 337 ALA A C 1
ATOM 2539 O O . ALA A 1 337 ? -13.313 10.776 -15.688 1.00 36.50 337 ALA A O 1
ATOM 2540 N N . ALA A 1 338 ? -15.352 11.400 -15.010 1.00 32.34 338 ALA A N 1
ATOM 2541 C CA . ALA A 1 338 ? -15.420 12.648 -15.737 1.00 32.34 338 ALA A CA 1
ATOM 2542 C C . ALA A 1 338 ? -15.948 13.693 -14.760 1.00 32.34 338 ALA A C 1
ATOM 2544 O O . ALA A 1 338 ? -17.010 13.506 -14.168 1.00 32.34 338 ALA A O 1
ATOM 2545 N N . GLY A 1 339 ? -15.201 14.783 -14.597 1.00 36.16 339 GLY A N 1
ATOM 2546 C CA . GLY A 1 339 ? -15.625 15.981 -13.879 1.00 36.16 339 GLY A CA 1
ATOM 2547 C C . GLY A 1 339 ? -16.803 16.676 -14.566 1.00 36.16 339 GLY A C 1
ATOM 2548 O O . GLY A 1 339 ? -16.658 17.768 -15.103 1.00 36.16 339 GLY A O 1
ATOM 2549 N N . GLY A 1 340 ? -17.969 16.035 -14.585 1.00 41.88 340 GLY A N 1
ATOM 2550 C CA . GLY A 1 340 ? -19.238 16.657 -14.930 1.00 41.88 340 GLY A CA 1
ATOM 2551 C C . GLY A 1 340 ? -19.914 17.128 -13.652 1.00 41.88 340 GLY A C 1
ATOM 2552 O O . GLY A 1 340 ? -20.063 16.337 -12.724 1.00 41.88 340 GLY A O 1
ATOM 2553 N N . SER A 1 341 ? -20.319 18.399 -13.602 1.00 58.31 341 SER A N 1
ATOM 2554 C CA . SER A 1 341 ? -21.073 18.934 -12.463 1.00 58.31 341 SER A CA 1
ATOM 2555 C C . SER A 1 341 ? -22.293 18.060 -12.162 1.00 58.31 341 SER A C 1
ATOM 2557 O O . SER A 1 341 ? -22.880 17.451 -13.064 1.00 58.31 341 SER A O 1
ATOM 2559 N N . SER A 1 342 ? -22.721 18.026 -10.905 1.00 59.34 342 SER A N 1
ATOM 2560 C CA . SER A 1 342 ? -23.925 17.313 -10.443 1.00 59.34 342 SER A CA 1
ATOM 2561 C C . SER A 1 342 ? -25.187 17.551 -11.296 1.00 59.34 342 SER A C 1
ATOM 2563 O O . SER A 1 342 ? -26.061 16.687 -11.367 1.00 59.34 342 SER A O 1
ATOM 2565 N N . GLN A 1 343 ? -25.271 18.667 -12.028 1.00 60.28 343 GLN A N 1
ATOM 2566 C CA . GLN A 1 343 ? -26.334 18.944 -13.006 1.00 60.28 343 GLN A CA 1
ATOM 2567 C C . GLN A 1 343 ? -26.289 18.034 -14.244 1.00 60.28 343 GLN A C 1
ATOM 2569 O O . GLN A 1 343 ? -27.340 17.634 -14.747 1.00 60.28 343 GLN A O 1
ATOM 2574 N N . VAL A 1 344 ? -25.098 17.683 -14.734 1.00 59.53 344 VAL A N 1
ATOM 2575 C CA . VAL A 1 344 ? -24.907 16.764 -15.870 1.00 59.53 344 VAL A CA 1
ATOM 2576 C C . VAL A 1 344 ? -25.327 15.347 -15.482 1.00 59.53 344 VAL A C 1
ATOM 2578 O O . VAL A 1 344 ? -25.979 14.655 -16.266 1.00 59.53 344 VAL A O 1
ATOM 2581 N N . ILE A 1 345 ? -25.015 14.943 -14.248 1.00 59.28 345 ILE A N 1
ATOM 2582 C CA . ILE A 1 345 ? -25.430 13.660 -13.668 1.00 59.28 345 ILE A CA 1
ATOM 2583 C C . ILE A 1 345 ? -26.959 13.616 -13.537 1.00 59.28 345 ILE A C 1
ATOM 2585 O O . ILE A 1 345 ? -27.591 12.672 -14.011 1.00 59.28 345 ILE A O 1
ATOM 2589 N N . GLY A 1 346 ? -27.570 14.673 -12.994 1.00 62.25 346 GLY A N 1
ATOM 2590 C CA . GLY A 1 346 ? -29.026 14.804 -12.890 1.00 62.25 346 GLY A CA 1
ATOM 2591 C C . GLY A 1 346 ? -29.749 14.700 -14.231 1.00 62.25 346 GLY A C 1
ATOM 2592 O O . GLY A 1 346 ? -30.685 13.915 -14.377 1.00 62.25 346 GLY A O 1
ATOM 2593 N N . ALA A 1 347 ? -29.269 15.430 -15.241 1.00 64.62 347 ALA A N 1
ATOM 2594 C CA . ALA A 1 347 ? -29.845 15.415 -16.586 1.00 64.62 347 ALA A CA 1
ATOM 2595 C C . ALA A 1 347 ? -29.771 14.034 -17.260 1.00 64.62 347 ALA A C 1
ATOM 2597 O O . ALA A 1 347 ? -30.588 13.727 -18.132 1.00 64.62 347 ALA A O 1
ATOM 2598 N N . ARG A 1 348 ? -28.798 13.203 -16.870 1.00 57.78 348 ARG A N 1
ATOM 2599 C CA . ARG A 1 348 ? -28.639 11.839 -17.375 1.00 57.78 348 ARG A CA 1
ATOM 2600 C C . ARG A 1 348 ? -29.539 10.845 -16.640 1.00 57.78 348 ARG A C 1
ATOM 2602 O O . ARG A 1 348 ? -30.201 10.059 -17.302 1.00 57.78 348 ARG A O 1
ATOM 2609 N N . ILE A 1 349 ? -29.674 10.962 -15.317 1.00 62.75 349 ILE A N 1
ATOM 2610 C CA . ILE A 1 349 ? -30.632 10.175 -14.515 1.00 62.75 349 ILE A CA 1
ATOM 2611 C C . ILE A 1 349 ? -32.069 10.404 -15.000 1.00 62.75 349 ILE A C 1
ATOM 2613 O O . ILE A 1 349 ? -32.820 9.449 -15.186 1.00 62.75 349 ILE A O 1
ATOM 2617 N N . GLU A 1 350 ? -32.445 11.661 -15.260 1.00 70.31 350 GLU A N 1
ATOM 2618 C CA . GLU A 1 350 ? -33.761 11.987 -15.826 1.00 70.31 350 GLU A CA 1
ATOM 2619 C C . GLU A 1 350 ? -34.023 11.271 -17.155 1.00 70.31 350 GLU A C 1
ATOM 2621 O O . GLU A 1 350 ? -35.150 10.846 -17.408 1.00 70.31 350 GLU A O 1
ATOM 2626 N N . ARG A 1 351 ? -32.990 11.165 -18.000 1.00 70.06 351 ARG A N 1
ATOM 2627 C CA . ARG A 1 351 ? -33.067 10.583 -19.342 1.00 70.06 351 ARG A CA 1
ATOM 2628 C C . ARG A 1 351 ? -33.124 9.059 -19.296 1.00 70.06 351 ARG A C 1
ATOM 2630 O O . ARG A 1 351 ? -33.989 8.477 -19.938 1.00 70.06 351 ARG A O 1
ATOM 2637 N N . ASP A 1 352 ? -32.231 8.439 -18.534 1.00 61.25 352 ASP A N 1
ATOM 2638 C CA . ASP A 1 352 ? -32.039 6.987 -18.527 1.00 61.25 352 ASP A CA 1
ATOM 2639 C C . ASP A 1 352 ? -33.170 6.264 -17.773 1.00 61.25 352 ASP A C 1
ATOM 2641 O O . ASP A 1 352 ? -33.537 5.148 -18.129 1.00 61.25 352 ASP A O 1
ATOM 2645 N N . LEU A 1 353 ? -33.774 6.918 -16.773 1.00 67.31 353 LEU A N 1
ATOM 2646 C CA . LEU A 1 353 ? -34.908 6.382 -16.007 1.00 67.31 353 LEU A CA 1
ATOM 2647 C C . LEU A 1 353 ? -36.274 6.918 -16.469 1.00 67.31 353 LEU A C 1
ATOM 2649 O O . LEU A 1 353 ? -37.289 6.599 -15.854 1.00 67.31 353 LEU A O 1
ATOM 2653 N N . ASN A 1 354 ? -36.313 7.743 -17.523 1.00 77.25 354 ASN A N 1
ATOM 2654 C CA . ASN A 1 354 ? -37.525 8.371 -18.068 1.00 77.25 354 ASN A CA 1
ATOM 2655 C C . ASN A 1 354 ? -38.429 9.011 -16.987 1.00 77.25 354 ASN A C 1
ATOM 2657 O O . ASN A 1 354 ? -39.646 8.812 -16.957 1.00 77.25 354 ASN A O 1
ATOM 2661 N N . LEU A 1 355 ? -37.824 9.754 -16.053 1.00 73.75 355 LEU A N 1
ATOM 2662 C CA . LEU A 1 355 ? -38.524 10.282 -14.877 1.00 73.75 355 LEU A CA 1
ATOM 2663 C C . LEU A 1 355 ? -39.533 11.375 -15.257 1.00 73.75 355 LEU A C 1
ATOM 2665 O O . LEU A 1 355 ? -39.220 12.303 -16.006 1.00 73.75 355 LEU A O 1
ATOM 2669 N N . GLN A 1 356 ? -40.725 11.327 -14.656 1.00 78.06 356 GLN A N 1
ATOM 2670 C CA . GLN A 1 356 ? -41.781 12.327 -14.842 1.00 78.06 356 GLN A CA 1
ATOM 2671 C C . GLN A 1 356 ? -42.307 12.873 -13.509 1.00 78.06 356 GLN A C 1
ATOM 2673 O O . GLN A 1 356 ? -42.126 12.275 -12.447 1.00 78.06 356 GLN A O 1
ATOM 2678 N N . GLY A 1 357 ? -42.955 14.040 -13.572 1.00 83.50 357 GLY A N 1
ATOM 2679 C CA . GLY A 1 357 ? -43.668 14.627 -12.439 1.00 83.50 357 GLY A CA 1
ATOM 2680 C C . GLY A 1 357 ? -42.781 14.880 -11.202 1.00 83.50 357 GLY A C 1
ATOM 2681 O O . GLY A 1 357 ? -41.646 15.343 -11.349 1.00 83.50 357 GLY A O 1
ATOM 2682 N N . PRO A 1 358 ? -43.268 14.584 -9.980 1.00 72.12 358 PRO A N 1
ATOM 2683 C CA . PRO A 1 358 ? -42.573 14.904 -8.728 1.00 72.12 358 PRO A CA 1
ATOM 2684 C C . PRO A 1 358 ? -41.180 14.275 -8.587 1.00 72.12 358 PRO A C 1
ATOM 2686 O O . PRO A 1 358 ? -40.282 14.897 -8.026 1.00 72.12 358 PRO A O 1
ATOM 2689 N N . ALA A 1 359 ? -40.966 13.074 -9.137 1.00 54.25 359 ALA A N 1
ATOM 2690 C CA . ALA A 1 359 ? -39.669 12.394 -9.087 1.00 54.25 359 ALA A CA 1
ATOM 2691 C C . ALA A 1 359 ? -38.605 13.133 -9.912 1.00 54.25 359 ALA A C 1
ATOM 2693 O O . ALA A 1 359 ? -37.467 13.298 -9.476 1.00 54.25 359 ALA A O 1
ATOM 2694 N N . ARG A 1 360 ? -38.996 13.658 -11.080 1.00 70.88 360 ARG A N 1
ATOM 2695 C CA . ARG A 1 360 ? -38.127 14.501 -11.908 1.00 70.88 360 ARG A CA 1
ATOM 2696 C C . ARG A 1 360 ? -37.782 15.810 -11.195 1.00 70.88 360 ARG A C 1
ATOM 2698 O O . ARG A 1 360 ? -36.634 16.243 -11.232 1.00 70.88 360 ARG A O 1
ATOM 2705 N N . GLN A 1 361 ? -38.764 16.420 -10.530 1.00 69.62 361 GLN A N 1
ATOM 2706 C CA . GLN A 1 361 ? -38.575 17.654 -9.763 1.00 69.62 361 GLN A CA 1
ATOM 2707 C C . GLN A 1 361 ? -37.577 17.448 -8.612 1.00 69.62 361 GLN A C 1
ATOM 2709 O O . GLN A 1 361 ? -36.620 18.206 -8.488 1.00 69.62 361 GLN A O 1
ATOM 2714 N N . ALA A 1 362 ? -37.733 16.365 -7.846 1.00 63.06 362 ALA A N 1
ATOM 2715 C CA . ALA A 1 362 ? -36.842 16.027 -6.739 1.00 63.06 362 ALA A CA 1
ATOM 2716 C C . ALA A 1 362 ? -35.384 15.834 -7.193 1.00 63.06 362 ALA A C 1
ATOM 2718 O O . ALA A 1 362 ? -34.464 16.352 -6.560 1.00 63.06 362 ALA A O 1
ATOM 2719 N N . VAL A 1 363 ? -35.163 15.159 -8.329 1.00 60.62 363 VAL A N 1
ATOM 2720 C CA . VAL A 1 363 ? -33.818 14.986 -8.910 1.00 60.62 363 VAL A CA 1
ATOM 2721 C C . VAL A 1 363 ? -33.221 16.327 -9.354 1.00 60.62 363 VAL A C 1
ATOM 2723 O O . VAL A 1 363 ? -32.041 16.589 -9.108 1.00 60.62 363 VAL A O 1
ATOM 2726 N N . ARG A 1 364 ? -34.018 17.220 -9.952 1.00 72.69 364 ARG A N 1
ATOM 2727 C CA . ARG A 1 364 ? -33.566 18.570 -10.339 1.00 72.69 364 ARG A CA 1
ATOM 2728 C C . ARG A 1 364 ? -33.179 19.425 -9.149 1.00 72.69 364 ARG A C 1
ATOM 2730 O O . ARG A 1 364 ? -32.166 20.118 -9.199 1.00 72.69 364 ARG A O 1
ATOM 2737 N N . ASP A 1 365 ? -33.972 19.388 -8.092 1.00 64.94 365 ASP A N 1
ATOM 2738 C CA . ASP A 1 365 ? -33.739 20.228 -6.922 1.00 64.94 365 ASP A CA 1
ATOM 2739 C C . ASP A 1 365 ? -32.529 19.729 -6.122 1.00 64.94 365 ASP A C 1
ATOM 2741 O O . ASP A 1 365 ? -31.675 20.530 -5.731 1.00 64.94 365 ASP A O 1
ATOM 2745 N N . ALA A 1 366 ? -32.362 18.407 -6.005 1.00 59.25 366 ALA A N 1
ATOM 2746 C CA . ALA A 1 366 ? -31.174 17.797 -5.411 1.00 59.25 366 ALA A CA 1
ATOM 2747 C C . ALA A 1 366 ? -29.896 18.140 -6.197 1.00 59.25 366 ALA A C 1
ATOM 2749 O O . ALA A 1 366 ? -28.890 18.548 -5.617 1.00 59.25 366 ALA A O 1
ATOM 2750 N N . THR A 1 367 ? -29.937 18.049 -7.527 1.00 64.38 367 THR A N 1
ATOM 2751 C CA . THR A 1 367 ? -28.762 18.293 -8.384 1.00 64.38 367 THR A CA 1
ATOM 2752 C C . THR A 1 367 ? -28.410 19.776 -8.503 1.00 64.38 367 THR A C 1
ATOM 2754 O O . THR A 1 367 ? -27.234 20.128 -8.566 1.00 64.38 367 THR A O 1
ATOM 2757 N N . ARG A 1 368 ? -29.390 20.688 -8.450 1.00 65.44 368 ARG A N 1
ATOM 2758 C CA . ARG A 1 368 ? -29.138 22.139 -8.334 1.00 65.44 368 ARG A CA 1
ATOM 2759 C C . ARG A 1 368 ? -28.485 22.506 -7.010 1.00 65.44 368 ARG A C 1
ATOM 2761 O O . ARG A 1 368 ? -27.573 23.332 -6.994 1.00 65.44 368 ARG A O 1
ATOM 2768 N N . THR A 1 369 ? -28.951 21.890 -5.929 1.00 61.50 369 THR A N 1
ATOM 2769 C CA . THR A 1 369 ? -28.406 22.083 -4.585 1.00 61.50 369 THR A CA 1
ATOM 2770 C C . THR A 1 369 ? -26.962 21.593 -4.528 1.00 61.50 369 THR A C 1
ATOM 2772 O O . THR A 1 369 ? -26.074 22.362 -4.164 1.00 61.50 369 THR A O 1
ATOM 2775 N N . ALA A 1 370 ? -26.694 20.380 -5.015 1.00 54.06 370 ALA A N 1
ATOM 2776 C CA . ALA A 1 370 ? -25.341 19.843 -5.136 1.00 54.06 370 ALA A CA 1
ATOM 2777 C C . ALA A 1 370 ? -24.424 20.759 -5.971 1.00 54.06 370 ALA A C 1
ATOM 2779 O O . ALA A 1 370 ? -23.342 21.119 -5.514 1.00 54.06 370 ALA A O 1
ATOM 2780 N N . ALA A 1 371 ? -24.893 21.262 -7.117 1.00 57.28 371 ALA A N 1
ATOM 2781 C CA . ALA A 1 371 ? -24.100 22.154 -7.967 1.00 57.28 371 ALA A CA 1
ATOM 2782 C C . ALA A 1 371 ? -23.799 23.506 -7.310 1.00 57.28 371 ALA A C 1
ATOM 2784 O O . ALA A 1 371 ? -22.803 24.155 -7.631 1.00 57.28 371 ALA A O 1
ATOM 2785 N N . SER A 1 372 ? -24.664 23.967 -6.403 1.00 57.53 372 SER A N 1
ATOM 2786 C CA . SER A 1 372 ? -24.419 25.182 -5.626 1.00 57.53 372 SER A CA 1
ATOM 2787 C C . SER A 1 372 ? -23.298 24.985 -4.601 1.00 57.53 372 SER A C 1
ATOM 2789 O O . SER A 1 372 ? -22.437 25.857 -4.476 1.00 57.53 372 SER A O 1
ATOM 2791 N N . TYR A 1 373 ? -23.242 23.813 -3.963 1.00 53.50 373 TYR A N 1
ATOM 2792 C CA . TYR A 1 373 ? -22.178 23.448 -3.031 1.00 53.50 373 TYR A CA 1
ATOM 2793 C C . TYR A 1 373 ? -20.854 23.166 -3.742 1.00 53.50 373 TYR A C 1
ATOM 2795 O O . TYR A 1 373 ? -19.815 23.613 -3.266 1.00 53.50 373 TYR A O 1
ATOM 2803 N N . GLU A 1 374 ? -20.879 22.525 -4.915 1.00 55.59 374 GLU A N 1
ATOM 2804 C CA . GLU A 1 374 ? -19.697 22.349 -5.774 1.00 55.59 374 GLU A CA 1
ATOM 2805 C C . GLU A 1 374 ? -19.061 23.706 -6.125 1.00 55.59 374 GLU A C 1
ATOM 2807 O O . GLU A 1 374 ? -17.851 23.890 -5.976 1.00 55.59 374 GLU A O 1
ATOM 2812 N N . ARG A 1 375 ? -19.879 24.696 -6.516 1.00 56.34 375 ARG A N 1
ATOM 2813 C CA . ARG A 1 375 ? -19.410 26.062 -6.807 1.00 56.34 375 ARG A CA 1
ATOM 2814 C C . ARG A 1 375 ? -18.843 26.766 -5.574 1.00 56.34 375 ARG A C 1
ATOM 2816 O O . ARG A 1 375 ? -17.817 27.431 -5.685 1.00 56.34 375 ARG A O 1
ATOM 2823 N N . GLN A 1 376 ? -19.483 26.626 -4.413 1.00 60.53 376 GLN A N 1
ATOM 2824 C CA . GLN A 1 376 ? -18.995 27.224 -3.165 1.00 60.53 376 GLN A CA 1
ATOM 2825 C C . GLN A 1 376 ? -17.676 26.596 -2.703 1.00 60.53 376 GLN A C 1
ATOM 2827 O O . GLN A 1 376 ? -16.741 27.325 -2.386 1.00 60.53 376 GLN A O 1
ATOM 2832 N N . ALA A 1 377 ? -17.563 25.267 -2.736 1.00 49.66 377 ALA A N 1
ATOM 2833 C CA . ALA A 1 377 ? -16.338 24.554 -2.388 1.00 49.66 377 ALA A CA 1
ATOM 2834 C C . ALA A 1 377 ? -15.178 24.942 -3.316 1.00 49.66 377 ALA A C 1
ATOM 2836 O O . ALA A 1 377 ? -14.076 25.217 -2.842 1.00 49.66 377 ALA A O 1
ATOM 2837 N N . CYS A 1 378 ? -15.438 25.049 -4.624 1.00 49.41 378 CYS A N 1
ATOM 2838 C CA . CYS A 1 378 ? -14.445 25.526 -5.582 1.00 49.41 378 CYS A CA 1
ATOM 2839 C C . CYS A 1 378 ? -14.027 26.983 -5.306 1.00 49.41 378 CYS A C 1
ATOM 2841 O O . CYS A 1 378 ? -12.836 27.295 -5.307 1.00 49.41 378 CYS A O 1
ATOM 2843 N N . ALA A 1 379 ? -14.980 27.874 -5.009 1.00 53.47 379 ALA A N 1
ATOM 2844 C CA . ALA A 1 379 ? -14.684 29.264 -4.663 1.00 53.47 379 ALA A CA 1
ATOM 2845 C C . ALA A 1 379 ? -13.820 29.368 -3.395 1.00 53.47 379 ALA A C 1
ATOM 2847 O O . ALA A 1 379 ? -12.833 30.103 -3.386 1.00 53.47 379 ALA A O 1
ATOM 2848 N N . SER A 1 380 ? -14.129 28.588 -2.356 1.00 52.97 380 SER A N 1
ATOM 2849 C CA . SER A 1 380 ? -13.340 28.539 -1.121 1.00 52.97 380 SER A CA 1
ATOM 2850 C C . SER A 1 380 ? -11.942 27.952 -1.336 1.00 52.97 380 SER A C 1
ATOM 2852 O O . SER A 1 380 ? -10.976 28.483 -0.793 1.00 52.97 380 SER A O 1
ATOM 2854 N N . ALA A 1 381 ? -11.804 26.910 -2.161 1.00 44.84 381 ALA A N 1
ATOM 2855 C CA . ALA A 1 381 ? -10.507 26.329 -2.506 1.00 44.84 381 ALA A CA 1
ATOM 2856 C C . ALA A 1 381 ? -9.632 27.315 -3.300 1.00 44.84 381 ALA A C 1
ATOM 2858 O O . ALA A 1 381 ? -8.466 27.514 -2.961 1.00 44.84 381 ALA A O 1
ATOM 2859 N N . ASN A 1 382 ? -10.203 27.996 -4.298 1.00 51.28 382 ASN A N 1
ATOM 2860 C CA . ASN A 1 382 ? -9.512 29.046 -5.050 1.00 51.28 382 ASN A CA 1
ATOM 2861 C C . ASN A 1 382 ? -9.125 30.234 -4.154 1.00 51.28 382 ASN A C 1
ATOM 2863 O O . ASN A 1 382 ? -8.045 30.792 -4.318 1.00 51.28 382 ASN A O 1
ATOM 2867 N N . GLN A 1 383 ? -9.968 30.609 -3.187 1.00 62.41 383 GLN A N 1
ATOM 2868 C CA . GLN A 1 383 ? -9.670 31.681 -2.234 1.00 62.41 383 GLN A CA 1
ATOM 2869 C C . GLN A 1 383 ? -8.540 31.304 -1.265 1.00 62.41 383 GLN A C 1
ATOM 2871 O O . GLN A 1 383 ? -7.678 32.134 -0.987 1.00 62.41 383 GLN A O 1
ATOM 2876 N N . ALA A 1 384 ? -8.517 30.059 -0.780 1.00 51.84 384 ALA A N 1
ATOM 2877 C CA . ALA A 1 384 ? -7.440 29.549 0.066 1.00 51.84 384 ALA A CA 1
ATOM 2878 C C . ALA A 1 384 ? -6.110 29.465 -0.699 1.00 51.84 384 ALA A C 1
ATOM 2880 O O . ALA A 1 384 ? -5.061 29.826 -0.170 1.00 51.84 384 ALA A O 1
ATOM 2881 N N . LEU A 1 385 ? -6.153 29.044 -1.965 1.00 44.41 385 LEU A N 1
ATOM 2882 C CA . LEU A 1 385 ? -4.959 28.927 -2.798 1.00 44.41 385 LEU A CA 1
ATOM 2883 C C . LEU A 1 385 ? -4.431 30.271 -3.283 1.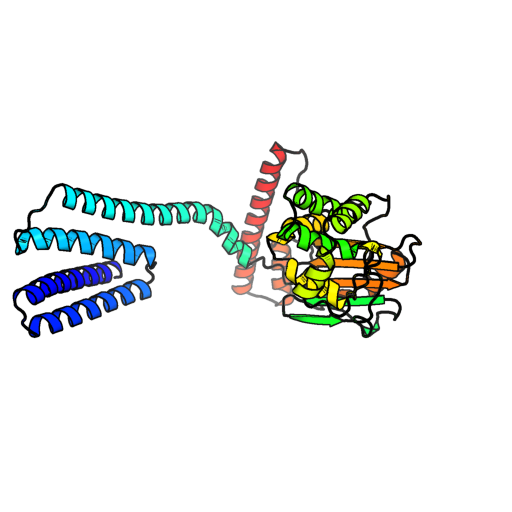00 44.41 385 LEU A C 1
ATOM 2885 O O . LEU A 1 385 ? -3.217 30.420 -3.350 1.00 44.41 385 LEU A O 1
ATOM 2889 N N . A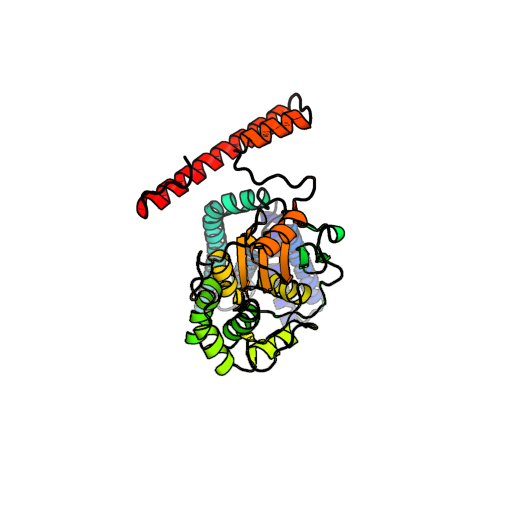LA A 1 386 ? -5.290 31.271 -3.498 1.00 54.59 386 ALA A N 1
ATOM 2890 C CA . ALA A 1 386 ? -4.875 32.628 -3.861 1.00 54.59 386 ALA A CA 1
ATOM 2891 C C . ALA A 1 386 ? -3.941 33.287 -2.826 1.00 54.59 386 ALA A C 1
ATOM 2893 O O . ALA A 1 386 ? -3.228 34.228 -3.164 1.00 54.59 386 ALA A O 1
ATOM 2894 N N . GLN A 1 387 ? -3.918 32.799 -1.579 1.00 58.94 387 GLN A N 1
ATOM 2895 C CA . GLN A 1 387 ? -2.994 33.274 -0.541 1.00 58.94 387 GLN A CA 1
ATOM 2896 C C . GLN A 1 387 ? -1.589 32.658 -0.631 1.00 58.94 387 GLN A C 1
ATOM 2898 O O . GLN A 1 387 ? -0.667 33.151 0.013 1.00 58.94 387 GLN A O 1
ATOM 2903 N N . VAL A 1 388 ? -1.422 31.583 -1.407 1.00 45.78 388 VAL A N 1
ATOM 2904 C CA . VAL A 1 388 ? -0.199 30.765 -1.439 1.00 45.78 388 VAL A CA 1
ATOM 2905 C C . VAL A 1 388 ? 0.358 30.629 -2.863 1.00 45.78 388 VAL A C 1
ATOM 2907 O O . VAL A 1 388 ? 1.558 30.441 -3.046 1.00 45.78 388 VAL A O 1
ATOM 2910 N N . THR A 1 389 ? -0.488 30.721 -3.894 1.00 42.59 389 THR A N 1
ATOM 2911 C CA . THR A 1 389 ? -0.126 30.500 -5.301 1.00 42.59 389 THR A CA 1
ATOM 2912 C C . THR A 1 389 ? -1.119 31.201 -6.253 1.00 42.59 389 THR A C 1
ATOM 2914 O O . THR A 1 389 ? -2.308 31.276 -5.950 1.00 42.59 389 THR A O 1
ATOM 2917 N N . PRO A 1 390 ? -0.689 31.662 -7.446 1.00 42.47 390 PRO A N 1
ATOM 2918 C CA . PRO A 1 390 ? -1.591 32.232 -8.454 1.00 42.47 390 PRO A CA 1
ATOM 2919 C C . PRO A 1 390 ? -2.457 31.186 -9.189 1.00 42.47 390 PRO A C 1
ATOM 2921 O O . PRO A 1 390 ? -3.293 31.556 -10.014 1.00 42.47 390 PRO A O 1
ATOM 2924 N N . MET A 1 391 ? -2.268 29.887 -8.931 1.00 34.31 391 MET A N 1
ATOM 2925 C CA . MET A 1 391 ? -3.048 28.809 -9.550 1.00 34.31 391 MET A CA 1
ATOM 2926 C C . MET A 1 391 ? -4.490 28.754 -9.023 1.00 34.31 391 MET A C 1
ATOM 2928 O O . MET A 1 391 ? -4.721 28.773 -7.815 1.00 34.31 391 MET A O 1
ATOM 2932 N N . ARG A 1 392 ? -5.455 28.608 -9.942 1.00 34.47 392 ARG A N 1
ATOM 2933 C CA . ARG A 1 392 ? -6.853 28.248 -9.646 1.00 34.47 392 ARG A CA 1
ATOM 2934 C C . ARG A 1 392 ? -7.063 26.758 -9.914 1.00 34.47 392 ARG A C 1
ATOM 2936 O O . ARG A 1 392 ? -6.575 26.244 -10.914 1.00 34.47 392 ARG A O 1
ATOM 2943 N N . VAL A 1 393 ? -7.782 26.073 -9.028 1.00 38.34 393 VAL A N 1
ATOM 2944 C CA . VAL A 1 393 ? -8.046 24.620 -9.103 1.00 38.34 393 VAL A CA 1
ATOM 2945 C C . VAL A 1 393 ? -9.249 24.305 -9.980 1.00 38.34 393 VAL A C 1
ATOM 2947 O O . VAL A 1 393 ? -9.309 23.243 -10.592 1.00 38.34 393 VAL A O 1
ATOM 2950 N N . CYS A 1 394 ? -10.195 25.232 -10.080 1.00 46.91 394 CYS A N 1
ATOM 2951 C CA . CYS A 1 394 ? -11.321 25.128 -10.997 1.00 46.91 394 CYS A CA 1
ATOM 2952 C C . CYS A 1 394 ? -11.701 26.515 -11.538 1.00 46.91 394 CYS A C 1
ATOM 2954 O O . CYS A 1 394 ? -11.425 27.531 -10.891 1.00 46.91 394 CYS A O 1
ATOM 2956 N N . ASN A 1 395 ? -12.240 26.535 -12.763 1.00 44.00 395 ASN A N 1
ATOM 2957 C CA . ASN A 1 395 ? -12.538 27.752 -13.529 1.00 44.00 395 ASN A CA 1
ATOM 2958 C C . ASN A 1 395 ? -13.858 28.403 -13.131 1.00 44.00 395 ASN A C 1
ATOM 2960 O O . ASN A 1 395 ? -14.857 27.659 -12.993 1.00 44.00 395 ASN A O 1
#

pLDDT: mean 81.85, std 19.5, range [31.83, 98.94]

Radius of gyration: 31.69 Å; chains: 1; bounding box: 67×52×85 Å

Foldseek 3Di:
DLVVLLVLLLVLQLVLVVLVVVCVVPVDVVSVVSSVVSNVSSVVSLVVSVVVPDDPLLSVLVSVLSSLVSSLVCCCVPVVPDPDPVVVVVSVVSVVVSVVSVVVVVVVVVVCVVVVVVVVVVVVPPQPQQDKAFPLVLFDPLKWKWKAFPVRDIDIHPCQLAWDQCFLLLLLQLLLLCLVDNDPVLVVCSLVCQQQVDPVSQQVSCVVCVCRSVVSCVVQVQPSWDDDSGSRRIIHGQVSSQSSCSVCVPPPSCVSNQNSFQNRPCAHPVRHGDCAAPNPDPQWRGKGWGADPVQQKIKMWTDGRGMIMIMIGRGHRVSRRCSRVSGMGRPVVNDPPDPDQLQVVLVVCCVVVVDDDPVNVVSNVVSVVSNVVVVVVQVVVQVVCVVPDPDRPDD

Sequence (395 aa):
MIWFLLFLATAIEVTGTLCLRMSAVTGRRFWVVLVALCYVSAYGFLALVLKAGMDLGVAYGIWAATGVALTAVASYLLFKEPFTWLKSLGVVLIVGGVLLVEAGYIFMMKKLAVGSLVTALSLAIAPAAQAVTLDPHAVPARTQITVRHDSGATVSTANAHESRPALSLSKLYLGYWVLKYGAPADKARVEHMIRVSDDNVATDLDRRYPQAIPSTIHEFGLRETHYTGYWGTTTTSTEDVARFTSRIQHDPIAAPIMTGMANAAPVAADGYRQDFGTSRIPGVIGTKFGWSDNRRIHASVSTAPGFTVAANTYGDAGTHTADVTRAVHNAPGALPAAGGSSQVIGARIERDLNLQGPARQAVRDATRTAASYERQACASANQALAQVTPMRVCN

Secondary structure (DSSP, 8-state):
-HHHHHHHHHHHHHHHHHHHHHHHHH--HHHHHHHHHHHHHHHHHHHHHHHTT--HHHHHHHHHHHHHHHHHHHHHHHH-----HHHHHHHHHHHHHHHHHHHHHHHHHHHHHHHHHHHHHHSS-------EEE-GGGS-TTEEEEEEETTS-EEE-TTTTS-EE-GGGHHHHHHHHHHHHS-HHHHHHHHHHHHS--HHHHHHHHHH-TTHHHHHHHHHT-TT-B--SSGGG-EE-HHHHHHHHHHHTT-GGGHHHHHHHHT--SB-TTS-B---GGGGSTT--EEEEEE-TTS-EEEEEEEETTEEEEEEEES-HHHHHHHHHHHEEEPTT--------HHHHHHHHHHHTT--HHHHHHHHHHHHHHHHHHHHHHHHHHHHHTTT-S--S--